Protein 1Z0X (pdb70)

Sequence (406 aa):
KLSKDTIIAAAFSLLEKSPTLEQLSRKVAKQLGVQAPAIYWYFKNKQALLQSAEAIEEHFQEPALCGEWYSDLLAFENYYDLYQQFPCAVAIEIQTVPAYPQRLRHLNQGILREAGFSPETHLAVTSLQHLLFGIDATEEKQLVSQVLNGDDYLKEQVLHKQYVSDNELTYEESIQFHSIHQKSAFIQAVKTYLDGLQADNTSSSKPKLSKDTIIAAAFSLLEKSPTLEQLSRKVAKQLGVQAPAIYWYFKNKQALLQSAEAIEEHFQEPALCGEWYSDLLAFENYYDLYQQFPCAVAIEIQTVPAYPQRLRHLNQGILREAGFSPETHLAVTSLQHLLFGIDATEEKQLVSQVLNGDDYLKEQVLHKQYVSDNELTYEESIQFRIHQKSAFIQAVKTYLDGLQAD

CATH classification: 1.10.10.60 (+1 more: 1.10.357.10)

Foldseek 3Di:
DDDLVLLLVLQQVVCVVPLDVVPRALVSQVSVPHGDVVVCVHPVGPLRNLQCLVVLLVPQDDFDDDLALLVNVLRNLSVLVSPVPTRNSLVSPVSHDPPDDSSVVSLPPPSQVVVWFDPVNVCLSVVLSVLSSVNCLVVVVVLVVCVVVPDVVSVVVVVVVVVCVVVVVPVVVCVVCVPCNDSVVSSVVSSVSVVVVVVPSNVVTD/DDDDLVLLLVLQQVVCVVVLDLVPRALSSQVSVPHGPVVVCVHPVGVQSNLLVLVVLLVPQDQFDDDLQLLVNVLRLLSVLVSCVVTRCSLVSPVSHDPPDPSVVVSLVVCSQVVVPDDPVNVCLSVVLSVLSSVCCCVVVVVLVVCLVVDDVPSVVVVVVVVVCVVVVVPVVVVVVCCDDVSVVSSVVSSVVSVVVVVD

B-factor: mean 31.38, std 10.35, range [11.02, 72.46]

InterPro domains:
  IPR001647 DNA-binding HTH domain, TetR-type [PF00440] (10-56)
  IPR001647 DNA-binding HTH domain, TetR-type [PS50977] (4-65)
  IPR003012 Tetracycline transcriptional regulator, TetR [PR00400] (23-46)
  IPR003012 Tetracycline transcriptional regulator, TetR [PR00400] (197-211)
  IPR004111 Tetracycline repressor TetR, C-terminal [PF02909] (72-213)
  IPR009057 Homedomain-like superfamily [SSF46689] (6-67)
  IPR036271 Tetracyclin repressor-like, C-terminal domain superfamily [SSF48498] (72-216)
  IPR050109 HTH-type, TetR-like transcriptional regulator [PTHR30055] (6-117)

Radius of gyration: 22.33 Å; Cα contacts (8 Å, |Δi|>4): 432; chains: 2; bounding box: 59×62×54 Å

Structure (mmCIF, N/CA/C/O backbone):
data_1Z0X
#
_entry.id   1Z0X
#
_cell.length_a   88.418
_cell.length_b   126.810
_cell.length_c   38.391
_cell.angle_alpha   90.00
_cell.angle_beta   90.00
_cell.angle_gamma   90.00
#
_symmetry.space_group_name_H-M   'P 21 21 2'
#
loop_
_entity.id
_entity.type
_entity.pdbx_description
1 polymer 'transcriptional regulator, TetR family'
2 non-polymer 'CHLORIDE ION'
3 water water
#
loop_
_atom_site.group_PDB
_atom_site.id
_atom_site.type_symbol
_atom_site.label_atom_id
_atom_site.label_alt_id
_atom_site.label_comp_id
_atom_site.label_asym_id
_atom_site.label_entity_id
_atom_site.label_seq_id
_atom_site.pdbx_PDB_ins_code
_atom_site.Cartn_x
_atom_site.Cartn_y
_atom_site.Cartn_z
_atom_site.occupancy
_atom_site.B_iso_or_equiv
_atom_site.auth_seq_id
_atom_site.auth_comp_id
_atom_site.auth_asym_id
_atom_site.auth_atom_id
_atom_site.pdbx_PDB_model_num
ATOM 1 N N . LYS A 1 4 ? 15.122 10.978 7.956 1.00 51.17 4 LYS A N 1
ATOM 2 C CA . LYS A 1 4 ? 15.647 12.213 7.289 1.00 50.08 4 LYS A CA 1
ATOM 3 C C . LYS A 1 4 ? 16.385 13.098 8.285 1.00 48.62 4 LYS A C 1
ATOM 4 O O . LYS A 1 4 ? 16.518 14.302 8.079 1.00 49.40 4 LYS A O 1
ATOM 10 N N . LEU A 1 5 ? 16.875 12.490 9.361 1.00 46.74 5 LEU A N 1
ATOM 11 C CA . LEU A 1 5 ? 17.596 13.226 10.390 1.00 43.91 5 LEU A CA 1
ATOM 12 C C . LEU A 1 5 ? 19.106 13.172 10.173 1.00 42.65 5 LEU A C 1
ATOM 13 O O . LEU A 1 5 ? 19.668 12.111 9.912 1.00 43.12 5 LEU A O 1
ATOM 18 N N . SER A 1 6 ? 19.747 14.331 10.281 1.00 41.54 6 SER A N 1
ATOM 19 C CA . SER A 1 6 ? 21.195 14.472 10.118 1.00 39.23 6 SER A CA 1
ATOM 20 C C . SER A 1 6 ? 21.516 15.911 10.496 1.00 38.57 6 SER A C 1
ATOM 21 O O . SER A 1 6 ? 20.610 16.746 10.545 1.00 38.46 6 SER A O 1
ATOM 24 N N . LYS A 1 7 ? 22.784 16.208 10.766 1.00 36.91 7 LYS A N 1
ATOM 25 C CA . LYS A 1 7 ? 23.156 17.570 11.132 1.00 36.51 7 LYS A CA 1
ATOM 26 C C . LYS A 1 7 ? 22.586 18.586 10.149 1.00 36.35 7 LYS A C 1
ATOM 27 O O . LYS A 1 7 ? 22.012 19.594 10.559 1.00 33.34 7 LYS A O 1
ATOM 33 N N . ASP A 1 8 ? 22.733 18.309 8.855 1.00 36.35 8 ASP A N 1
ATOM 34 C CA . ASP A 1 8 ? 22.232 19.205 7.817 1.00 37.84 8 ASP A CA 1
ATOM 35 C C . ASP A 1 8 ? 20.734 19.460 7.956 1.00 37.05 8 ASP A C 1
ATOM 36 O O . ASP A 1 8 ? 20.266 20.587 7.761 1.00 36.91 8 ASP A O 1
ATOM 41 N N . THR A 1 9 ? 19.987 18.415 8.298 1.00 35.22 9 THR A N 1
ATOM 42 C CA . THR A 1 9 ? 18.544 18.533 8.469 1.00 34.31 9 THR A CA 1
ATOM 43 C C . THR A 1 9 ? 18.189 19.362 9.699 1.00 32.09 9 THR A C 1
ATOM 44 O O . THR A 1 9 ? 17.294 20.199 9.649 1.00 32.84 9 THR A O 1
ATOM 48 N N . ILE A 1 10 ? 18.891 19.125 10.801 1.00 29.92 10 ILE A N 1
ATOM 49 C CA . ILE A 1 10 ? 18.657 19.873 12.029 1.00 28.02 10 ILE A CA 1
ATOM 50 C C . ILE A 1 10 ? 18.950 21.359 11.753 1.00 27.62 10 ILE A C 1
ATOM 51 O O . ILE A 1 10 ? 18.111 22.227 12.003 1.00 28.21 10 ILE A O 1
ATOM 56 N N . ILE A 1 11 ? 20.149 21.628 11.235 1.00 26.55 11 ILE A N 1
ATOM 57 C CA . ILE A 1 11 ? 20.607 22.978 10.903 1.00 25.55 11 ILE A CA 1
ATOM 58 C C . ILE A 1 11 ? 19.566 23.709 10.065 1.00 25.50 11 ILE A C 1
ATOM 59 O O . ILE A 1 11 ? 19.208 24.844 10.364 1.00 24.75 11 ILE A O 1
ATOM 64 N N . ALA A 1 12 ? 19.088 23.051 9.013 1.00 26.08 12 ALA A N 1
ATOM 65 C CA . ALA A 1 12 ? 18.086 23.645 8.133 1.00 27.82 12 ALA A CA 1
ATOM 66 C C . ALA A 1 12 ? 16.799 23.982 8.883 1.00 27.28 12 ALA A C 1
ATOM 67 O O . ALA A 1 12 ? 16.265 25.082 8.744 1.00 27.63 12 ALA A O 1
ATOM 69 N N . ALA A 1 13 ? 16.306 23.028 9.669 1.00 27.48 13 ALA A N 1
ATOM 70 C CA . ALA A 1 13 ? 15.078 23.214 10.439 1.00 27.40 13 ALA A CA 1
ATOM 71 C C . ALA A 1 13 ? 15.196 24.444 11.319 1.00 26.63 13 ALA A C 1
ATOM 72 O O . ALA A 1 13 ? 14.228 25.189 11.494 1.00 26.94 13 ALA A O 1
ATOM 74 N N . ALA A 1 14 ? 16.386 24.647 11.875 1.00 23.94 14 ALA A N 1
ATOM 75 C CA . ALA A 1 14 ? 16.637 25.800 12.724 1.00 24.09 14 ALA A CA 1
ATOM 76 C C . ALA A 1 14 ? 16.467 27.088 11.919 1.00 24.37 14 ALA A C 1
ATOM 77 O O . ALA A 1 14 ? 15.736 27.986 12.325 1.00 22.60 14 ALA A O 1
ATOM 79 N N . PHE A 1 15 ? 17.141 27.174 10.776 1.00 25.46 15 PHE A N 1
ATOM 80 C CA . PHE A 1 15 ? 17.043 28.363 9.934 1.00 28.70 15 PHE A CA 1
ATOM 81 C C . PHE A 1 15 ? 15.619 28.605 9.450 1.00 29.34 15 PHE A C 1
ATOM 82 O O . PHE A 1 15 ? 15.176 29.747 9.375 1.00 29.33 15 PHE A O 1
ATOM 90 N N . SER A 1 16 ? 14.905 27.531 9.125 1.00 31.77 16 SER A N 1
ATOM 91 C CA . SER A 1 16 ? 13.519 27.654 8.675 1.00 34.26 16 SER A CA 1
ATOM 92 C C . SER A 1 16 ? 12.722 28.251 9.815 1.00 34.90 16 SER A C 1
ATOM 93 O O . SER A 1 16 ? 11.918 29.168 9.630 1.00 35.14 16 SER A O 1
ATOM 96 N N . LEU A 1 17 ? 12.967 27.710 11.000 1.00 35.55 17 LEU A N 1
ATOM 97 C CA . LEU A 1 17 ? 12.315 28.145 12.222 1.00 35.82 17 LEU A CA 1
ATOM 98 C C . LEU A 1 17 ? 12.538 29.645 12.419 1.00 36.70 17 LEU A C 1
ATOM 99 O O . LEU A 1 17 ? 11.619 30.374 12.789 1.00 36.81 17 LEU A O 1
ATOM 104 N N . LEU A 1 18 ? 13.759 30.103 12.152 1.00 38.58 18 LEU A N 1
ATOM 105 C CA . LEU A 1 18 ? 14.107 31.517 12.293 1.00 40.25 18 LEU A CA 1
ATOM 106 C C . LEU A 1 18 ? 13.511 32.388 11.191 1.00 42.78 18 LEU A C 1
ATOM 107 O O . LEU A 1 18 ? 13.173 33.544 11.439 1.00 44.02 18 LEU A O 1
ATOM 112 N N . GLU A 1 19 ? 13.395 31.856 9.974 1.00 44.83 19 GLU A N 1
ATOM 113 C CA . GLU A 1 19 ? 12.809 32.638 8.886 1.00 47.72 19 GLU A CA 1
ATOM 114 C C . GLU A 1 19 ? 11.445 33.190 9.318 1.00 48.47 19 GLU A C 1
ATOM 115 O O . GLU A 1 19 ? 11.190 34.391 9.206 1.00 48.49 19 GLU A O 1
ATOM 121 N N . LYS A 1 20 ? 10.581 32.313 9.824 1.00 50.00 20 LYS A N 1
ATOM 122 C CA . LYS A 1 20 ? 9.252 32.724 10.276 1.00 52.26 20 LYS A CA 1
ATOM 123 C C . LYS A 1 20 ? 9.342 33.716 11.432 1.00 52.93 20 LYS A C 1
ATOM 124 O O . LYS A 1 20 ? 8.602 34.698 11.467 1.00 53.13 20 LYS A O 1
ATOM 130 N N . SER A 1 21 ? 10.247 33.454 12.375 1.00 53.16 21 SER A N 1
ATOM 131 C CA . SER A 1 21 ? 10.432 34.329 13.533 1.00 53.39 21 SER A CA 1
ATOM 132 C C . SER A 1 21 ? 11.910 34.570 13.828 1.00 52.36 21 SER A C 1
ATOM 133 O O . SER A 1 21 ? 12.486 33.944 14.715 1.00 52.23 21 SER A O 1
ATOM 136 N N . PRO A 1 22 ? 12.534 35.502 13.089 1.00 51.68 22 PRO A N 1
ATOM 137 C CA . PRO A 1 22 ? 13.943 35.876 13.212 1.00 51.39 22 PRO A CA 1
ATOM 138 C C . PRO A 1 22 ? 14.364 36.480 14.545 1.00 50.67 22 PRO A C 1
ATOM 139 O O . PRO A 1 22 ? 14.788 37.633 14.615 1.00 49.96 22 PRO A O 1
ATOM 143 N N . THR A 1 23 ? 14.243 35.681 15.598 1.00 50.48 23 THR A N 1
ATOM 144 C CA . THR A 1 23 ? 14.635 36.080 16.943 1.00 49.98 23 THR A CA 1
ATOM 145 C C . THR A 1 23 ? 15.330 34.862 17.532 1.00 48.40 23 THR A C 1
ATOM 146 O O . THR A 1 23 ? 14.689 33.986 18.109 1.00 47.66 23 THR A O 1
ATOM 150 N N . LEU A 1 24 ? 16.647 34.818 17.363 1.00 47.12 24 LEU A N 1
ATOM 151 C CA . LEU A 1 24 ? 17.470 33.711 17.832 1.00 45.92 24 LEU A CA 1
ATOM 152 C C . LEU A 1 24 ? 17.175 33.319 19.272 1.00 45.78 24 LEU A C 1
ATOM 153 O O . LEU A 1 24 ? 17.219 32.143 19.625 1.00 44.73 24 LEU A O 1
ATOM 158 N N . GLU A 1 25 ? 16.867 34.310 20.098 1.00 46.66 25 GLU A N 1
ATOM 159 C CA . GLU A 1 25 ? 16.567 34.076 21.506 1.00 46.93 25 GLU A CA 1
ATOM 160 C C . GLU A 1 25 ? 15.423 33.082 21.687 1.00 46.36 25 GLU A C 1
ATOM 161 O O . GLU A 1 25 ? 15.262 32.507 22.763 1.00 46.64 25 GLU A O 1
ATOM 167 N N . GLN A 1 26 ? 14.619 32.893 20.644 1.00 45.78 26 GLN A N 1
ATOM 168 C CA . GLN A 1 26 ? 13.484 31.971 20.714 1.00 46.34 26 GLN A CA 1
ATOM 169 C C . GLN A 1 26 ? 13.789 30.577 20.172 1.00 45.32 26 GLN A C 1
ATOM 170 O O . GLN A 1 26 ? 12.927 29.697 20.176 1.00 45.62 26 GLN A O 1
ATOM 176 N N . LEU A 1 27 ? 15.012 30.380 19.698 1.00 43.58 27 LEU A N 1
ATOM 177 C CA . LEU A 1 27 ? 15.413 29.085 19.166 1.00 41.18 27 LEU A CA 1
ATOM 178 C C . LEU A 1 27 ? 15.772 28.151 20.320 1.00 39.72 27 LEU A C 1
ATOM 179 O O . LEU A 1 27 ? 16.701 28.415 21.087 1.00 38.61 27 LEU A O 1
ATOM 184 N N . SER A 1 28 ? 15.026 27.061 20.440 1.00 38.35 28 SER A N 1
ATOM 185 C CA . SER A 1 28 ? 15.264 26.094 21.502 1.00 37.27 28 SER A CA 1
ATOM 186 C C . SER A 1 28 ? 15.425 24.724 20.892 1.00 36.45 28 SER A C 1
ATOM 187 O O . SER A 1 28 ? 14.897 24.460 19.812 1.00 36.98 28 SER A O 1
ATOM 198 N N . ARG A 1 30 ? 14.068 22.168 21.921 1.00 32.08 30 ARG A N 1
ATOM 199 C CA . ARG A 1 30 ? 12.720 21.626 21.869 1.00 31.71 30 ARG A CA 1
ATOM 200 C C . ARG A 1 30 ? 11.938 22.150 20.666 1.00 30.72 30 ARG A C 1
ATOM 201 O O . ARG A 1 30 ? 11.123 21.421 20.101 1.00 31.23 30 ARG A O 1
ATOM 209 N N . LYS A 1 31 ? 12.185 23.391 20.251 1.00 28.99 31 LYS A N 1
ATOM 210 C CA . LYS A 1 31 ? 11.474 23.920 19.086 1.00 28.40 31 LYS A CA 1
ATOM 211 C C . LYS A 1 31 ? 12.031 23.346 17.781 1.00 27.63 31 LYS A C 1
ATOM 212 O O . LYS A 1 31 ? 11.283 23.107 16.832 1.00 28.74 31 LYS A O 1
ATOM 218 N N . VAL A 1 32 ? 13.339 23.123 17.726 1.00 26.10 32 VAL A N 1
ATOM 219 C CA . VAL A 1 32 ? 13.931 22.546 16.525 1.00 25.70 32 VAL A CA 1
ATOM 220 C C . VAL A 1 32 ? 13.361 21.146 16.318 1.00 26.53 32 VAL A C 1
ATOM 221 O O . VAL A 1 32 ? 12.983 20.779 15.201 1.00 26.17 32 VAL A O 1
ATOM 225 N N . ALA A 1 33 ? 13.286 20.375 17.402 1.00 26.36 33 ALA A N 1
ATOM 226 C CA . ALA A 1 33 ? 12.751 19.021 17.334 1.00 27.50 33 ALA A CA 1
ATOM 227 C C . ALA A 1 33 ? 11.332 19.044 16.782 1.00 28.40 33 ALA A C 1
ATOM 228 O O . ALA A 1 33 ? 10.991 18.275 15.879 1.00 26.50 33 ALA A O 1
ATOM 230 N N . LYS A 1 34 ? 10.511 19.934 17.332 1.00 31.40 34 LYS A N 1
ATOM 231 C CA . LYS A 1 34 ? 9.122 20.071 16.903 1.00 33.48 34 LYS A CA 1
ATOM 232 C C . LYS A 1 34 ? 9.073 20.378 15.414 1.00 34.54 34 LYS A C 1
ATOM 233 O O . LYS A 1 34 ? 8.248 19.825 14.688 1.00 34.73 34 LYS A O 1
ATOM 239 N N . GLN A 1 35 ? 9.965 21.261 14.966 1.00 34.55 35 GLN A N 1
ATOM 240 C CA . GLN A 1 35 ? 10.039 21.647 13.555 1.00 34.40 35 GLN A CA 1
ATOM 241 C C . GLN A 1 35 ? 10.291 20.423 12.677 1.00 33.27 35 GLN A C 1
ATOM 242 O O . GLN A 1 35 ? 9.813 20.339 11.544 1.00 31.64 35 GLN A O 1
ATOM 248 N N . LEU A 1 36 ? 11.051 19.477 13.217 1.00 33.11 36 LEU A N 1
ATOM 249 C CA . LEU A 1 36 ? 11.373 18.244 12.511 1.00 33.11 36 LEU A CA 1
ATOM 250 C C . LEU A 1 36 ? 10.288 17.193 12.731 1.00 33.65 36 LEU A C 1
ATOM 251 O O . LEU A 1 36 ? 10.135 16.270 11.934 1.00 34.14 36 LEU A O 1
ATOM 256 N N . GLY A 1 37 ? 9.532 17.342 13.813 1.00 33.70 37 GLY A N 1
ATOM 257 C CA . GLY A 1 37 ? 8.489 16.382 14.120 1.00 32.97 37 GLY A CA 1
ATOM 258 C C . GLY A 1 37 ? 9.060 15.302 15.020 1.00 32.70 37 GLY A C 1
ATOM 259 O O . GLY A 1 37 ? 8.646 14.142 14.987 1.00 32.43 37 GLY A O 1
ATOM 260 N N . VAL A 1 38 ? 10.026 15.702 15.836 1.00 32.67 38 VAL A N 1
ATOM 261 C CA . VAL A 1 38 ? 10.689 14.792 16.753 1.00 32.74 38 VAL A CA 1
ATOM 262 C C . VAL A 1 38 ? 10.817 15.483 18.109 1.00 33.46 38 VAL A C 1
ATOM 263 O O . VAL A 1 38 ? 10.492 16.662 18.237 1.00 34.03 38 VAL A O 1
ATOM 267 N N . GLN A 1 39 ? 11.274 14.750 19.118 1.00 34.35 39 GLN A N 1
ATOM 268 C CA . GLN A 1 39 ? 11.449 15.316 20.450 1.00 35.01 39 GLN A CA 1
ATOM 269 C C . GLN A 1 39 ? 12.920 15.602 20.709 1.00 33.86 39 GLN A C 1
ATOM 270 O O . GLN A 1 39 ? 13.798 14.921 20.181 1.00 32.93 39 GLN A O 1
ATOM 276 N N . ALA A 1 40 ? 13.165 16.611 21.537 1.00 32.67 40 ALA A N 1
ATOM 277 C CA . ALA A 1 40 ? 14.504 17.061 21.901 1.00 32.64 40 ALA A CA 1
ATOM 278 C C . ALA A 1 40 ? 15.625 16.012 21.989 1.00 32.32 40 ALA A C 1
ATOM 279 O O . ALA A 1 40 ? 16.688 16.191 21.395 1.00 32.04 40 ALA A O 1
ATOM 281 N N . PRO A 1 41 ? 15.414 14.913 22.739 1.00 32.28 41 PRO A N 1
ATOM 282 C CA . PRO A 1 41 ? 16.466 13.896 22.851 1.00 30.92 41 PRO A CA 1
ATOM 283 C C . PRO A 1 41 ? 17.112 13.488 21.533 1.00 29.39 41 PRO A C 1
ATOM 284 O O . PRO A 1 41 ? 18.336 13.384 21.450 1.00 28.48 41 PRO A O 1
ATOM 288 N N . ALA A 1 42 ? 16.292 13.254 20.511 1.00 27.46 42 ALA A N 1
ATOM 289 C CA . ALA A 1 42 ? 16.800 12.867 19.200 1.00 26.92 42 ALA A CA 1
ATOM 290 C C . ALA A 1 42 ? 17.853 13.871 18.729 1.00 28.53 42 ALA A C 1
ATOM 291 O O . ALA A 1 42 ? 18.935 13.486 18.289 1.00 29.04 42 ALA A O 1
ATOM 293 N N . ILE A 1 43 ? 17.517 15.155 18.845 1.00 29.41 43 ILE A N 1
ATOM 294 C CA . ILE A 1 43 ? 18.373 16.270 18.449 1.00 29.70 43 ILE A CA 1
ATOM 295 C C . ILE A 1 43 ? 19.706 16.279 19.192 1.00 31.24 43 ILE A C 1
ATOM 296 O O . ILE A 1 43 ? 20.758 16.520 18.594 1.00 31.15 43 ILE A O 1
ATOM 301 N N . TYR A 1 44 ? 19.663 16.028 20.497 1.00 32.21 44 TYR A N 1
ATOM 302 C CA . TYR A 1 44 ? 20.877 16.020 21.303 1.00 34.45 44 TYR A CA 1
ATOM 303 C C . TYR A 1 44 ? 21.881 14.961 20.878 1.00 36.83 44 TYR A C 1
ATOM 304 O O . TYR A 1 44 ? 23.055 15.053 21.212 1.00 37.96 44 TYR A O 1
ATOM 313 N N . TRP A 1 45 ? 21.432 13.944 20.157 1.00 40.04 45 TRP A N 1
ATOM 314 C CA . TRP A 1 45 ? 22.361 12.919 19.724 1.00 43.18 45 TRP A CA 1
ATOM 315 C C . TRP A 1 45 ? 23.254 13.550 18.674 1.00 43.07 45 TRP A C 1
ATOM 316 O O . TRP A 1 45 ? 24.356 13.075 18.418 1.00 44.91 45 TRP A O 1
ATOM 327 N N . TYR A 1 46 ? 22.771 14.630 18.069 1.00 41.85 46 TYR A N 1
ATOM 328 C CA . TYR A 1 46 ? 23.541 15.326 17.052 1.00 40.96 46 TYR A CA 1
ATOM 329 C C . TYR A 1 46 ? 24.285 16.538 17.594 1.00 39.82 46 TYR A C 1
ATOM 330 O O . TYR A 1 46 ? 25.353 16.882 17.091 1.00 41.60 46 TYR A O 1
ATOM 339 N N . PHE A 1 47 ? 23.727 17.185 18.613 1.00 37.60 47 PHE A N 1
ATOM 340 C CA . PHE A 1 47 ? 24.369 18.353 19.212 1.00 35.97 47 PHE A CA 1
ATOM 341 C C . PHE A 1 47 ? 24.278 18.253 20.721 1.00 36.58 47 PHE A C 1
ATOM 342 O O . PHE A 1 47 ? 23.203 18.049 21.265 1.00 37.91 47 PHE A O 1
ATOM 350 N N . LYS A 1 48 ? 25.408 18.401 21.398 1.00 38.30 48 LYS A N 1
ATOM 351 C CA . LYS A 1 48 ? 25.432 18.295 22.851 1.00 40.71 48 LYS A CA 1
ATOM 352 C C . LYS A 1 48 ? 24.689 19.412 23.574 1.00 39.98 48 LYS A C 1
ATOM 353 O O . LYS A 1 48 ? 24.447 19.322 24.773 1.00 41.24 48 LYS A O 1
ATOM 359 N N . ASN A 1 49 ? 24.330 20.460 22.844 1.00 38.22 49 ASN A N 1
ATOM 360 C CA . ASN A 1 49 ? 23.594 21.580 23.415 1.00 36.25 49 ASN A CA 1
ATOM 361 C C . ASN A 1 49 ? 23.321 22.637 22.352 1.00 35.70 49 ASN A C 1
ATOM 362 O O . ASN A 1 49 ? 23.754 22.503 21.196 1.00 34.96 49 ASN A O 1
ATOM 367 N N . LYS A 1 50 ? 22.599 23.683 22.743 1.00 33.80 50 LYS A N 1
ATOM 368 C CA . LYS A 1 50 ? 22.257 24.753 21.814 1.00 32.94 50 LYS A CA 1
ATOM 369 C C . LYS A 1 50 ? 23.514 25.425 21.271 1.00 31.23 50 LYS A C 1
ATOM 370 O O . LYS A 1 50 ? 23.590 25.744 20.084 1.00 31.47 50 LYS A O 1
ATOM 376 N N . GLN A 1 51 ? 24.505 25.621 22.135 1.00 29.38 51 GLN A N 1
ATOM 377 C CA . GLN A 1 51 ? 25.752 26.266 21.719 1.00 27.70 51 GLN A CA 1
ATOM 378 C C . GLN A 1 51 ? 26.446 25.510 20.581 1.00 26.35 51 GLN A C 1
ATOM 379 O O . GLN A 1 51 ? 27.083 26.124 19.720 1.00 26.49 51 GLN A O 1
ATOM 385 N N . ALA A 1 52 ? 26.318 24.186 20.566 1.00 24.71 52 ALA A N 1
ATOM 386 C CA . ALA A 1 52 ? 26.948 23.387 19.516 1.00 25.49 52 ALA A CA 1
ATOM 387 C C . ALA A 1 52 ? 26.215 23.590 18.190 1.00 25.69 52 ALA A C 1
ATOM 388 O O . ALA A 1 52 ? 26.830 23.621 17.118 1.00 24.71 52 ALA A O 1
ATOM 390 N N . LEU A 1 53 ? 24.895 23.721 18.274 1.00 26.27 53 LEU A N 1
ATOM 391 C CA . LEU A 1 53 ? 24.075 23.936 17.093 1.00 26.61 53 LEU A CA 1
ATOM 392 C C . LEU A 1 53 ? 24.414 25.301 16.500 1.00 26.87 53 LEU A C 1
ATOM 393 O O . LEU A 1 53 ? 24.502 25.454 15.275 1.00 27.76 53 LEU A O 1
ATOM 398 N N . LEU A 1 54 ? 24.617 26.293 17.363 1.00 25.33 54 LEU A N 1
ATOM 399 C CA . LEU A 1 54 ? 24.959 27.625 16.883 1.00 24.70 54 LEU A CA 1
ATOM 400 C C . LEU A 1 54 ? 26.335 27.596 16.237 1.00 24.19 54 LEU A C 1
ATOM 401 O O . LEU A 1 54 ? 26.525 28.148 15.146 1.00 25.32 54 LEU A O 1
ATOM 406 N N . GLN A 1 55 ? 27.299 26.958 16.896 1.00 22.96 55 GLN A N 1
ATOM 407 C CA . GLN A 1 55 ? 28.632 26.858 16.311 1.00 24.54 55 GLN A CA 1
ATOM 408 C C . GLN A 1 55 ? 28.499 26.293 14.897 1.00 24.29 55 GLN A C 1
ATOM 409 O O . GLN A 1 55 ? 29.065 26.832 13.948 1.00 23.73 55 GLN A O 1
ATOM 415 N N . SER A 1 56 ? 27.725 25.218 14.763 1.00 24.06 56 SER A N 1
ATOM 416 C CA . SER A 1 56 ? 27.515 24.577 13.472 1.00 25.02 56 SER A CA 1
ATOM 417 C C . SER A 1 56 ? 26.762 25.471 12.505 1.00 25.87 56 SER A C 1
ATOM 418 O O . SER A 1 56 ? 26.999 25.434 11.297 1.00 26.37 56 SER A O 1
ATOM 429 N N . ALA A 1 58 ? 26.884 28.779 12.588 1.00 25.99 58 ALA A N 1
ATOM 430 C CA . ALA A 1 58 ? 27.812 29.846 12.229 1.00 26.74 58 ALA A CA 1
ATOM 431 C C . ALA A 1 58 ? 28.657 29.331 11.057 1.00 26.38 58 ALA A C 1
ATOM 432 O O . ALA A 1 58 ? 28.850 30.021 10.051 1.00 25.51 58 ALA A O 1
ATOM 434 N N . GLU A 1 59 ? 29.133 28.095 11.191 1.00 26.00 59 GLU A N 1
ATOM 435 C CA . GLU A 1 59 ? 29.939 27.458 10.160 1.00 25.38 59 GLU A CA 1
ATOM 436 C C . GLU A 1 59 ? 29.143 27.368 8.855 1.00 25.05 59 GLU A C 1
ATOM 437 O O . GLU A 1 59 ? 29.630 27.739 7.786 1.00 24.12 59 GLU A O 1
ATOM 443 N N . ALA A 1 60 ? 27.912 26.876 8.951 1.00 23.71 60 ALA A N 1
ATOM 444 C CA . ALA A 1 60 ? 27.057 26.744 7.779 1.00 24.20 60 ALA A CA 1
ATOM 445 C C . ALA A 1 60 ? 26.966 28.073 7.027 1.00 24.41 60 ALA A C 1
ATOM 446 O O . ALA A 1 60 ? 26.999 28.101 5.792 1.00 24.39 60 ALA A O 1
ATOM 448 N N . ILE A 1 61 ? 26.859 29.168 7.778 1.00 24.40 61 ILE A N 1
ATOM 449 C CA . ILE A 1 61 ? 26.773 30.509 7.191 1.00 24.89 61 ILE A CA 1
ATOM 450 C C . ILE A 1 61 ? 28.079 30.906 6.479 1.00 24.09 61 ILE A C 1
ATOM 451 O O . ILE A 1 61 ? 28.055 31.327 5.318 1.00 20.84 61 ILE A O 1
ATOM 456 N N . GLU A 1 62 ? 29.208 30.753 7.175 1.00 23.42 62 GLU A N 1
ATOM 457 C CA . GLU A 1 62 ? 30.509 31.099 6.614 1.00 24.67 62 GLU A CA 1
ATOM 458 C C . GLU A 1 62 ? 30.817 30.305 5.337 1.00 26.90 62 GLU A C 1
ATOM 459 O O . GLU A 1 62 ? 31.410 30.838 4.395 1.00 27.81 62 GLU A O 1
ATOM 465 N N . GLU A 1 63 ? 30.422 29.034 5.305 1.00 29.20 63 GLU A N 1
ATOM 466 C CA . GLU A 1 63 ? 30.654 28.194 4.127 1.00 30.79 63 GLU A CA 1
ATOM 467 C C . GLU A 1 63 ? 30.051 28.841 2.882 1.00 30.54 63 GLU A C 1
ATOM 468 O O . GLU A 1 63 ? 30.520 28.618 1.770 1.00 30.72 63 GLU A O 1
ATOM 474 N N . HIS A 1 64 ? 29.012 29.648 3.072 1.00 30.26 64 HIS A N 1
ATOM 475 C CA . HIS A 1 64 ? 28.354 30.303 1.950 1.00 29.69 64 HIS A CA 1
ATOM 476 C C . HIS A 1 64 ? 28.986 31.623 1.578 1.00 28.05 64 HIS A C 1
ATOM 477 O O . HIS A 1 64 ? 28.512 32.301 0.666 1.00 26.71 64 HIS A O 1
ATOM 484 N N . PHE A 1 65 ? 30.056 31.992 2.275 1.00 27.34 65 PHE A N 1
ATOM 485 C CA . PHE A 1 65 ? 30.725 33.242 1.970 1.00 27.74 65 PHE A CA 1
ATOM 486 C C . PHE A 1 65 ? 31.368 33.173 0.591 1.00 29.81 65 PHE A C 1
ATOM 487 O O . PHE A 1 65 ? 32.211 32.313 0.331 1.00 31.46 65 PHE A O 1
ATOM 495 N N . GLN A 1 66 ? 30.966 34.081 -0.291 1.00 29.81 66 GLN A N 1
ATOM 496 C CA . GLN A 1 66 ? 31.533 34.136 -1.626 1.00 31.21 66 GLN A CA 1
ATOM 497 C C . GLN A 1 66 ? 32.938 34.744 -1.557 1.00 33.07 66 GLN A C 1
ATOM 498 O O . GLN A 1 66 ? 33.108 35.898 -1.150 1.00 33.28 66 GLN A O 1
ATOM 504 N N . GLU A 1 67 ? 33.942 33.962 -1.943 1.00 34.24 67 GLU A N 1
ATOM 505 C CA . GLU A 1 67 ? 35.326 34.422 -1.932 1.00 34.84 67 GLU A CA 1
ATOM 506 C C . GLU A 1 67 ? 35.503 35.624 -2.838 1.00 34.98 67 GLU A C 1
ATOM 507 O O . GLU A 1 67 ? 35.149 35.586 -4.015 1.00 35.85 67 GLU A O 1
ATOM 513 N N . PRO A 1 68 ? 36.060 36.716 -2.302 1.00 35.40 68 PRO A N 1
ATOM 514 C CA . PRO A 1 68 ? 36.259 37.914 -3.121 1.00 35.25 68 PRO A CA 1
ATOM 515 C C . PRO A 1 68 ? 37.472 37.815 -4.042 1.00 35.54 68 PRO A C 1
ATOM 516 O O . PRO A 1 68 ? 38.405 37.054 -3.783 1.00 34.49 68 PRO A O 1
ATOM 520 N N . ALA A 1 69 ? 37.444 38.581 -5.128 1.00 36.15 69 ALA A N 1
ATOM 521 C CA . ALA A 1 69 ? 38.561 38.611 -6.069 1.00 35.63 69 ALA A CA 1
ATOM 522 C C . ALA A 1 69 ? 39.406 39.809 -5.653 1.00 34.71 69 ALA A C 1
ATOM 523 O O . ALA A 1 69 ? 38.964 40.948 -5.765 1.00 33.83 69 ALA A O 1
ATOM 525 N N . LEU A 1 70 ? 40.613 39.554 -5.159 1.00 35.67 70 LEU A N 1
ATOM 526 C CA . LEU A 1 70 ? 41.481 40.639 -4.715 1.00 35.59 70 LEU A CA 1
ATOM 527 C C . LEU A 1 70 ? 42.532 41.020 -5.758 1.00 35.81 70 LEU A C 1
ATOM 528 O O . LEU A 1 70 ? 42.870 40.232 -6.643 1.00 34.64 70 LEU A O 1
ATOM 533 N N . CYS A 1 71 ? 43.063 42.231 -5.624 1.00 35.48 71 CYS A N 1
ATOM 534 C CA . CYS A 1 71 ? 44.058 42.739 -6.556 1.00 35.69 71 CYS A CA 1
ATOM 535 C C . CYS A 1 71 ? 45.331 43.159 -5.855 1.00 35.57 71 CYS A C 1
ATOM 536 O O . CYS A 1 71 ? 46.291 43.571 -6.510 1.00 36.16 71 CYS A O 1
ATOM 539 N N . GLY A 1 72 ? 45.343 43.073 -4.528 1.00 35.07 72 GLY A N 1
ATOM 5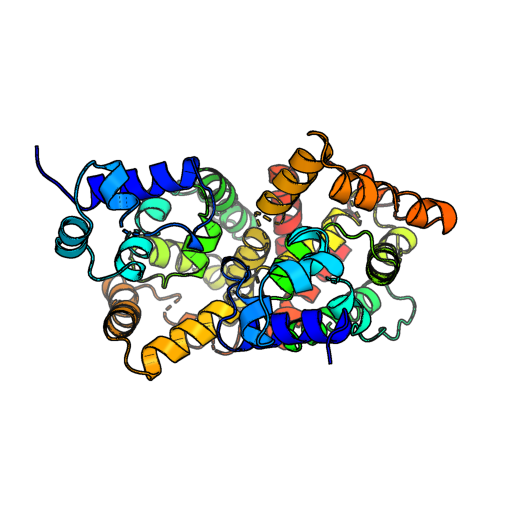40 C CA . GLY A 1 72 ? 46.528 43.473 -3.791 1.00 34.80 72 GLY A CA 1
ATOM 541 C C . GLY A 1 72 ? 46.450 44.875 -3.199 1.00 35.27 72 GLY A C 1
ATOM 542 O O . GLY A 1 72 ? 47.368 45.308 -2.503 1.00 35.95 72 GLY A O 1
ATOM 543 N N . GLU A 1 73 ? 45.372 45.601 -3.478 1.00 34.49 73 GLU A N 1
ATOM 544 C CA . GLU A 1 73 ? 45.200 46.942 -2.923 1.00 34.31 73 GLU A CA 1
ATOM 545 C C . GLU A 1 73 ? 44.350 46.818 -1.660 1.00 31.66 73 GLU A C 1
ATOM 546 O O . GLU A 1 73 ? 43.256 46.262 -1.704 1.00 32.03 73 GLU A O 1
ATOM 552 N N . TRP A 1 74 ? 44.844 47.339 -0.537 1.00 28.87 74 TRP A N 1
ATOM 553 C CA . TRP A 1 74 ? 44.124 47.197 0.731 1.00 27.17 74 TRP A CA 1
ATOM 554 C C . TRP A 1 74 ? 42.725 47.785 0.799 1.00 26.27 74 TRP A C 1
ATOM 555 O O . TRP A 1 74 ? 41.816 47.161 1.342 1.00 26.61 74 TRP A O 1
ATOM 566 N N . TYR A 1 75 ? 42.553 48.981 0.255 1.00 24.20 75 TYR A N 1
ATOM 567 C CA . TYR A 1 75 ? 41.262 49.647 0.291 1.00 22.79 75 TYR A CA 1
ATOM 568 C C . TYR A 1 75 ? 40.238 48.847 -0.485 1.00 22.99 75 TYR A C 1
ATOM 569 O O . TYR A 1 75 ? 39.169 48.512 0.032 1.00 23.76 75 TYR A O 1
ATOM 578 N N . SER A 1 76 ? 40.581 48.525 -1.725 1.00 22.11 76 SER A N 1
ATOM 579 C CA . SER A 1 76 ? 39.692 47.772 -2.596 1.00 22.71 76 SER A CA 1
ATOM 580 C C . SER A 1 76 ? 39.391 46.344 -2.113 1.00 21.81 76 SER A C 1
ATOM 581 O O . SER A 1 76 ? 38.232 45.941 -2.067 1.00 20.39 76 SER A O 1
ATOM 584 N N . ASP A 1 77 ? 40.420 45.585 -1.743 1.00 22.08 77 ASP A N 1
ATOM 585 C CA . ASP A 1 77 ? 40.203 44.215 -1.289 1.00 22.25 77 ASP A CA 1
ATOM 586 C C . ASP A 1 77 ? 39.399 44.163 -0.001 1.00 22.06 77 ASP A C 1
ATOM 587 O O . ASP A 1 77 ? 38.545 43.292 0.168 1.00 22.57 77 ASP A O 1
ATOM 592 N N . LEU A 1 78 ? 39.655 45.096 0.908 1.00 22.03 78 LEU A N 1
ATOM 593 C CA . LEU A 1 78 ? 38.925 45.104 2.166 1.00 22.35 78 LEU A CA 1
ATOM 594 C C . LEU A 1 78 ? 37.464 45.484 1.921 1.00 22.71 78 LEU A C 1
ATOM 595 O O . LEU A 1 78 ? 36.561 45.070 2.659 1.00 22.17 78 LEU A O 1
ATOM 600 N N . LEU A 1 79 ? 37.231 46.276 0.879 1.00 22.04 79 LEU A N 1
ATOM 601 C CA . LEU A 1 79 ? 35.873 46.678 0.541 1.00 20.18 79 LEU A CA 1
ATOM 602 C C . LEU A 1 79 ? 35.163 45.466 -0.070 1.00 19.29 79 LEU A C 1
ATOM 603 O O . LEU A 1 79 ? 33.974 45.259 0.154 1.00 21.61 79 LEU A O 1
ATOM 608 N N . ALA A 1 80 ? 35.894 44.665 -0.844 1.00 16.84 80 ALA A N 1
ATOM 609 C CA . ALA A 1 80 ? 35.312 43.485 -1.480 1.00 15.39 80 ALA A CA 1
ATOM 610 C C . ALA A 1 80 ? 34.829 42.523 -0.413 1.00 15.54 80 ALA A C 1
ATOM 611 O O . ALA A 1 80 ? 33.741 41.964 -0.517 1.00 14.52 80 ALA A O 1
ATOM 613 N N . PHE A 1 81 ? 35.651 42.333 0.615 1.00 15.49 81 PHE A N 1
ATOM 614 C CA . PHE A 1 81 ? 35.301 41.463 1.731 1.00 14.82 81 PHE A CA 1
ATOM 615 C C . PHE A 1 81 ? 34.010 41.897 2.426 1.00 14.13 81 PHE A C 1
ATOM 616 O O . PHE A 1 81 ? 33.175 41.071 2.759 1.00 12.79 81 PHE A O 1
ATOM 632 N N . GLU A 1 83 ? 31.604 43.906 1.132 1.00 21.45 83 GLU A N 1
ATOM 633 C CA . GLU A 1 83 ? 30.459 43.845 0.226 1.00 23.12 83 GLU A CA 1
ATOM 634 C C . GLU A 1 83 ? 29.942 42.408 0.263 1.00 21.79 83 GLU A C 1
ATOM 635 O O . GLU A 1 83 ? 28.736 42.159 0.345 1.00 21.29 83 GLU A O 1
ATOM 641 N N . ASN A 1 84 ? 30.871 41.463 0.194 1.00 19.87 84 ASN A N 1
ATOM 642 C CA . ASN A 1 84 ? 30.510 40.058 0.198 1.00 20.73 84 ASN A CA 1
ATOM 643 C C . ASN A 1 84 ? 29.954 39.571 1.522 1.00 21.15 84 ASN A C 1
ATOM 644 O O . ASN A 1 84 ? 29.126 38.657 1.549 1.00 24.28 84 ASN A O 1
ATOM 649 N N . TYR A 1 85 ? 30.393 40.170 2.622 1.00 19.69 85 TYR A N 1
ATOM 650 C CA . TYR A 1 85 ? 29.865 39.766 3.906 1.00 19.33 85 TYR A CA 1
ATOM 651 C C . TYR A 1 85 ? 28.463 40.331 4.042 1.00 19.27 85 TYR A C 1
ATOM 652 O O . TYR A 1 85 ? 27.615 39.762 4.728 1.00 20.41 85 TYR A O 1
ATOM 661 N N . TYR A 1 86 ? 28.218 41.448 3.373 1.00 19.05 86 TYR A N 1
ATOM 662 C CA . TYR A 1 86 ? 26.904 42.065 3.419 1.00 20.12 86 TYR A CA 1
ATOM 663 C C . TYR A 1 86 ? 25.930 41.173 2.639 1.00 21.76 86 TYR A C 1
ATOM 664 O O . TYR A 1 86 ? 24.784 40.987 3.055 1.00 22.21 86 TYR A O 1
ATOM 673 N N . ASP A 1 87 ? 26.390 40.609 1.521 1.00 20.87 87 ASP A N 1
ATOM 674 C CA . ASP A 1 87 ? 25.543 39.723 0.735 1.00 20.01 87 ASP A CA 1
ATOM 675 C C . ASP A 1 87 ? 25.244 38.453 1.538 1.00 21.12 87 ASP A C 1
ATOM 676 O O . ASP A 1 87 ? 24.109 37.963 1.554 1.00 20.20 87 ASP A O 1
ATOM 681 N N . LEU A 1 88 ? 26.262 37.929 2.214 1.00 21.64 88 LEU A N 1
ATOM 682 C CA . LEU A 1 88 ? 26.093 36.712 3.001 1.00 23.09 88 LEU A CA 1
ATOM 683 C C . LEU A 1 88 ? 25.050 36.864 4.103 1.00 23.63 88 LEU A C 1
ATOM 684 O O . LEU A 1 88 ? 24.284 35.941 4.378 1.00 22.55 88 LEU A O 1
ATOM 689 N N . TYR A 1 89 ? 25.014 38.034 4.730 1.00 25.69 89 TYR A N 1
ATOM 690 C CA . TYR A 1 89 ? 24.068 38.261 5.814 1.00 27.72 89 TYR A CA 1
ATOM 691 C C . TYR A 1 89 ? 22.639 38.576 5.376 1.00 26.98 89 TYR A C 1
ATOM 692 O O . TYR A 1 89 ? 21.755 38.735 6.207 1.00 24.07 89 TYR A O 1
ATOM 701 N N . GLN A 1 90 ? 22.426 38.640 4.064 1.00 29.58 90 GLN A N 1
ATOM 702 C CA . GLN A 1 90 ? 21.101 38.888 3.495 1.00 31.36 90 GLN A CA 1
ATOM 703 C C . GLN A 1 90 ? 20.496 37.525 3.118 1.00 31.77 90 GLN A C 1
ATOM 704 O O . GLN A 1 90 ? 19.298 37.418 2.850 1.00 31.53 90 GLN A O 1
ATOM 710 N N . GLN A 1 91 ? 21.338 36.493 3.093 1.00 31.55 91 GLN A N 1
ATOM 711 C CA . GLN A 1 91 ? 20.912 35.147 2.713 1.00 31.39 91 GLN A CA 1
ATOM 712 C C . GLN A 1 91 ? 20.476 34.285 3.897 1.00 31.52 91 GLN A C 1
ATOM 713 O O . GLN A 1 91 ? 19.817 33.265 3.719 1.00 30.31 91 GLN A O 1
ATOM 719 N N . PHE A 1 92 ? 20.862 34.673 5.105 1.00 32.35 92 PHE A N 1
ATOM 720 C CA . PHE A 1 92 ? 20.487 33.885 6.271 1.00 33.20 92 PHE A CA 1
ATOM 721 C C . PHE A 1 92 ? 19.811 34.703 7.358 1.00 33.01 92 PHE A C 1
ATOM 722 O O . PHE A 1 92 ? 20.230 35.821 7.670 1.00 33.19 92 PHE A O 1
ATOM 730 N N . PRO A 1 93 ? 18.764 34.138 7.968 1.00 32.01 93 PRO A N 1
ATOM 731 C CA . PRO A 1 93 ? 18.061 34.859 9.025 1.00 31.89 93 PRO A CA 1
ATOM 732 C C . PRO A 1 93 ? 18.926 34.869 10.281 1.00 30.74 93 PRO A C 1
ATOM 733 O O . PRO A 1 93 ? 19.510 33.843 10.644 1.00 31.29 93 PRO A O 1
ATOM 737 N N . CYS A 1 94 ? 19.019 36.026 10.927 1.00 29.02 94 CYS A N 1
ATOM 738 C CA . CYS A 1 94 ? 19.781 36.165 12.163 1.00 27.54 94 CYS A CA 1
ATOM 739 C C . CYS A 1 94 ? 21.263 35.855 12.040 1.00 26.66 94 CYS A C 1
ATOM 740 O O . CYS A 1 94 ? 21.891 35.462 13.025 1.00 24.79 94 CYS A O 1
ATOM 743 N N . ALA A 1 95 ? 21.818 36.030 10.843 1.00 26.03 95 ALA A N 1
ATOM 744 C CA . ALA A 1 95 ? 23.237 35.755 10.619 1.00 27.06 95 ALA A CA 1
ATOM 745 C C . ALA A 1 95 ? 24.152 36.517 11.592 1.00 26.87 95 ALA A C 1
ATOM 746 O O . ALA A 1 95 ? 25.150 35.974 12.070 1.00 27.06 95 ALA A O 1
ATOM 748 N N . VAL A 1 96 ? 23.801 37.766 11.890 1.00 26.92 96 VAL A N 1
ATOM 749 C CA . VAL A 1 96 ? 24.587 38.604 12.794 1.00 26.40 96 VAL A CA 1
ATOM 750 C C . VAL A 1 96 ? 24.616 38.042 14.211 1.00 25.92 96 VAL A C 1
ATOM 751 O O . VAL A 1 96 ? 25.684 37.839 14.781 1.00 27.09 96 VAL A O 1
ATOM 755 N N . ALA A 1 97 ? 23.436 37.788 14.769 1.00 26.54 97 ALA A N 1
ATOM 756 C CA . ALA A 1 97 ? 23.298 37.254 16.124 1.00 24.60 97 ALA A CA 1
ATOM 757 C C . ALA A 1 97 ? 24.033 35.933 16.293 1.00 24.54 97 ALA A C 1
ATOM 758 O O . ALA A 1 97 ? 24.635 35.672 17.334 1.00 23.38 97 ALA A O 1
ATOM 760 N N . ILE A 1 98 ? 23.983 35.101 15.258 1.00 26.15 98 ILE A N 1
ATOM 761 C CA . ILE A 1 98 ? 24.640 33.802 15.288 1.00 27.28 98 ILE A CA 1
ATOM 762 C C . ILE A 1 98 ? 26.164 33.923 15.354 1.00 28.35 98 ILE A C 1
ATOM 763 O O . ILE A 1 98 ? 26.811 33.248 16.156 1.00 26.56 98 ILE A O 1
ATOM 768 N N . GLU A 1 99 ? 26.740 34.783 14.521 1.00 29.44 99 GLU A N 1
ATOM 769 C CA . GLU A 1 99 ? 28.192 34.941 14.523 1.00 32.78 99 GLU A CA 1
ATOM 770 C C . GLU A 1 99 ? 28.620 35.597 15.827 1.00 32.75 99 GLU A C 1
ATOM 771 O O . GLU A 1 99 ? 29.711 35.354 16.337 1.00 32.68 99 GLU A O 1
ATOM 777 N N . ILE A 1 100 ? 27.733 36.418 16.374 1.00 32.73 100 ILE A N 1
ATOM 778 C CA . ILE A 1 100 ? 28.001 37.136 17.611 1.00 32.34 100 ILE A CA 1
ATOM 779 C C . ILE A 1 100 ? 27.964 36.250 18.861 1.00 30.93 100 ILE A C 1
ATOM 780 O O . ILE A 1 100 ? 28.679 36.507 19.834 1.00 29.41 100 ILE A O 1
ATOM 785 N N . GLN A 1 101 ? 27.145 35.202 18.824 1.00 29.25 101 GLN A N 1
ATOM 786 C CA . GLN A 1 101 ? 26.993 34.305 19.961 1.00 28.32 101 GLN A CA 1
ATOM 787 C C . GLN A 1 101 ? 27.756 32.994 19.846 1.00 28.75 101 GLN A C 1
ATOM 788 O O . GLN A 1 101 ? 27.464 32.037 20.561 1.00 29.24 101 GLN A O 1
ATOM 794 N N . THR A 1 102 ? 28.727 32.957 18.944 1.00 28.29 102 THR A N 1
ATOM 795 C CA . THR A 1 102 ? 29.550 31.775 18.739 1.00 26.98 102 THR A CA 1
ATOM 796 C C . THR A 1 102 ? 30.984 32.251 18.667 1.00 27.08 102 THR A C 1
ATOM 797 O O . THR A 1 102 ? 31.240 33.424 18.352 1.00 26.01 102 THR A O 1
ATOM 801 N N . VAL A 1 103 ? 31.911 31.349 18.979 1.00 26.43 103 VAL A N 1
ATOM 802 C CA . VAL A 1 103 ? 33.335 31.651 18.915 1.00 26.31 103 VAL A CA 1
ATOM 803 C C . VAL A 1 103 ? 33.790 31.257 17.515 1.00 24.68 103 VAL A C 1
ATOM 804 O O . VAL A 1 103 ? 33.344 30.252 16.976 1.00 24.15 103 VAL A O 1
ATOM 808 N N . PRO A 1 104 ? 34.667 32.056 16.901 1.00 24.99 104 PRO A N 1
ATOM 809 C CA . PRO A 1 104 ? 35.150 31.745 15.551 1.00 26.02 104 PRO A CA 1
ATOM 810 C C . PRO A 1 104 ? 36.221 30.647 15.572 1.00 26.91 104 PRO A C 1
ATOM 811 O O . PRO A 1 104 ? 37.413 30.919 15.404 1.00 25.91 104 PRO A O 1
ATOM 815 N N . ALA A 1 105 ? 35.777 29.407 15.780 1.00 27.38 105 ALA A N 1
ATOM 816 C CA . ALA A 1 105 ? 36.673 28.257 15.851 1.00 28.19 105 ALA A CA 1
ATOM 817 C C . ALA A 1 105 ? 36.674 27.433 14.568 1.00 28.95 105 ALA A C 1
ATOM 818 O O . ALA A 1 105 ? 37.508 26.539 14.397 1.00 29.84 105 ALA A O 1
ATOM 820 N N . TYR A 1 106 ? 35.731 27.724 13.676 1.00 28.82 106 TYR A N 1
ATOM 821 C CA . TYR A 1 106 ? 35.646 27.017 12.407 1.00 27.56 106 TYR A CA 1
ATOM 822 C C . TYR A 1 106 ? 36.622 27.633 11.392 1.00 27.68 106 TYR A C 1
ATOM 823 O O . TYR A 1 106 ? 36.798 28.855 11.338 1.00 25.92 106 TYR A O 1
ATOM 832 N N . PRO A 1 107 ? 37.273 26.776 10.581 1.00 28.61 107 PRO A N 1
ATOM 833 C CA . PRO A 1 107 ? 38.261 27.069 9.530 1.00 27.75 107 PRO A CA 1
ATOM 834 C C . PRO A 1 107 ? 37.979 28.251 8.608 1.00 27.31 107 PRO A C 1
ATOM 835 O O . PRO A 1 107 ? 38.789 29.170 8.490 1.00 27.25 107 PRO A O 1
ATOM 839 N N . GLN A 1 108 ? 36.841 28.207 7.933 1.00 27.76 108 GLN A N 1
ATOM 840 C CA . GLN A 1 108 ? 36.468 29.263 7.013 1.00 28.41 108 GLN A CA 1
ATOM 841 C C . GLN A 1 108 ? 36.596 30.644 7.640 1.00 27.59 108 GLN A C 1
ATOM 842 O O . GLN A 1 108 ? 37.184 31.543 7.048 1.00 27.89 108 GLN A O 1
ATOM 848 N N . ARG A 1 109 ? 36.047 30.805 8.842 1.00 26.82 109 ARG A N 1
ATOM 849 C CA . ARG A 1 109 ? 36.102 32.079 9.557 1.00 25.76 109 ARG A CA 1
ATOM 850 C C . ARG A 1 109 ? 37.545 32.508 9.810 1.00 25.45 109 ARG A C 1
ATOM 851 O O . ARG A 1 109 ? 37.965 33.597 9.411 1.00 26.41 109 ARG A O 1
ATOM 859 N N . LEU A 1 110 ? 38.299 31.644 10.481 1.00 22.75 110 LEU A N 1
ATOM 860 C CA . LEU A 1 110 ? 39.689 31.946 10.790 1.00 22.02 110 LEU A CA 1
ATOM 861 C C . LEU A 1 110 ? 40.474 32.352 9.553 1.00 20.99 110 LEU A C 1
ATOM 862 O O . LEU A 1 110 ? 41.270 33.287 9.600 1.00 19.51 110 LEU A O 1
ATOM 867 N N . ARG A 1 111 ? 40.236 31.660 8.443 1.00 21.92 111 ARG A N 1
ATOM 868 C CA . ARG A 1 111 ? 40.945 31.967 7.205 1.00 23.51 111 ARG A CA 1
ATOM 869 C C . ARG A 1 111 ? 40.594 33.370 6.701 1.00 22.43 111 ARG A C 1
ATOM 870 O O . ARG A 1 111 ? 41.472 34.125 6.265 1.00 20.10 111 ARG A O 1
ATOM 878 N N . HIS A 1 112 ? 39.312 33.719 6.785 1.00 19.55 112 HIS A N 1
ATOM 879 C CA . HIS A 1 112 ? 38.849 35.026 6.339 1.00 19.43 112 HIS A CA 1
ATOM 880 C C . HIS A 1 112 ? 39.279 36.176 7.242 1.00 19.29 112 HIS A C 1
ATOM 881 O O . HIS A 1 112 ? 39.696 37.228 6.752 1.00 18.23 112 HIS A O 1
ATOM 888 N N . LEU A 1 113 ? 39.166 35.985 8.555 1.00 19.35 113 LEU A N 1
ATOM 889 C CA . LEU A 1 113 ? 39.565 37.022 9.500 1.00 20.12 113 LEU A CA 1
ATOM 890 C C . LEU A 1 113 ? 41.062 37.282 9.385 1.00 20.47 113 LEU A C 1
ATOM 891 O O . LEU A 1 113 ? 41.498 38.431 9.280 1.00 19.16 113 LEU A O 1
ATOM 896 N N . ASN A 1 114 ? 41.850 36.210 9.386 1.00 20.13 114 ASN A N 1
ATOM 897 C CA . ASN A 1 114 ? 43.293 36.358 9.269 1.00 21.14 114 ASN A CA 1
ATOM 898 C C . ASN A 1 114 ? 43.732 36.948 7.951 1.00 20.82 114 ASN A C 1
ATOM 899 O O . ASN A 1 114 ? 44.761 37.619 7.886 1.00 21.58 114 ASN A O 1
ATOM 904 N N . GLN A 1 115 ? 42.972 36.704 6.892 1.00 21.47 115 GLN A N 1
ATOM 905 C CA . GLN A 1 115 ? 43.380 37.246 5.619 1.00 23.30 115 GLN A CA 1
ATOM 906 C C . GLN A 1 115 ? 42.946 38.694 5.418 1.00 23.53 115 GLN A C 1
ATOM 907 O O . GLN A 1 115 ? 43.631 39.447 4.720 1.00 23.92 115 GLN A O 1
ATOM 929 N N . GLY A 1 118 ? 45.383 40.448 7.114 1.00 22.08 118 GLY A N 1
ATOM 930 C CA . GLY A 1 118 ? 46.618 40.366 6.366 1.00 21.65 118 GLY A CA 1
ATOM 931 C C . GLY A 1 118 ? 46.672 41.473 5.333 1.00 21.69 118 GLY A C 1
ATOM 932 O O . GLY A 1 118 ? 47.743 41.978 5.014 1.00 20.97 118 GLY A O 1
ATOM 933 N N . ILE A 1 119 ? 45.509 41.847 4.807 1.00 23.67 119 ILE A N 1
ATOM 934 C CA . ILE A 1 119 ? 45.422 42.917 3.812 1.00 24.27 119 ILE A CA 1
ATOM 935 C C . ILE A 1 119 ? 45.982 44.196 4.421 1.00 24.24 119 ILE A C 1
ATOM 936 O O . ILE A 1 119 ? 46.762 44.910 3.791 1.00 25.13 119 ILE A O 1
ATOM 941 N N . LEU A 1 120 ? 45.573 44.469 5.657 1.00 23.24 120 LEU A N 1
ATOM 942 C CA . LEU A 1 120 ? 46.000 45.662 6.368 1.00 22.43 120 LEU A CA 1
ATOM 943 C C . LEU A 1 120 ? 47.447 45.640 6.846 1.00 22.43 120 LEU A C 1
ATOM 944 O O . LEU A 1 120 ? 48.199 46.588 6.610 1.00 21.99 120 LEU A O 1
ATOM 949 N N . ARG A 1 121 ? 47.824 44.568 7.537 1.00 22.79 121 ARG A N 1
ATOM 950 C CA . ARG A 1 121 ? 49.180 44.431 8.072 1.00 24.46 121 ARG A CA 1
ATOM 951 C C . ARG A 1 121 ? 50.256 44.548 7.001 1.00 25.11 121 ARG A C 1
ATOM 952 O O . ARG A 1 121 ? 51.273 45.201 7.207 1.00 24.93 121 ARG A O 1
ATOM 960 N N . GLU A 1 122 ? 50.027 43.918 5.857 1.00 26.12 122 GLU A N 1
ATOM 961 C CA . GLU A 1 122 ? 50.985 43.972 4.772 1.00 27.92 122 GLU A CA 1
ATOM 962 C C . GLU A 1 122 ? 51.003 45.355 4.139 1.00 27.50 122 GLU A C 1
ATOM 963 O O . GLU A 1 122 ? 51.993 45.741 3.526 1.00 26.96 122 GLU A O 1
ATOM 969 N N . ALA A 1 123 ? 49.905 46.094 4.282 1.00 26.79 123 ALA A N 1
ATOM 970 C CA . ALA A 1 123 ? 49.816 47.447 3.731 1.00 25.13 123 ALA A CA 1
ATOM 971 C C . ALA A 1 123 ? 50.482 48.441 4.685 1.00 25.55 123 ALA A C 1
ATOM 972 O O . ALA A 1 123 ? 50.616 49.632 4.370 1.00 25.57 123 ALA A O 1
ATOM 974 N N . GLY A 1 124 ? 50.883 47.951 5.857 1.00 24.21 124 GLY A N 1
ATOM 975 C CA . GLY A 1 124 ? 51.548 48.807 6.821 1.00 24.78 124 GLY A CA 1
ATOM 976 C C . GLY A 1 124 ? 50.775 49.216 8.062 1.00 26.43 124 GLY A C 1
ATOM 977 O O . GLY A 1 124 ? 51.309 49.942 8.904 1.00 26.87 124 GLY A O 1
ATOM 978 N N . PHE A 1 125 ? 49.530 48.768 8.194 1.00 25.23 125 PHE A N 1
ATOM 979 C CA . PHE A 1 125 ? 48.741 49.124 9.363 1.00 24.24 125 PHE A CA 1
ATOM 980 C C . PHE A 1 125 ? 49.178 48.376 10.617 1.00 26.01 125 PHE A C 1
ATOM 981 O O . PHE A 1 125 ? 49.324 47.152 10.619 1.00 24.94 125 PHE A O 1
ATOM 989 N N . SER A 1 126 ? 49.386 49.129 11.688 1.00 27.42 126 SER A N 1
ATOM 990 C CA . SER A 1 126 ? 49.788 48.556 12.964 1.00 28.86 126 SER A CA 1
ATOM 991 C C . SER A 1 126 ? 48.883 47.402 13.353 1.00 30.19 126 SER A C 1
ATOM 992 O O . SER A 1 126 ? 47.766 47.266 12.841 1.00 30.88 126 SER A O 1
ATOM 995 N N . PRO A 1 127 ? 49.360 46.543 14.261 1.00 30.71 127 PRO A N 1
ATOM 996 C CA . PRO A 1 127 ? 48.569 45.397 14.716 1.00 29.97 127 PRO A CA 1
ATOM 997 C C . PRO A 1 127 ? 47.265 45.829 15.362 1.00 29.98 127 PRO A C 1
ATOM 998 O O . PRO A 1 127 ? 46.216 45.233 15.113 1.00 27.53 127 PRO A O 1
ATOM 1002 N N . GLU A 1 128 ? 47.324 46.876 16.181 1.00 32.12 128 GLU A N 1
ATOM 1003 C CA . GLU A 1 128 ? 46.121 47.327 16.868 1.00 34.86 128 GLU A CA 1
ATOM 1004 C C . GLU A 1 128 ? 45.146 48.083 15.967 1.00 34.23 128 GLU A C 1
ATOM 1005 O O . GLU A 1 128 ? 43.943 48.107 16.231 1.00 32.22 128 GLU A O 1
ATOM 1019 N N . THR A 1 130 ? 44.776 47.311 12.747 1.00 30.32 130 THR A N 1
ATOM 1020 C CA . THR A 1 130 ? 44.240 46.283 11.866 1.00 28.32 130 THR A CA 1
ATOM 1021 C C . THR A 1 130 ? 43.074 45.608 12.588 1.00 27.01 130 THR A C 1
ATOM 1022 O O . THR A 1 130 ? 42.015 45.374 12.003 1.00 26.16 130 THR A O 1
ATOM 1026 N N . HIS A 1 131 ? 43.295 45.312 13.869 1.00 24.62 131 HIS A N 1
ATOM 1027 C CA . HIS A 1 131 ? 42.309 44.676 14.725 1.00 22.57 131 HIS A CA 1
ATOM 1028 C C . HIS A 1 131 ? 41.111 45.585 14.891 1.00 22.73 131 HIS A C 1
ATOM 1029 O O . HIS A 1 131 ? 39.965 45.157 14.733 1.00 22.34 131 HIS A O 1
ATOM 1036 N N . LEU A 1 132 ? 41.383 46.844 15.220 1.00 21.80 132 LEU A N 1
ATOM 1037 C CA . LEU A 1 132 ? 40.314 47.813 15.421 1.00 20.62 132 LEU A CA 1
ATOM 1038 C C . LEU A 1 132 ? 39.511 48.024 14.148 1.00 19.38 132 LEU A C 1
ATOM 1039 O O . LEU A 1 132 ? 38.288 48.152 14.205 1.00 19.10 132 LEU A O 1
ATOM 1044 N N . ALA A 1 133 ? 40.198 48.053 13.007 1.00 17.15 133 ALA A N 1
ATOM 1045 C CA . ALA A 1 133 ? 39.534 48.270 11.726 1.00 15.55 133 ALA A CA 1
ATOM 1046 C C . ALA A 1 133 ? 38.675 47.082 11.322 1.00 15.34 133 ALA A C 1
ATOM 1047 O O . ALA A 1 133 ? 37.506 47.241 10.983 1.00 14.51 133 ALA A O 1
ATOM 1049 N N . VAL A 1 134 ? 39.253 45.888 11.366 1.00 16.42 134 VAL A N 1
ATOM 1050 C CA . VAL A 1 134 ? 38.515 44.693 10.981 1.00 18.47 134 VAL A CA 1
ATOM 1051 C C . VAL A 1 134 ? 37.277 44.435 11.839 1.00 19.38 134 VAL A C 1
ATOM 1052 O O . VAL A 1 134 ? 36.216 44.084 11.307 1.00 17.25 134 VAL A O 1
ATOM 1056 N N . THR A 1 135 ? 37.401 44.634 13.152 1.00 20.92 135 THR A N 1
ATOM 1057 C CA . THR A 1 135 ? 36.271 44.425 14.060 1.00 22.07 135 THR A CA 1
ATOM 1058 C C . THR A 1 135 ? 35.252 45.572 13.992 1.00 20.77 135 THR A C 1
ATOM 1059 O O . THR A 1 135 ? 34.056 45.357 14.188 1.00 21.47 135 THR A O 1
ATOM 1063 N N . SER A 1 136 ? 35.720 46.784 13.704 1.00 19.85 136 SER A N 1
ATOM 1064 C CA . SER A 1 136 ? 34.828 47.939 13.591 1.00 18.58 136 SER A CA 1
ATOM 1065 C C . SER A 1 136 ? 33.992 47.854 12.321 1.00 19.44 136 SER A C 1
ATOM 1066 O O . SER A 1 136 ? 32.869 48.343 12.286 1.00 18.65 136 SER A O 1
ATOM 1069 N N . LEU A 1 137 ? 34.538 47.249 11.272 1.00 18.45 137 LEU A N 1
ATOM 1070 C CA . LEU A 1 137 ? 33.773 47.105 10.047 1.00 20.73 137 LEU A CA 1
ATOM 1071 C C . LEU A 1 137 ? 32.688 46.047 10.297 1.00 21.64 137 LEU A C 1
ATOM 1072 O O . LEU A 1 137 ? 31.548 46.187 9.859 1.00 21.99 137 LEU A O 1
ATOM 1077 N N . GLN A 1 138 ? 33.042 44.992 11.018 1.00 22.18 138 GLN A N 1
ATOM 1078 C CA . GLN A 1 138 ? 32.075 43.957 11.319 1.00 24.04 138 GLN A CA 1
ATOM 1079 C C . GLN A 1 138 ? 30.993 44.548 12.230 1.00 24.11 138 GLN A C 1
ATOM 1080 O O . GLN A 1 138 ? 29.813 44.236 12.061 1.00 24.11 138 GLN A O 1
ATOM 1086 N N . HIS A 1 139 ? 31.392 45.410 13.172 1.00 21.68 139 HIS A N 1
ATOM 1087 C CA . HIS A 1 139 ? 30.450 46.055 14.097 1.00 20.25 139 HIS A CA 1
ATOM 1088 C C . HIS A 1 139 ? 29.475 46.944 13.342 1.00 20.12 139 HIS A C 1
ATOM 1089 O O . HIS A 1 139 ? 28.295 47.026 13.677 1.00 18.75 139 HIS A O 1
ATOM 1096 N N . LEU A 1 140 ? 29.995 47.641 12.341 1.00 20.26 140 LEU A N 1
ATOM 1097 C CA . LEU A 1 140 ? 29.190 48.524 11.522 1.00 21.02 140 LEU A CA 1
ATOM 1098 C C . LEU A 1 140 ? 28.106 47.696 10.861 1.00 20.89 140 LEU A C 1
ATOM 1099 O O . LEU A 1 140 ? 26.921 47.996 11.002 1.00 21.01 140 LEU A O 1
ATOM 1104 N N . LEU A 1 141 ? 28.522 46.637 10.166 1.00 21.31 141 LEU A N 1
ATOM 1105 C CA . LEU A 1 141 ? 27.603 45.735 9.463 1.00 20.76 141 LEU A CA 1
ATOM 1106 C C . LEU A 1 141 ? 26.584 45.073 10.399 1.00 19.95 141 LEU A C 1
ATOM 1107 O O . LEU A 1 141 ? 25.393 45.020 10.094 1.00 19.20 141 LEU A O 1
ATOM 1112 N N . PHE A 1 142 ? 27.053 44.580 11.540 1.00 19.12 142 PHE A N 1
ATOM 1113 C CA . PHE A 1 142 ? 26.169 43.945 12.516 1.00 21.03 142 PHE A CA 1
ATOM 1114 C C . PHE A 1 142 ? 25.031 44.855 12.972 1.00 21.34 142 PHE A C 1
ATOM 1115 O O . PHE A 1 142 ? 23.864 44.468 12.920 1.00 19.94 142 PHE A O 1
ATOM 1123 N N . GLY A 1 143 ? 25.371 46.062 13.423 1.00 21.83 143 GLY A N 1
ATOM 1124 C CA . GLY A 1 143 ? 24.348 46.987 13.877 1.00 22.92 143 GLY A CA 1
ATOM 1125 C C . GLY A 1 143 ? 23.457 47.399 12.726 1.00 24.96 143 GLY A C 1
ATOM 1126 O O . GLY A 1 143 ? 22.241 47.584 12.859 1.00 22.44 143 GLY A O 1
ATOM 1135 N N . ILE A 1 145 ? 22.708 45.619 10.007 1.00 26.09 145 ILE A N 1
ATOM 1136 C CA . ILE A 1 145 ? 21.768 44.559 9.678 1.00 26.14 145 ILE A CA 1
ATOM 1137 C C . ILE A 1 145 ? 20.704 44.271 10.744 1.00 26.52 145 ILE A C 1
ATOM 1138 O O . ILE A 1 145 ? 19.597 43.866 10.406 1.00 24.64 145 ILE A O 1
ATOM 1151 N N . ASP A 1 147 ? 19.470 46.575 12.837 1.00 31.42 147 ASP A N 1
ATOM 1152 C CA . ASP A 1 147 ? 18.580 47.720 12.782 1.00 31.54 147 ASP A CA 1
ATOM 1153 C C . ASP A 1 147 ? 17.593 47.556 11.625 1.00 31.29 147 ASP A C 1
ATOM 1154 O O . ASP A 1 147 ? 16.386 47.755 11.793 1.00 31.31 147 ASP A O 1
ATOM 1159 N N . ALA A 1 148 ? 18.107 47.172 10.458 1.00 30.51 148 ALA A N 1
ATOM 1160 C CA . ALA A 1 148 ? 17.271 46.972 9.277 1.00 29.21 148 ALA A CA 1
ATOM 1161 C C . ALA A 1 148 ? 16.295 45.798 9.440 1.00 28.81 148 ALA A C 1
ATOM 1162 O O . ALA A 1 148 ? 15.157 45.861 8.968 1.00 28.27 148 ALA A O 1
ATOM 1164 N N . THR A 1 149 ? 16.740 44.742 10.115 1.00 26.99 149 THR A N 1
ATOM 1165 C CA . THR A 1 149 ? 15.917 43.556 10.332 1.00 28.42 149 THR A CA 1
ATOM 1166 C C . THR A 1 149 ? 14.674 43.838 11.178 1.00 30.95 149 THR A C 1
ATOM 1167 O O . THR A 1 149 ? 13.572 43.363 10.873 1.00 30.79 149 THR A O 1
ATOM 1171 N N . GLU A 1 150 ? 14.848 44.600 12.251 1.00 31.75 150 GLU A N 1
ATOM 1172 C CA . GLU A 1 150 ? 13.723 44.939 13.104 1.00 32.76 150 GLU A CA 1
ATOM 1173 C C . GLU A 1 150 ? 12.829 45.861 12.294 1.00 33.58 150 GLU A C 1
ATOM 1174 O O . GLU A 1 150 ? 11.608 45.721 12.291 1.00 33.60 150 GLU A O 1
ATOM 1180 N N . GLU A 1 151 ? 13.459 46.802 11.600 1.00 34.37 151 GLU A N 1
ATOM 1181 C CA . GLU A 1 151 ? 12.738 47.757 10.768 1.00 36.58 151 GLU A CA 1
ATOM 1182 C C . GLU A 1 151 ? 11.682 47.075 9.886 1.00 36.79 151 GLU A C 1
ATOM 1183 O O . GLU A 1 151 ? 10.504 47.444 9.916 1.00 37.21 151 GLU A O 1
ATOM 1189 N N . LYS A 1 152 ? 12.107 46.081 9.104 1.00 35.77 152 LYS A N 1
ATOM 1190 C CA . LYS A 1 152 ? 11.196 45.374 8.216 1.00 35.62 152 LYS A CA 1
ATOM 1191 C C . LYS A 1 152 ? 10.167 44.584 9.016 1.00 35.12 152 LYS A C 1
ATOM 1192 O O . LYS A 1 152 ? 9.069 44.330 8.541 1.00 35.62 152 LYS A O 1
ATOM 1198 N N . GLN A 1 153 ? 10.521 44.199 10.236 1.00 34.95 153 GLN A N 1
ATOM 1199 C CA . GLN A 1 153 ? 9.598 43.457 11.086 1.00 34.25 153 GLN A CA 1
ATOM 1200 C C . GLN A 1 153 ? 8.540 44.410 11.633 1.00 33.73 153 GLN A C 1
ATOM 1201 O O . GLN A 1 153 ? 7.349 44.085 11.653 1.00 33.81 153 GLN A O 1
ATOM 1207 N N . LEU A 1 154 ? 8.975 45.586 12.076 1.00 32.01 154 LEU A N 1
ATOM 1208 C CA . LEU A 1 154 ? 8.047 46.577 12.607 1.00 32.58 154 LEU A CA 1
ATOM 1209 C C . LEU A 1 154 ? 7.150 47.063 11.469 1.00 31.53 154 LEU A C 1
ATOM 1210 O O . LEU A 1 154 ? 5.950 47.249 11.649 1.00 28.67 154 LEU A O 1
ATOM 1215 N N . VAL A 1 155 ? 7.741 47.241 10.289 1.00 31.66 155 VAL A N 1
ATOM 1216 C CA . VAL A 1 155 ? 6.994 47.686 9.118 1.00 30.76 155 VAL A CA 1
ATOM 1217 C C . VAL A 1 155 ? 5.889 46.684 8.810 1.00 31.01 155 VAL A C 1
ATOM 1218 O O . VAL A 1 155 ? 4.769 47.070 8.489 1.00 30.26 155 VAL A O 1
ATOM 1222 N N . SER A 1 156 ? 6.218 45.400 8.917 1.00 31.30 156 SER A N 1
ATOM 1223 C CA . SER A 1 156 ? 5.276 44.315 8.669 1.00 32.16 156 SER A CA 1
ATOM 1224 C C . SER A 1 156 ? 4.139 44.360 9.698 1.00 32.99 156 SER A C 1
ATOM 1225 O O . SER A 1 156 ? 2.958 44.376 9.338 1.00 32.72 156 SER A O 1
ATOM 1228 N N . GLN A 1 157 ? 4.511 44.389 10.978 1.00 32.69 157 GLN A N 1
ATOM 1229 C CA . GLN A 1 157 ? 3.551 44.434 12.077 1.00 30.54 157 GLN A CA 1
ATOM 1230 C C . GLN A 1 157 ? 2.571 45.577 11.896 1.00 30.34 157 GLN A C 1
ATOM 1231 O O . GLN A 1 157 ? 1.359 45.423 12.089 1.00 29.94 157 GLN A O 1
ATOM 1237 N N . VAL A 1 158 ? 3.089 46.736 11.524 1.00 28.99 158 VAL A N 1
ATOM 1238 C CA . VAL A 1 158 ? 2.203 47.858 11.318 1.00 29.84 158 VAL A CA 1
ATOM 1239 C C . VAL A 1 158 ? 1.209 47.480 10.219 1.00 31.66 158 VAL A C 1
ATOM 1240 O O . VAL A 1 158 ? 0.004 47.430 10.458 1.00 29.91 158 VAL A O 1
ATOM 1244 N N . LEU A 1 159 ? 1.728 47.178 9.030 1.00 32.81 159 LEU A N 1
ATOM 1245 C CA . LEU A 1 159 ? 0.888 46.818 7.894 1.00 34.01 159 LEU A CA 1
ATOM 1246 C C . LEU A 1 159 ? -0.166 45.746 8.190 1.00 35.04 159 LEU A C 1
ATOM 1247 O O . LEU A 1 159 ? -1.322 45.893 7.791 1.00 35.88 159 LEU A O 1
ATOM 1252 N N . ASN A 1 160 ? 0.209 44.673 8.877 1.00 35.62 160 ASN A N 1
ATOM 1253 C CA . ASN A 1 160 ? -0.769 43.633 9.181 1.00 36.83 160 ASN A CA 1
ATOM 1254 C C . ASN A 1 160 ? -1.776 44.075 10.240 1.00 36.77 160 ASN A C 1
ATOM 1255 O O . ASN A 1 160 ? -2.519 43.257 10.784 1.00 37.62 160 ASN A O 1
ATOM 1260 N N . GLY A 1 161 ? -1.793 45.369 10.541 1.00 36.62 161 GLY A N 1
ATOM 1261 C CA . GLY A 1 161 ? -2.741 45.882 11.514 1.00 36.30 161 GLY A CA 1
ATOM 1262 C C . GLY A 1 161 ? -2.356 46.042 12.979 1.00 35.63 161 GLY A C 1
ATOM 1263 O O . GLY A 1 161 ? -3.213 45.905 13.848 1.00 37.31 161 GLY A O 1
ATOM 1264 N N . ASP A 1 162 ? -1.093 46.308 13.286 1.00 34.31 162 ASP A N 1
ATOM 1265 C CA . ASP A 1 162 ? -0.734 46.525 14.682 1.00 32.47 162 ASP A CA 1
ATOM 1266 C C . ASP A 1 162 ? -1.032 47.993 14.977 1.00 32.79 162 ASP A C 1
ATOM 1267 O O . ASP A 1 162 ? -0.273 48.884 14.581 1.00 32.85 162 ASP A O 1
ATOM 1272 N N . ASP A 1 163 ? -2.141 48.238 15.667 1.00 32.13 163 ASP A N 1
ATOM 1273 C CA . ASP A 1 163 ? -2.557 49.592 16.000 1.00 32.07 163 ASP A CA 1
ATOM 1274 C C . ASP A 1 163 ? -1.635 50.339 16.939 1.00 29.88 163 ASP A C 1
ATOM 1275 O O . ASP A 1 163 ? -1.472 51.550 16.807 1.00 31.80 163 ASP A O 1
ATOM 1280 N N . TYR A 1 164 ? -1.045 49.641 17.898 1.00 27.41 164 TYR A N 1
ATOM 1281 C CA . TYR A 1 164 ? -0.154 50.315 18.831 1.00 27.01 164 TYR A CA 1
ATOM 1282 C C . TYR A 1 164 ? 1.049 50.925 18.110 1.00 26.30 164 TYR A C 1
ATOM 1283 O O . TYR A 1 164 ? 1.306 52.123 18.217 1.00 25.39 164 TYR A O 1
ATOM 1292 N N . LEU A 1 165 ? 1.785 50.095 17.379 1.00 26.72 165 LEU A N 1
ATOM 1293 C CA . LEU A 1 165 ? 2.946 50.573 16.643 1.00 27.85 165 LEU A CA 1
ATOM 1294 C C . LEU A 1 165 ? 2.571 51.623 15.610 1.00 29.63 165 LEU A C 1
ATOM 1295 O O . LEU A 1 165 ? 3.341 52.543 15.346 1.00 30.30 165 LEU A O 1
ATOM 1300 N N . LYS A 1 166 ? 1.390 51.482 15.018 1.00 31.26 166 LYS A N 1
ATOM 1301 C CA . LYS A 1 166 ? 0.948 52.435 14.014 1.00 32.96 166 LYS A CA 1
ATOM 1302 C C . LYS A 1 166 ? 0.812 53.785 14.700 1.00 32.39 166 LYS A C 1
ATOM 1303 O O . LYS A 1 166 ? 1.172 54.820 14.137 1.00 32.80 166 LYS A O 1
ATOM 1309 N N . GLU A 1 167 ? 0.310 53.761 15.930 1.00 31.86 167 GLU A N 1
ATOM 1310 C CA . GLU A 1 167 ? 0.138 54.978 16.714 1.00 32.11 167 GLU A CA 1
ATOM 1311 C C . GLU A 1 167 ? 1.482 55.625 17.042 1.00 32.01 167 GLU A C 1
ATOM 1312 O O . GLU A 1 167 ? 1.620 56.846 16.999 1.00 32.57 167 GLU A O 1
ATOM 1318 N N . GLN A 1 168 ? 2.464 54.798 17.386 1.00 31.06 168 GLN A N 1
ATOM 1319 C CA . GLN A 1 168 ? 3.785 55.288 17.747 1.00 30.72 168 GLN A CA 1
ATOM 1320 C C . GLN A 1 168 ? 4.467 55.981 16.582 1.00 31.69 168 GLN A C 1
ATOM 1321 O O . GLN A 1 168 ? 5.025 57.064 16.743 1.00 30.11 168 GLN A O 1
ATOM 1327 N N . VAL A 1 169 ? 4.424 55.351 15.413 1.00 32.80 169 VAL A N 1
ATOM 1328 C CA . VAL A 1 169 ? 5.020 55.931 14.222 1.00 34.30 169 VAL A CA 1
ATOM 1329 C C . VAL A 1 169 ? 4.411 57.312 14.037 1.00 34.98 169 VAL A C 1
ATOM 1330 O O . VAL A 1 169 ? 5.095 58.263 13.669 1.00 35.15 169 VAL A O 1
ATOM 1334 N N . LEU A 1 170 ? 3.115 57.403 14.306 1.00 36.83 170 LEU A N 1
ATOM 1335 C CA . LEU A 1 170 ? 2.378 58.651 14.173 1.00 38.80 170 LEU A CA 1
ATOM 1336 C C . LEU A 1 170 ? 2.877 59.691 15.172 1.00 39.94 170 LEU A C 1
ATOM 1337 O O . LEU A 1 170 ? 3.122 60.844 14.812 1.00 39.62 170 LEU A O 1
ATOM 1342 N N . HIS A 1 171 ? 3.018 59.288 16.431 1.00 40.87 171 HIS A N 1
ATOM 1343 C CA . HIS A 1 171 ? 3.492 60.210 17.449 1.00 43.00 171 HIS A CA 1
ATOM 1344 C C . HIS A 1 171 ? 4.846 60.786 17.051 1.00 42.79 171 HIS A C 1
ATOM 1345 O O . HIS A 1 171 ? 5.097 61.981 17.198 1.00 43.20 171 HIS A O 1
ATOM 1360 N N . LYS A 1 173 ? 6.167 61.476 14.160 1.00 38.30 173 LYS A N 1
ATOM 1361 C CA . LYS A 1 173 ? 6.010 62.584 13.235 1.00 38.92 173 LYS A CA 1
ATOM 1362 C C . LYS A 1 173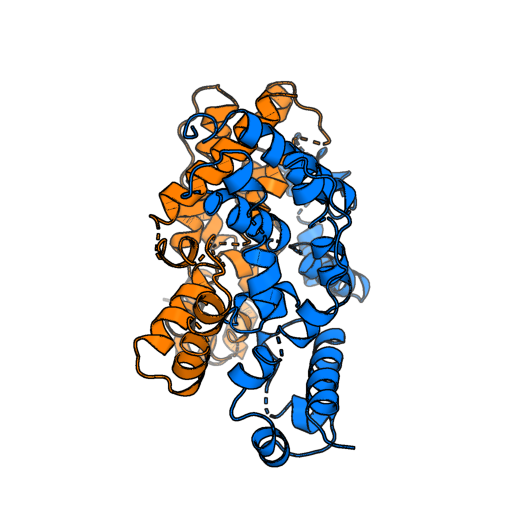 ? 5.375 63.821 13.871 1.00 38.50 173 LYS A C 1
ATOM 1363 O O . LYS A 1 173 ? 5.716 64.951 13.517 1.00 38.45 173 LYS A O 1
ATOM 1369 N N . GLN A 1 174 ? 4.474 63.618 14.822 1.00 38.34 174 GLN A N 1
ATOM 1370 C CA . GLN A 1 174 ? 3.847 64.748 15.490 1.00 39.83 174 GLN A CA 1
ATOM 1371 C C . GLN A 1 174 ? 4.896 65.539 16.293 1.00 38.73 174 GLN A C 1
ATOM 1372 O O . GLN A 1 174 ? 4.886 66.773 16.296 1.00 34.77 174 GLN A O 1
ATOM 1378 N N . TYR A 1 175 ? 5.796 64.825 16.970 1.00 38.19 175 TYR A N 1
ATOM 1379 C CA . TYR A 1 175 ? 6.848 65.468 17.761 1.00 38.65 175 TYR A CA 1
ATOM 1380 C C . TYR A 1 175 ? 7.810 66.253 16.875 1.00 37.85 175 TYR A C 1
ATOM 1381 O O . TYR A 1 175 ? 8.157 67.394 17.181 1.00 36.42 175 TYR A O 1
ATOM 1390 N N . VAL A 1 176 ? 8.249 65.631 15.784 1.00 37.22 176 VAL A N 1
ATOM 1391 C CA . VAL A 1 176 ? 9.157 66.286 14.851 1.00 36.54 176 VAL A CA 1
ATOM 1392 C C . VAL A 1 176 ? 8.582 67.666 14.526 1.00 35.72 176 VAL A C 1
ATOM 1393 O O . VAL A 1 176 ? 9.280 68.677 14.589 1.00 34.26 176 VAL A O 1
ATOM 1397 N N . SER A 1 177 ? 7.290 67.690 14.217 1.00 35.96 177 SER A N 1
ATOM 1398 C CA . SER A 1 177 ? 6.580 68.916 13.886 1.00 36.20 177 SER A CA 1
ATOM 1399 C C . SER A 1 177 ? 6.361 69.852 15.076 1.00 37.80 177 SER A C 1
ATOM 1400 O O . SER A 1 177 ? 6.575 71.061 14.964 1.00 38.55 177 SER A O 1
ATOM 1403 N N . ASP A 1 178 ? 5.937 69.300 16.211 1.00 39.01 178 ASP A N 1
ATOM 1404 C CA . ASP A 1 178 ? 5.678 70.105 17.410 1.00 39.36 178 ASP A CA 1
ATOM 1405 C C . ASP A 1 178 ? 6.908 70.809 17.951 1.00 38.64 178 ASP A C 1
ATOM 1406 O O . ASP A 1 178 ? 6.811 71.911 18.478 1.00 38.24 178 ASP A O 1
ATOM 1411 N N . ASN A 1 179 ? 8.061 70.161 17.837 1.00 38.56 179 ASN A N 1
ATOM 1412 C CA . ASN A 1 179 ? 9.310 70.726 18.337 1.00 37.89 179 ASN A CA 1
ATOM 1413 C C . ASN A 1 179 ? 10.160 71.312 17.212 1.00 37.47 179 ASN A C 1
ATOM 1414 O O . ASN A 1 179 ? 11.333 71.636 17.412 1.00 37.67 179 ASN A O 1
ATOM 1419 N N . GLU A 1 180 ? 9.566 71.441 16.029 1.00 36.31 180 GLU A N 1
ATOM 1420 C CA . GLU A 1 180 ? 10.268 71.991 14.878 1.00 34.98 180 GLU A CA 1
ATOM 1421 C C . GLU A 1 180 ? 11.645 71.355 14.704 1.00 32.61 180 GLU A C 1
ATOM 1422 O O . GLU A 1 180 ? 12.672 72.039 14.760 1.00 30.41 180 GLU A O 1
ATOM 1428 N N . LEU A 1 181 ? 11.649 70.040 14.499 1.00 30.52 181 LEU A N 1
ATOM 1429 C CA . LEU A 1 181 ? 12.876 69.284 14.305 1.00 27.92 181 LEU A CA 1
ATOM 1430 C C . LEU A 1 181 ? 13.140 69.171 12.815 1.00 28.62 181 LEU A C 1
ATOM 1431 O O . LEU A 1 181 ? 12.934 68.128 12.191 1.00 26.88 181 LEU A O 1
ATOM 1436 N N . THR A 1 182 ? 13.609 70.290 12.274 1.00 30.35 182 THR A N 1
ATOM 1437 C CA . THR A 1 182 ? 13.938 70.464 10.870 1.00 32.12 182 THR A CA 1
ATOM 1438 C C . THR A 1 182 ? 14.814 69.385 10.262 1.00 32.25 182 THR A C 1
ATOM 1439 O O . THR A 1 182 ? 14.549 68.931 9.152 1.00 33.32 182 THR A O 1
ATOM 1443 N N . TYR A 1 183 ? 15.859 68.978 10.974 1.00 32.36 183 TYR A N 1
ATOM 1444 C CA . TYR A 1 183 ? 16.763 67.964 10.445 1.00 32.61 183 TYR A CA 1
ATOM 1445 C C . TYR A 1 183 ? 16.185 66.567 10.489 1.00 33.20 183 TYR A C 1
ATOM 1446 O O . TYR A 1 183 ? 16.458 65.758 9.608 1.00 32.72 183 TYR A O 1
ATOM 1463 N N . GLU A 1 185 ? 13.088 65.936 10.153 1.00 41.36 185 GLU A N 1
ATOM 1464 C CA . GLU A 1 185 ? 12.099 65.936 9.085 1.00 43.73 185 GLU A CA 1
ATOM 1465 C C . GLU A 1 185 ? 12.757 65.578 7.761 1.00 44.62 185 GLU A C 1
ATOM 1466 O O . GLU A 1 185 ? 12.308 64.663 7.072 1.00 44.37 185 GLU A O 1
ATOM 1472 N N . GLU A 1 186 ? 13.820 66.295 7.402 1.00 46.20 186 GLU A N 1
ATOM 1473 C CA . GLU A 1 186 ? 14.525 65.999 6.161 1.00 48.21 186 GLU A CA 1
ATOM 1474 C C . GLU A 1 186 ? 15.014 64.552 6.233 1.00 49.72 186 GLU A C 1
ATOM 1475 O O . GLU A 1 186 ? 15.091 63.855 5.217 1.00 50.42 186 GLU A O 1
ATOM 1481 N N . SER A 1 187 ? 15.325 64.101 7.445 1.00 50.62 187 SER A N 1
A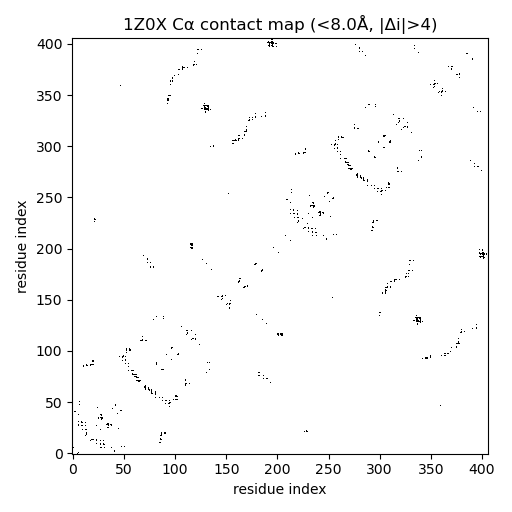TOM 1482 C CA . SER A 1 187 ? 15.797 62.740 7.664 1.00 52.43 187 SER A CA 1
ATOM 1483 C C . SER A 1 187 ? 14.763 61.715 7.207 1.00 54.41 187 SER A C 1
ATOM 1484 O O . SER A 1 187 ? 15.102 60.575 6.884 1.00 55.18 187 SER A O 1
ATOM 1487 N N . ILE A 1 188 ? 13.500 62.125 7.188 1.00 56.34 188 ILE A N 1
ATOM 1488 C CA . ILE A 1 188 ? 12.415 61.242 6.778 1.00 58.39 188 ILE A CA 1
ATOM 1489 C C . ILE A 1 188 ? 12.642 60.569 5.428 1.00 59.68 188 ILE A C 1
ATOM 1490 O O . ILE A 1 188 ? 12.600 59.339 5.328 1.00 60.19 188 ILE A O 1
ATOM 1495 N N . GLN A 1 189 ? 12.876 61.380 4.397 1.00 60.25 189 GLN A N 1
ATOM 1496 C CA . GLN A 1 189 ? 13.086 60.880 3.039 1.00 60.95 189 GLN A CA 1
ATOM 1497 C C . GLN A 1 189 ? 14.191 59.834 2.855 1.00 60.95 189 GLN A C 1
ATOM 1498 O O . GLN A 1 189 ? 14.715 59.669 1.754 1.00 60.92 189 GLN A O 1
ATOM 1504 N N . PHE A 1 190 ? 14.533 59.131 3.932 1.00 61.01 190 PHE A N 1
ATOM 1505 C CA . PHE A 1 190 ? 15.550 58.083 3.896 1.00 60.77 190 PHE A CA 1
ATOM 1506 C C . PHE A 1 190 ? 15.134 56.944 4.823 1.00 60.72 190 PHE A C 1
ATOM 1507 O O . PHE A 1 190 ? 13.955 56.804 5.159 1.00 60.39 190 PHE A O 1
ATOM 1515 N N . HIS A 1 192 ? 14.254 54.023 3.919 1.00 52.29 192 HIS A N 1
ATOM 1516 C CA . HIS A 1 192 ? 14.335 53.208 2.707 1.00 51.18 192 HIS A CA 1
ATOM 1517 C C . HIS A 1 192 ? 15.759 53.218 2.164 1.00 50.88 192 HIS A C 1
ATOM 1518 O O . HIS A 1 192 ? 16.357 52.178 1.893 1.00 49.66 192 HIS A O 1
ATOM 1525 N N . SER A 1 193 ? 16.283 54.425 2.008 1.00 52.45 193 SER A N 1
ATOM 1526 C CA . SER A 1 193 ? 17.615 54.645 1.469 1.00 53.20 193 SER A CA 1
ATOM 1527 C C . SER A 1 193 ? 18.730 54.073 2.350 1.00 53.63 193 SER A C 1
ATOM 1528 O O . SER A 1 193 ? 19.450 53.156 1.933 1.00 53.56 193 SER A O 1
ATOM 1531 N N . ILE A 1 194 ? 18.867 54.609 3.562 1.00 53.84 194 ILE A N 1
ATOM 1532 C CA . ILE A 1 194 ? 19.912 54.163 4.487 1.00 53.66 194 ILE A CA 1
ATOM 1533 C C . ILE A 1 194 ? 19.693 52.746 5.027 1.00 52.42 194 ILE A C 1
ATOM 1534 O O . ILE A 1 194 ? 19.828 52.494 6.230 1.00 53.41 194 ILE A O 1
ATOM 1536 N N . HIS A 1 195 ? 19.361 51.826 4.129 1.00 50.02 195 HIS A N 1
ATOM 1537 C CA . HIS A 1 195 ? 19.130 50.431 4.489 1.00 48.29 195 HIS A CA 1
ATOM 1538 C C . HIS A 1 195 ? 19.636 49.582 3.331 1.00 46.87 195 HIS A C 1
ATOM 1539 O O . HIS A 1 195 ? 19.651 48.346 3.391 1.00 46.72 195 HIS A O 1
ATOM 1541 N N . GLN A 1 196 ? 20.062 50.267 2.277 1.00 44.00 196 GLN A N 1
ATOM 1542 C CA . GLN A 1 196 ? 20.548 49.597 1.096 1.00 40.43 196 GLN A CA 1
ATOM 1543 C C . GLN A 1 196 ? 22.052 49.394 1.105 1.00 37.80 196 GLN A C 1
ATOM 1544 O O . GLN A 1 196 ? 22.804 50.158 1.722 1.00 35.51 196 GLN A O 1
ATOM 1550 N N . LYS A 1 197 ? 22.471 48.332 0.422 1.00 34.15 197 LYS A N 1
ATOM 1551 C CA . LYS A 1 197 ? 23.870 47.958 0.327 1.00 30.16 197 LYS A CA 1
ATOM 1552 C C . LYS A 1 197 ? 24.765 49.140 -0.027 1.00 28.08 197 LYS A C 1
ATOM 1553 O O . LYS A 1 197 ? 25.886 49.239 0.464 1.00 25.01 197 LYS A O 1
ATOM 1559 N N . SER A 1 198 ? 24.276 50.043 -0.872 1.00 26.64 198 SER A N 1
ATOM 1560 C CA . SER A 1 198 ? 25.091 51.187 -1.255 1.00 24.98 198 SER A CA 1
ATOM 1561 C C . SER A 1 198 ? 25.295 52.121 -0.054 1.00 23.02 198 SER A C 1
ATOM 1562 O O . SER A 1 198 ? 26.324 52.790 0.055 1.00 22.69 198 SER A O 1
ATOM 1565 N N . ALA A 1 199 ? 24.328 52.162 0.856 1.00 20.97 199 ALA A N 1
ATOM 1566 C CA . ALA A 1 199 ? 24.485 52.994 2.046 1.00 20.42 199 ALA A CA 1
ATOM 1567 C C . ALA A 1 199 ? 25.614 52.359 2.876 1.00 20.79 199 ALA A C 1
ATOM 1568 O O . ALA A 1 199 ? 26.510 53.053 3.369 1.00 22.43 199 ALA A O 1
ATOM 1570 N N . PHE A 1 200 ? 25.578 51.036 3.010 1.00 19.68 200 PHE A N 1
ATOM 1571 C CA . PHE A 1 200 ? 26.616 50.331 3.737 1.00 19.12 200 PHE A CA 1
ATOM 1572 C C . PHE A 1 200 ? 27.958 50.506 3.016 1.00 20.95 200 PHE A C 1
ATOM 1573 O O . PHE A 1 200 ? 28.979 50.757 3.660 1.00 21.45 200 PHE A O 1
ATOM 1581 N N . ILE A 1 201 ? 27.957 50.369 1.688 1.00 21.26 201 ILE A N 1
ATOM 1582 C CA . ILE A 1 201 ? 29.189 50.533 0.920 1.00 23.59 201 ILE A CA 1
ATOM 1583 C C . ILE A 1 201 ? 29.764 51.932 1.140 1.00 23.74 201 ILE A C 1
ATOM 1584 O O . ILE A 1 201 ? 30.979 52.102 1.259 1.00 22.54 201 ILE A O 1
ATOM 1589 N N . GLN A 1 202 ? 28.884 52.929 1.201 1.00 24.20 202 GLN A N 1
ATOM 1590 C CA . GLN A 1 202 ? 29.320 54.301 1.426 1.00 24.21 202 GLN A CA 1
ATOM 1591 C C . GLN A 1 202 ? 29.888 54.439 2.836 1.00 22.55 202 GLN A C 1
ATOM 1592 O O . GLN A 1 202 ? 30.860 55.153 3.052 1.00 22.12 202 GLN A O 1
ATOM 1598 N N . ALA A 1 203 ? 29.293 53.741 3.795 1.00 22.12 203 ALA A N 1
ATOM 1599 C CA . ALA A 1 203 ? 29.766 53.825 5.172 1.00 22.40 203 ALA A CA 1
ATOM 1600 C C . ALA A 1 203 ? 31.165 53.223 5.308 1.00 22.33 203 ALA A C 1
ATOM 1601 O O . ALA A 1 203 ? 32.041 53.794 5.966 1.00 22.50 203 ALA A O 1
ATOM 1603 N N . VAL A 1 204 ? 31.376 52.075 4.674 1.00 21.54 204 VAL A N 1
ATOM 1604 C CA . VAL A 1 204 ? 32.667 51.407 4.721 1.00 19.73 204 VAL A CA 1
ATOM 1605 C C . VAL A 1 204 ? 33.754 52.264 4.077 1.00 19.43 204 VAL A C 1
ATOM 1606 O O . VAL A 1 204 ? 34.861 52.349 4.593 1.00 19.26 204 VAL A O 1
ATOM 1610 N N . LYS A 1 205 ? 33.439 52.896 2.951 1.00 19.41 205 LYS A N 1
ATOM 1611 C CA . LYS A 1 205 ? 34.417 53.733 2.263 1.00 20.86 205 LYS A CA 1
ATOM 1612 C C . LYS A 1 205 ? 34.833 54.922 3.124 1.00 21.19 205 LYS A C 1
ATOM 1613 O O . LYS A 1 205 ? 36.018 55.270 3.209 1.00 21.45 205 LYS A O 1
ATOM 1619 N N . THR A 1 206 ? 33.855 55.550 3.760 1.00 20.31 206 THR A N 1
ATOM 1620 C CA . THR A 1 206 ? 34.141 56.677 4.627 1.00 19.94 206 THR A CA 1
ATOM 1621 C C . THR A 1 206 ? 35.087 56.214 5.731 1.00 19.16 206 THR A C 1
ATOM 1622 O O . THR A 1 206 ? 35.954 56.960 6.172 1.00 18.34 206 THR A O 1
ATOM 1626 N N . TYR A 1 207 ? 34.925 54.971 6.172 1.00 18.83 207 TYR A N 1
ATOM 1627 C CA . TYR A 1 207 ? 35.789 54.453 7.217 1.00 18.42 207 TYR A CA 1
ATOM 1628 C C . TYR A 1 207 ? 37.177 54.178 6.667 1.00 18.43 207 TYR A C 1
ATOM 1629 O O . TYR A 1 207 ? 38.167 54.519 7.299 1.00 19.40 207 TYR A O 1
ATOM 1638 N N . LEU A 1 208 ? 37.250 53.565 5.490 1.00 18.91 208 LEU A N 1
ATOM 1639 C CA . LEU A 1 208 ? 38.536 53.266 4.874 1.00 18.74 208 LEU A CA 1
ATOM 1640 C C . LEU A 1 208 ? 39.218 54.575 4.520 1.00 19.80 208 LEU A C 1
ATOM 1641 O O . LEU A 1 208 ? 40.447 54.657 4.503 1.00 19.16 208 LEU A O 1
ATOM 1646 N N . ASP A 1 209 ? 38.419 55.604 4.245 1.00 19.71 209 ASP A N 1
ATOM 1647 C CA . ASP A 1 209 ? 38.985 56.913 3.939 1.00 20.97 209 ASP A CA 1
ATOM 1648 C C . ASP A 1 209 ? 39.711 57.437 5.166 1.00 21.21 209 ASP A C 1
ATOM 1649 O O . ASP A 1 209 ? 40.796 58.000 5.053 1.00 21.67 209 ASP A O 1
ATOM 1654 N N . GLY A 1 210 ? 39.102 57.239 6.335 1.00 21.54 210 GLY A N 1
ATOM 1655 C CA . GLY A 1 210 ? 39.701 57.691 7.576 1.00 21.62 210 GLY A CA 1
ATOM 1656 C C . GLY A 1 210 ? 40.977 56.930 7.846 1.00 23.00 210 GLY A C 1
ATOM 1657 O O . GLY A 1 210 ? 41.947 57.480 8.377 1.00 20.92 210 GLY A O 1
ATOM 1658 N N . LEU A 1 211 ? 40.970 55.652 7.471 1.00 24.43 211 LEU A N 1
ATOM 1659 C CA . LEU A 1 211 ? 42.128 54.781 7.647 1.00 26.38 211 LEU A CA 1
ATOM 1660 C C . LEU A 1 211 ? 43.340 55.260 6.853 1.00 27.84 211 LEU A C 1
ATOM 1661 O O . LEU A 1 211 ? 44.475 55.037 7.250 1.00 27.96 211 LEU A O 1
ATOM 1666 N N . GLN A 1 212 ? 43.102 55.913 5.724 1.00 30.83 212 GLN A N 1
ATOM 1667 C CA . GLN A 1 212 ? 44.206 56.399 4.914 1.00 35.17 212 GLN A CA 1
ATOM 1668 C C . GLN A 1 212 ? 44.906 57.567 5.609 1.00 36.95 212 GLN A C 1
ATOM 1669 O O . GLN A 1 212 ? 45.851 58.129 5.065 1.00 39.64 212 GLN A O 1
ATOM 1675 N N . ALA A 1 213 ? 44.442 57.922 6.808 1.00 37.20 213 ALA A N 1
ATOM 1676 C CA . ALA A 1 213 ? 45.025 59.026 7.576 1.00 39.23 213 ALA A CA 1
ATOM 1677 C C . ALA A 1 213 ? 45.072 58.727 9.081 1.00 41.55 213 ALA A C 1
ATOM 1678 O O . ALA A 1 213 ? 45.414 59.602 9.892 1.00 39.39 213 ALA A O 1
ATOM 1680 N N . ASP A 1 214 ? 44.732 57.490 9.444 1.00 44.42 214 ASP A N 1
ATOM 1681 C CA . ASP A 1 214 ? 44.678 57.071 10.844 1.00 47.60 214 ASP A CA 1
ATOM 1682 C C . ASP A 1 214 ? 45.429 55.795 11.085 1.00 49.27 214 ASP A C 1
ATOM 1683 O O . ASP A 1 214 ? 45.383 54.876 10.271 1.00 50.11 214 ASP A O 1
ATOM 1688 N N . ASN A 1 215 ? 46.088 55.720 12.233 1.00 50.63 215 ASN A N 1
ATOM 1689 C CA . ASN A 1 215 ? 46.879 54.551 12.561 1.00 51.53 215 ASN A CA 1
ATOM 1690 C C . ASN A 1 215 ? 47.793 54.267 11.385 1.00 52.43 215 ASN A C 1
ATOM 1691 O O . ASN A 1 215 ? 48.466 53.232 11.309 1.00 53.38 215 ASN A O 1
ATOM 1693 N N . THR A 1 216 ? 47.734 55.196 10.439 1.00 52.99 216 THR A N 1
ATOM 1694 C CA . THR A 1 216 ? 48.605 55.244 9.287 1.00 52.38 216 THR A CA 1
ATOM 1695 C C . THR A 1 216 ? 49.390 56.305 10.063 1.00 52.34 216 THR A C 1
ATOM 1696 O O . THR A 1 216 ? 50.616 56.443 9.951 1.00 51.91 216 THR A O 1
ATOM 1698 N N . SER A 1 217 ? 48.617 57.017 10.898 1.00 50.61 217 SER A N 1
ATOM 1699 C CA . SER A 1 217 ? 49.124 58.032 11.818 1.00 48.96 217 SER A CA 1
ATOM 1700 C C . SER A 1 217 ? 49.844 57.233 12.911 1.00 47.37 217 SER A C 1
ATOM 1701 O O . SER A 1 217 ? 50.663 57.769 13.655 1.00 45.98 217 SER A O 1
ATOM 1704 N N . SER A 1 218 ? 49.504 55.945 12.990 1.00 45.17 218 SER A N 1
ATOM 1705 C CA . SER A 1 218 ? 50.089 55.017 13.950 1.00 44.23 218 SER A CA 1
ATOM 1706 C C . SER A 1 218 ? 50.801 53.868 13.239 1.00 44.52 218 SER A C 1
ATOM 1707 O O . SER A 1 218 ? 51.140 52.872 13.874 1.00 44.24 218 SER A O 1
ATOM 1710 N N . SER A 1 219 ? 51.031 53.999 11.934 1.00 45.41 219 SER A N 1
ATOM 1711 C CA . SER A 1 219 ? 51.681 52.926 11.184 1.00 47.33 219 SER A CA 1
ATOM 1712 C C . SER A 1 219 ? 53.197 53.049 11.046 1.00 48.18 219 SER A C 1
ATOM 1713 O O . SER A 1 219 ? 53.847 53.821 11.761 1.00 47.41 219 SER A O 1
ATOM 1716 N N . LYS A 1 220 ? 53.737 52.264 10.110 1.00 48.51 220 LYS A N 1
ATOM 1717 C CA . LYS A 1 220 ? 55.166 52.216 9.803 1.00 47.67 220 LYS A CA 1
ATOM 1718 C C . LYS A 1 220 ? 55.999 52.005 11.057 1.00 47.92 220 LYS A C 1
ATOM 1719 O O . LYS A 1 220 ? 55.858 50.933 11.704 1.00 48.72 220 LYS A O 1
ATOM 1726 N N . PRO B 1 3 ? 2.643 54.915 46.884 1.00 53.03 3 PRO B N 1
ATOM 1727 C CA . PRO B 1 3 ? 1.736 54.008 47.632 1.00 52.35 3 PRO B CA 1
ATOM 1728 C C . PRO B 1 3 ? 0.863 53.198 46.685 1.00 51.41 3 PRO B C 1
ATOM 1729 O O . PRO B 1 3 ? 0.011 52.423 47.120 1.00 51.50 3 PRO B O 1
ATOM 1733 N N . LYS B 1 4 ? 1.081 53.377 45.386 1.00 50.73 4 LYS B N 1
ATOM 1734 C CA . LYS B 1 4 ? 0.296 52.665 44.381 1.00 48.80 4 LYS B CA 1
ATOM 1735 C C . LYS B 1 4 ? 1.128 52.368 43.138 1.00 45.66 4 LYS B C 1
ATOM 1736 O O . LYS B 1 4 ? 2.123 53.039 42.867 1.00 45.37 4 LYS B O 1
ATOM 1742 N N . LEU B 1 5 ? 0.698 51.368 42.379 1.00 42.59 5 LEU B N 1
ATOM 1743 C CA . LEU B 1 5 ? 1.383 50.969 41.153 1.00 40.17 5 LEU B CA 1
ATOM 1744 C C . LEU B 1 5 ? 1.422 52.103 40.122 1.00 38.65 5 LEU B C 1
ATOM 1745 O O . LEU B 1 5 ? 0.436 52.816 39.927 1.00 39.04 5 LEU B O 1
ATOM 1750 N N . SER B 1 6 ? 2.569 52.263 39.470 1.00 37.30 6 SER B N 1
ATOM 1751 C CA . SER B 1 6 ? 2.760 53.305 38.460 1.00 35.60 6 SER B CA 1
ATOM 1752 C C . SER B 1 6 ? 3.607 52.774 37.307 1.00 34.64 6 SER B C 1
ATOM 1753 O O . SER B 1 6 ? 4.215 51.714 37.419 1.00 34.89 6 SER B O 1
ATOM 1756 N N . LYS B 1 7 ? 3.637 53.508 36.201 1.00 33.69 7 LYS B N 1
ATOM 1757 C CA . LYS B 1 7 ? 4.445 53.106 35.056 1.00 34.36 7 LYS B CA 1
ATOM 1758 C C . LYS B 1 7 ? 5.898 52.969 35.514 1.00 33.84 7 LYS B C 1
ATOM 1759 O O . LYS B 1 7 ? 6.582 51.999 35.180 1.00 33.37 7 LYS B O 1
ATOM 1765 N N . ASP B 1 8 ? 6.353 53.947 36.293 1.00 33.41 8 ASP B N 1
ATOM 1766 C CA . ASP B 1 8 ? 7.717 53.964 36.814 1.00 32.82 8 ASP B CA 1
ATOM 1767 C C . ASP B 1 8 ? 8.077 52.747 37.647 1.00 29.82 8 ASP B C 1
ATOM 1768 O O . ASP B 1 8 ? 9.166 52.182 37.504 1.00 30.28 8 ASP B O 1
ATOM 1773 N N . THR B 1 9 ? 7.169 52.363 38.531 1.00 27.14 9 THR B N 1
ATOM 1774 C CA . THR B 1 9 ? 7.372 51.205 39.388 1.00 27.08 9 THR B CA 1
ATOM 1775 C C . THR B 1 9 ? 7.581 49.952 38.536 1.00 25.81 9 THR B C 1
ATOM 1776 O O . THR B 1 9 ? 8.413 49.104 38.852 1.00 26.07 9 THR B O 1
ATOM 1780 N N . ILE B 1 10 ? 6.818 49.855 37.451 1.00 23.29 10 ILE B N 1
ATOM 1781 C CA . ILE B 1 10 ? 6.889 48.720 36.542 1.00 22.29 10 ILE B CA 1
ATOM 1782 C C . ILE B 1 10 ? 8.160 48.750 35.704 1.00 20.04 10 ILE B C 1
ATOM 1783 O O . ILE B 1 10 ? 8.823 47.738 35.545 1.00 19.24 10 ILE B O 1
ATOM 1788 N N . ILE B 1 11 ? 8.502 49.914 35.166 1.00 20.32 11 ILE B N 1
ATOM 1789 C CA . ILE B 1 11 ? 9.719 50.033 34.367 1.00 18.36 11 ILE B CA 1
ATOM 1790 C C . ILE B 1 11 ? 10.939 49.665 35.206 1.00 17.55 11 ILE B C 1
ATOM 1791 O O . ILE B 1 11 ? 11.839 48.978 34.736 1.00 19.01 11 ILE B O 1
ATOM 1796 N N . ALA B 1 12 ? 10.964 50.108 36.456 1.00 17.15 12 ALA B N 1
ATOM 1797 C CA . ALA B 1 12 ? 12.094 49.791 37.316 1.00 17.67 12 ALA B CA 1
ATOM 1798 C C . ALA B 1 12 ? 12.174 48.288 37.524 1.00 16.85 12 ALA B C 1
ATOM 1799 O O . ALA B 1 12 ? 13.261 47.702 37.506 1.00 19.72 12 ALA B O 1
ATOM 1801 N N . ALA B 1 13 ? 11.021 47.664 37.722 1.00 15.73 13 ALA B N 1
ATOM 1802 C CA . ALA B 1 13 ? 10.966 46.228 37.912 1.00 14.97 13 ALA B CA 1
ATOM 1803 C C . ALA B 1 13 ? 11.410 45.529 36.636 1.00 15.84 13 ALA B C 1
ATOM 1804 O O . ALA B 1 13 ? 12.075 44.503 36.698 1.00 16.65 13 ALA B O 1
ATOM 1806 N N . ALA B 1 14 ? 11.052 46.079 35.478 1.00 15.43 14 ALA B N 1
ATOM 1807 C CA . ALA B 1 14 ? 11.454 45.466 34.214 1.00 15.74 14 ALA B CA 1
ATOM 1808 C C . ALA B 1 14 ? 12.985 45.457 34.110 1.00 15.93 14 ALA B C 1
ATOM 1809 O O . ALA B 1 14 ? 13.593 44.420 33.831 1.00 13.90 14 ALA B O 1
ATOM 1811 N N . PHE B 1 15 ? 13.605 46.610 34.342 1.00 14.48 15 PHE B N 1
ATOM 1812 C CA . PHE B 1 15 ? 15.062 46.698 34.285 1.00 17.26 15 PHE B CA 1
ATOM 1813 C C . PHE B 1 15 ? 15.708 45.819 35.359 1.00 19.90 15 PHE B C 1
ATOM 1814 O O . PHE B 1 15 ? 16.728 45.165 35.117 1.00 21.24 15 PHE B O 1
ATOM 1822 N N . SER B 1 16 ? 15.112 45.808 36.546 1.00 20.16 16 SER B N 1
ATOM 1823 C CA . SER B 1 16 ? 15.629 45.002 37.634 1.00 22.28 16 SER B CA 1
ATOM 1824 C C . SER B 1 16 ? 15.654 43.555 37.161 1.00 23.37 16 SER B C 1
ATOM 1825 O O . SER B 1 16 ? 16.593 42.799 37.425 1.00 22.80 16 SER B O 1
ATOM 1828 N N . LEU B 1 17 ? 14.609 43.188 36.441 1.00 24.75 17 LEU B N 1
ATOM 1829 C CA . LEU B 1 17 ? 14.464 41.847 35.915 1.00 25.89 17 LEU B CA 1
ATOM 1830 C C . LEU B 1 17 ? 15.530 41.585 34.856 1.00 26.65 17 LEU B C 1
ATOM 1831 O O . LEU B 1 17 ? 16.022 40.463 34.732 1.00 27.80 17 LEU B O 1
ATOM 1836 N N . LEU B 1 18 ? 15.902 42.612 34.096 1.00 26.80 18 LEU B N 1
ATOM 1837 C CA . LEU B 1 18 ? 16.925 42.432 33.066 1.00 27.39 18 LEU B CA 1
ATOM 1838 C C . LEU B 1 18 ? 18.322 42.298 33.665 1.00 27.52 18 LEU B C 1
ATOM 1839 O O . LEU B 1 18 ? 19.195 41.657 33.087 1.00 27.09 18 LEU B O 1
ATOM 1844 N N . GLU B 1 19 ? 18.538 42.909 34.822 1.00 28.77 19 GLU B N 1
ATOM 1845 C CA . GLU B 1 19 ? 19.833 42.817 35.482 1.00 30.28 19 GLU B CA 1
ATOM 1846 C C . GLU B 1 19 ? 20.101 41.372 35.878 1.00 31.04 19 GLU B C 1
ATOM 1847 O O . GLU B 1 19 ? 21.235 40.904 35.832 1.00 32.98 19 GLU B O 1
ATOM 1853 N N . LYS B 1 20 ? 19.041 40.672 36.266 1.00 30.79 20 LYS B N 1
ATOM 1854 C CA . LYS B 1 20 ? 19.129 39.281 36.676 1.00 31.68 20 LYS B CA 1
ATOM 1855 C C . LYS B 1 20 ? 19.282 38.402 35.438 1.00 31.92 20 LYS B C 1
ATOM 1856 O O . LYS B 1 20 ? 20.200 37.591 35.348 1.00 33.20 20 LYS B O 1
ATOM 1862 N N . SER B 1 21 ? 18.380 38.577 34.480 1.00 32.74 21 SER B N 1
ATOM 1863 C CA . SER B 1 21 ? 18.413 37.813 33.235 1.00 31.95 21 SER B CA 1
ATOM 1864 C C . SER B 1 21 ? 18.518 38.811 32.078 1.00 30.20 21 SER B C 1
ATOM 1865 O O . SER B 1 21 ? 17.500 39.270 31.558 1.00 29.59 21 SER B O 1
ATOM 1868 N N . PRO B 1 22 ? 19.753 39.161 31.666 1.00 28.15 22 PRO B N 1
ATOM 1869 C CA . PRO B 1 22 ? 19.988 40.114 30.573 1.00 27.44 22 PRO B CA 1
ATOM 1870 C C . PRO B 1 22 ? 19.666 39.618 29.156 1.00 26.74 22 PRO B C 1
ATOM 1871 O O . PRO B 1 22 ? 20.524 39.614 28.269 1.00 24.57 22 PRO B O 1
ATOM 1875 N N . THR B 1 23 ? 18.419 39.202 28.962 1.00 26.93 23 THR B N 1
ATOM 1876 C CA . THR B 1 23 ? 17.934 38.728 27.672 1.00 28.41 23 THR B CA 1
ATOM 1877 C C . THR B 1 23 ? 16.545 39.337 27.494 1.00 28.60 23 THR B C 1
ATOM 1878 O O . THR B 1 23 ? 15.577 38.907 28.122 1.00 29.22 23 THR B O 1
ATOM 1882 N N . LEU B 1 24 ? 16.465 40.352 26.639 1.00 28.86 24 LEU B N 1
ATOM 1883 C CA . LEU B 1 24 ? 15.215 41.070 26.384 1.00 28.84 24 LEU B CA 1
ATOM 1884 C C . LEU B 1 24 ? 14.034 40.193 25.952 1.00 30.39 24 LEU B C 1
ATOM 1885 O O . LEU B 1 24 ? 12.889 40.479 26.300 1.00 30.74 24 LEU B O 1
ATOM 1890 N N . GLU B 1 25 ? 14.301 39.133 25.192 1.00 32.21 25 GLU B N 1
ATOM 1891 C CA . GLU B 1 25 ? 13.228 38.251 24.744 1.00 32.94 25 GLU B CA 1
ATOM 1892 C C . GLU B 1 25 ? 12.624 37.493 25.905 1.00 31.91 25 GLU B C 1
ATOM 1893 O O . GLU B 1 25 ? 11.467 37.080 25.861 1.00 31.53 25 GLU B O 1
ATOM 1899 N N . GLN B 1 26 ? 13.405 37.306 26.956 1.00 31.98 26 GLN B N 1
ATOM 1900 C CA . GLN B 1 26 ? 12.888 36.592 28.109 1.00 31.34 26 GLN B CA 1
ATOM 1901 C C . GLN B 1 26 ? 12.023 37.459 29.001 1.00 29.60 26 GLN B C 1
ATOM 1902 O O . GLN B 1 26 ? 11.289 36.937 29.835 1.00 30.54 26 GLN B O 1
ATOM 1908 N N . LEU B 1 27 ? 12.098 38.776 28.827 1.00 27.40 27 LEU B N 1
ATOM 1909 C CA . LEU B 1 27 ? 11.292 39.685 29.635 1.00 25.66 27 LEU B CA 1
ATOM 1910 C C . LEU B 1 27 ? 9.799 39.529 29.324 1.00 25.59 27 LEU B C 1
ATOM 1911 O O . LEU B 1 27 ? 9.326 39.993 28.292 1.00 27.65 27 LEU B O 1
ATOM 1916 N N . SER B 1 28 ? 9.054 38.877 30.207 1.00 24.07 28 SER B N 1
ATOM 1917 C CA . SER B 1 28 ? 7.625 38.713 29.989 1.00 23.31 28 SER B CA 1
ATOM 1918 C C . SER B 1 28 ? 6.845 39.510 31.032 1.00 24.34 28 SER B C 1
ATOM 1919 O O . SER B 1 28 ? 7.372 39.840 32.095 1.00 21.11 28 SER B O 1
ATOM 1930 N N . ARG B 1 30 ? 4.387 38.563 32.943 1.00 28.68 30 ARG B N 1
ATOM 1931 C CA . ARG B 1 30 ? 4.152 37.830 34.182 1.00 29.48 30 ARG B CA 1
ATOM 1932 C C . ARG B 1 30 ? 5.347 38.024 35.090 1.00 29.59 30 ARG B C 1
ATOM 1933 O O . ARG B 1 30 ? 5.194 38.293 36.278 1.00 30.08 30 ARG B O 1
ATOM 1941 N N . LYS B 1 31 ? 6.538 37.869 34.517 1.00 30.91 31 LYS B N 1
ATOM 1942 C CA . LYS B 1 31 ? 7.777 38.024 35.266 1.00 33.02 31 LYS B CA 1
ATOM 1943 C C . LYS B 1 31 ? 7.819 39.387 35.937 1.00 34.16 31 LYS B C 1
ATOM 1944 O O . LYS B 1 31 ? 8.060 39.491 37.145 1.00 36.55 31 LYS B O 1
ATOM 1950 N N . VAL B 1 32 ? 7.577 40.428 35.148 1.00 31.58 32 VAL B N 1
ATOM 1951 C CA . VAL B 1 32 ? 7.585 41.776 35.663 1.00 31.67 32 VAL B CA 1
ATOM 1952 C C . VAL B 1 32 ? 6.552 41.876 36.777 1.00 33.64 32 VAL B C 1
ATOM 1953 O O . VAL B 1 32 ? 6.728 42.639 37.728 1.00 34.24 32 VAL B O 1
ATOM 1957 N N . ALA B 1 33 ? 5.481 41.093 36.657 1.00 34.50 33 ALA B N 1
ATOM 1958 C CA . ALA B 1 33 ? 4.413 41.089 37.654 1.00 35.25 33 ALA B CA 1
ATOM 1959 C C . ALA B 1 33 ? 4.909 40.454 38.942 1.00 36.49 33 ALA B C 1
ATOM 1960 O O . ALA B 1 33 ? 4.756 41.019 40.025 1.00 35.85 33 ALA B O 1
ATOM 1962 N N . LYS B 1 34 ? 5.503 39.272 38.807 1.00 37.87 34 LYS B N 1
ATOM 1963 C CA . LYS B 1 34 ? 6.048 38.535 39.937 1.00 39.72 34 LYS B CA 1
ATOM 1964 C C . LYS B 1 34 ? 7.170 39.310 40.628 1.00 40.32 34 LYS B C 1
ATOM 1965 O O . LYS B 1 34 ? 7.417 39.116 41.820 1.00 41.18 34 LYS B O 1
ATOM 1971 N N . GLN B 1 35 ? 7.854 40.176 39.880 1.00 39.72 35 GLN B N 1
ATOM 1972 C CA . GLN B 1 35 ? 8.930 40.982 40.447 1.00 39.27 35 GLN B CA 1
ATOM 1973 C C . GLN B 1 35 ? 8.332 41.926 41.485 1.00 39.65 35 GLN B C 1
ATOM 1974 O O . GLN B 1 35 ? 8.976 42.263 42.485 1.00 39.71 35 GLN B O 1
ATOM 1980 N N . LEU B 1 36 ? 7.094 42.348 41.229 1.00 38.85 36 LEU B N 1
ATOM 1981 C CA . LEU B 1 36 ? 6.365 43.254 42.111 1.00 38.24 36 LEU B CA 1
ATOM 1982 C C . LEU B 1 36 ? 5.395 42.485 43.008 1.00 39.13 36 LEU B C 1
ATOM 1983 O O . LEU B 1 36 ? 4.620 43.084 43.760 1.00 37.90 36 LEU B O 1
ATOM 1988 N N . GLY B 1 37 ? 5.440 41.159 42.921 1.00 40.44 37 GLY B N 1
ATOM 1989 C CA . GLY B 1 37 ? 4.547 40.338 43.720 1.00 42.69 37 GLY B CA 1
ATOM 1990 C C . GLY B 1 37 ? 3.082 40.520 43.352 1.00 43.99 37 GLY B C 1
ATOM 1991 O O . GLY B 1 37 ? 2.194 40.366 44.198 1.00 45.40 37 GLY B O 1
ATOM 1992 N N . VAL B 1 38 ? 2.822 40.855 42.091 1.00 44.09 38 VAL B N 1
ATOM 1993 C CA . VAL B 1 38 ? 1.453 41.042 41.623 1.00 42.93 38 VAL B CA 1
ATOM 1994 C C . VAL B 1 38 ? 1.151 40.048 40.503 1.00 42.47 38 VAL B C 1
ATOM 1995 O O . VAL B 1 38 ? 1.957 39.155 40.220 1.00 41.21 38 VAL B O 1
ATOM 1999 N N . GLN B 1 39 ? -0.016 40.203 39.882 1.00 42.26 39 GLN B N 1
ATOM 2000 C CA . GLN B 1 39 ? -0.448 39.332 38.794 1.00 43.12 39 GLN B CA 1
ATOM 2001 C C . GLN B 1 39 ? -0.394 40.087 37.466 1.00 42.87 39 GLN B C 1
ATOM 2002 O O . GLN B 1 39 ? -0.731 41.274 37.405 1.00 42.54 39 GLN B O 1
ATOM 2008 N N . ALA B 1 40 ? 0.026 39.388 36.413 1.00 42.29 40 ALA B N 1
ATOM 2009 C CA . ALA B 1 40 ? 0.153 39.964 35.071 1.00 41.42 40 ALA B CA 1
ATOM 2010 C C . ALA B 1 40 ? -0.938 40.969 34.689 1.00 40.33 40 ALA B C 1
ATOM 2011 O O . ALA B 1 40 ? -0.643 42.054 34.183 1.00 38.66 40 ALA B O 1
ATOM 2013 N N . PRO B 1 41 ? -2.213 40.618 34.920 1.00 39.93 41 PRO B N 1
ATOM 2014 C CA . PRO B 1 41 ? -3.334 41.505 34.592 1.00 39.18 41 PRO B CA 1
ATOM 2015 C C . PRO B 1 41 ? -3.129 42.941 35.051 1.00 38.28 41 PRO B C 1
ATOM 2016 O O . PRO B 1 41 ? -3.574 43.876 34.395 1.00 39.27 41 PRO B O 1
ATOM 2020 N N . ALA B 1 42 ? -2.454 43.113 36.181 1.00 37.56 42 ALA B N 1
ATOM 2021 C CA . ALA B 1 42 ? -2.205 44.449 36.724 1.00 36.66 42 ALA B CA 1
ATOM 2022 C C . ALA B 1 42 ? -1.291 45.307 35.834 1.00 35.26 42 ALA B C 1
ATOM 2023 O O . ALA B 1 42 ? -1.490 46.520 35.695 1.00 35.08 42 ALA B O 1
ATOM 2025 N N . ILE B 1 43 ? -0.288 44.675 35.235 1.00 33.10 43 ILE B N 1
ATOM 2026 C CA . ILE B 1 43 ? 0.646 45.384 34.378 1.00 32.00 43 ILE B CA 1
ATOM 2027 C C . ILE B 1 43 ? -0.064 45.935 33.141 1.00 31.26 43 ILE B C 1
ATOM 2028 O O . ILE B 1 43 ? 0.313 46.985 32.608 1.00 31.79 43 ILE B O 1
ATOM 2033 N N . TYR B 1 44 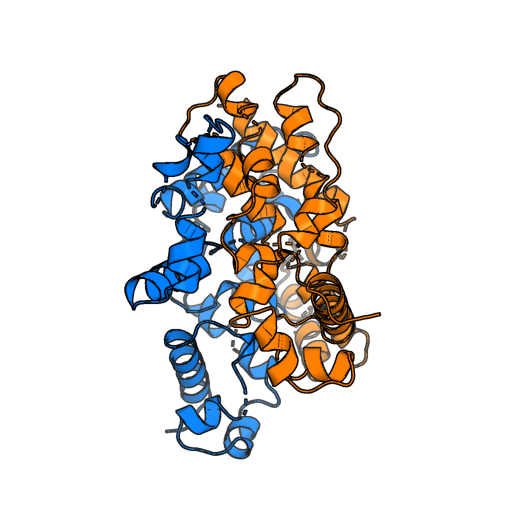? -1.103 45.232 32.695 1.00 29.56 44 TYR B N 1
ATOM 2034 C CA . TYR B 1 44 ? -1.847 45.631 31.504 1.00 27.11 44 TYR B CA 1
ATOM 2035 C C . TYR B 1 44 ? -2.696 46.892 31.644 1.00 28.35 44 TYR B C 1
ATOM 2036 O O . TYR B 1 44 ? -3.135 47.467 30.641 1.00 26.92 44 TYR B O 1
ATOM 2045 N N . TRP B 1 45 ? -2.915 47.340 32.877 1.00 31.49 45 TRP B N 1
ATOM 2046 C CA . TRP B 1 45 ? -3.693 48.558 33.080 1.00 35.19 45 TRP B CA 1
ATOM 2047 C C . TRP B 1 45 ? -2.852 49.744 32.617 1.00 34.17 45 TRP B C 1
ATOM 2048 O O . TRP B 1 45 ? -3.384 50.739 32.129 1.00 35.82 45 TRP B O 1
ATOM 2059 N N . TYR B 1 46 ? -1.533 49.625 32.774 1.00 33.52 46 TYR B N 1
ATOM 2060 C CA . TYR B 1 46 ? -0.599 50.679 32.384 1.00 31.01 46 TYR B CA 1
ATOM 2061 C C . TYR B 1 46 ? 0.115 50.385 31.074 1.00 29.98 46 TYR B C 1
ATOM 2062 O O . TYR B 1 46 ? 0.645 51.295 30.440 1.00 31.24 46 TYR B O 1
ATOM 2071 N N . PHE B 1 47 ? 0.121 49.119 30.663 1.00 28.46 47 PHE B N 1
ATOM 2072 C CA . PHE B 1 47 ? 0.788 48.717 29.426 1.00 26.61 47 PHE B CA 1
ATOM 2073 C C . PHE B 1 47 ? -0.020 47.714 28.610 1.00 26.16 47 PHE B C 1
ATOM 2074 O O . PHE B 1 47 ? -0.239 46.581 29.042 1.00 25.90 47 PHE B O 1
ATOM 2082 N N . LYS B 1 48 ? -0.433 48.144 27.420 1.00 25.83 48 LYS B N 1
ATOM 2083 C CA . LYS B 1 48 ? -1.236 47.335 26.498 1.00 25.84 48 LYS B CA 1
ATOM 2084 C C . LYS B 1 48 ? -0.581 46.004 26.122 1.00 24.35 48 LYS B C 1
ATOM 2085 O O . LYS B 1 48 ? -1.259 44.986 26.011 1.00 23.92 48 LYS B O 1
ATOM 2091 N N . ASN B 1 49 ? 0.732 46.028 25.917 1.00 22.51 49 ASN B N 1
ATOM 2092 C CA . ASN B 1 49 ? 1.489 44.834 25.570 1.00 21.28 49 ASN B CA 1
ATOM 2093 C C . ASN B 1 49 ? 2.955 45.069 25.901 1.00 21.27 49 ASN B C 1
ATOM 2094 O O . ASN B 1 49 ? 3.325 46.134 26.415 1.00 22.61 49 ASN B O 1
ATOM 2099 N N . LYS B 1 50 ? 3.791 44.078 25.616 1.00 19.28 50 LYS B N 1
ATOM 2100 C CA . LYS B 1 50 ? 5.213 44.207 25.894 1.00 18.28 50 LYS B CA 1
ATOM 2101 C C . LYS B 1 50 ? 5.816 45.363 25.098 1.00 18.89 50 LYS B C 1
ATOM 2102 O O . LYS B 1 50 ? 6.753 46.013 25.556 1.00 19.02 50 LYS B O 1
ATOM 2108 N N . GLN B 1 51 ? 5.282 45.625 23.908 1.00 18.16 51 GLN B N 1
ATOM 2109 C CA . GLN B 1 51 ? 5.818 46.709 23.098 1.00 18.69 51 GLN B CA 1
ATOM 2110 C C . GLN B 1 51 ? 5.640 48.060 23.790 1.00 18.28 51 GLN B C 1
ATOM 2111 O O . GLN B 1 51 ? 6.531 48.907 23.732 1.00 18.73 51 GLN B O 1
ATOM 2117 N N . ALA B 1 52 ? 4.493 48.265 24.437 1.00 17.06 52 ALA B N 1
ATOM 2118 C CA . ALA B 1 52 ? 4.252 49.514 25.159 1.00 16.07 52 ALA B CA 1
ATOM 2119 C C . ALA B 1 52 ? 5.229 49.601 26.337 1.00 16.02 52 ALA B C 1
ATOM 2120 O O . ALA B 1 52 ? 5.677 50.679 26.702 1.00 19.91 52 ALA B O 1
ATOM 2122 N N . LEU B 1 53 ? 5.569 48.469 26.932 1.00 15.91 53 LEU B N 1
ATOM 2123 C CA . LEU B 1 53 ? 6.511 48.492 28.037 1.00 17.91 53 LEU B CA 1
ATOM 2124 C C . LEU B 1 53 ? 7.907 48.851 27.510 1.00 19.16 53 LEU B C 1
ATOM 2125 O O . LEU B 1 53 ? 8.630 49.652 28.117 1.00 17.34 53 LEU B O 1
ATOM 2130 N N . LEU B 1 54 ? 8.276 48.253 26.376 1.00 19.45 54 LEU B N 1
ATOM 2131 C CA . LEU B 1 54 ? 9.573 48.507 25.758 1.00 18.38 54 LEU B CA 1
ATOM 2132 C C . LEU B 1 54 ? 9.713 49.974 25.356 1.00 18.58 54 LEU B C 1
ATOM 2133 O O . LEU B 1 54 ? 10.777 50.565 25.524 1.00 18.94 54 LEU B O 1
ATOM 2138 N N . GLN B 1 55 ? 8.642 50.560 24.827 1.00 18.70 55 GLN B N 1
ATOM 2139 C CA . GLN B 1 55 ? 8.678 51.964 24.428 1.00 18.67 55 GLN B CA 1
ATOM 2140 C C . GLN B 1 55 ? 8.996 52.824 25.649 1.00 18.43 55 GLN B C 1
ATOM 2141 O O . GLN B 1 55 ? 9.819 53.734 25.577 1.00 18.80 55 GLN B O 1
ATOM 2147 N N . SER B 1 56 ? 8.358 52.527 26.774 1.00 16.39 56 SER B N 1
ATOM 2148 C CA . SER B 1 56 ? 8.601 53.304 27.973 1.00 17.64 56 SER B CA 1
ATOM 2149 C C . SER B 1 56 ? 9.995 53.097 28.514 1.00 17.88 56 SER B C 1
ATOM 2150 O O . SER B 1 56 ? 10.593 54.020 29.067 1.00 19.64 56 SER B O 1
ATOM 2161 N N . ALA B 1 58 ? 12.681 52.374 26.734 1.00 18.78 58 ALA B N 1
ATOM 2162 C CA . ALA B 1 58 ? 13.549 53.091 25.822 1.00 19.72 58 ALA B CA 1
ATOM 2163 C C . ALA B 1 58 ? 13.532 54.567 26.183 1.00 21.32 58 ALA B C 1
A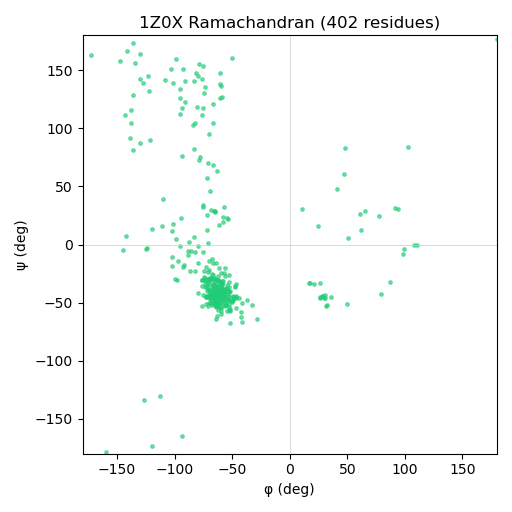TOM 2164 O O . ALA B 1 58 ? 14.574 55.217 26.229 1.00 23.01 58 ALA B O 1
ATOM 2166 N N . GLU B 1 59 ? 12.346 55.096 26.446 1.00 21.04 59 GLU B N 1
ATOM 2167 C CA . GLU B 1 59 ? 12.235 56.495 26.801 1.00 22.60 59 GLU B CA 1
ATOM 2168 C C . GLU B 1 59 ? 12.960 56.720 28.121 1.00 21.55 59 GLU B C 1
ATOM 2169 O O . GLU B 1 59 ? 13.599 57.750 28.318 1.00 23.30 59 GLU B O 1
ATOM 2175 N N . ALA B 1 60 ? 12.865 55.751 29.020 1.00 20.20 60 ALA B N 1
ATOM 2176 C CA . ALA B 1 60 ? 13.517 55.862 30.324 1.00 21.08 60 ALA B CA 1
ATOM 2177 C C . ALA B 1 60 ? 15.029 55.976 30.175 1.00 20.53 60 ALA B C 1
ATOM 2178 O O . ALA B 1 60 ? 15.681 56.738 30.887 1.00 20.09 60 ALA B O 1
ATOM 2180 N N . ILE B 1 61 ? 15.584 55.204 29.249 1.00 21.57 61 ILE B N 1
ATOM 2181 C CA . ILE B 1 61 ? 17.020 55.231 29.018 1.00 23.06 61 ILE B CA 1
ATOM 2182 C C . ILE B 1 61 ? 17.415 56.609 28.506 1.00 24.93 61 ILE B C 1
ATOM 2183 O O . ILE B 1 61 ? 18.303 57.255 29.070 1.00 25.70 61 ILE B O 1
ATOM 2188 N N . GLU B 1 62 ? 16.736 57.071 27.458 1.00 26.58 62 GLU B N 1
ATOM 2189 C CA . GLU B 1 62 ? 17.046 58.370 26.878 1.00 28.60 62 GLU B CA 1
ATOM 2190 C C . GLU B 1 62 ? 17.191 59.442 27.952 1.00 29.04 62 GLU B C 1
ATOM 2191 O O . GLU B 1 62 ? 18.143 60.214 27.935 1.00 27.47 62 GLU B O 1
ATOM 2197 N N . GLU B 1 63 ? 16.248 59.469 28.891 1.00 31.18 63 GLU B N 1
ATOM 2198 C CA . GLU B 1 63 ? 16.263 60.454 29.971 1.00 32.82 63 GLU B CA 1
ATOM 2199 C C . GLU B 1 63 ? 17.581 60.522 30.751 1.00 31.80 63 GLU B C 1
ATOM 2200 O O . GLU B 1 63 ? 17.923 61.571 31.317 1.00 29.55 63 GLU B O 1
ATOM 2206 N N . HIS B 1 64 ? 18.332 59.424 30.771 1.00 29.64 64 HIS B N 1
ATOM 2207 C CA . HIS B 1 64 ? 19.601 59.424 31.484 1.00 28.29 64 HIS B CA 1
ATOM 2208 C C . HIS B 1 64 ? 20.761 59.945 30.636 1.00 26.00 64 HIS B C 1
ATOM 2209 O O . HIS B 1 64 ? 21.874 60.095 31.133 1.00 25.81 64 HIS B O 1
ATOM 2216 N N . PHE B 1 65 ? 20.511 60.220 29.359 1.00 23.48 65 PHE B N 1
ATOM 2217 C CA . PHE B 1 65 ? 21.567 60.730 28.487 1.00 22.71 65 PHE B CA 1
ATOM 2218 C C . PHE B 1 65 ? 22.111 62.044 29.041 1.00 22.98 65 PHE B C 1
ATOM 2219 O O . PHE B 1 65 ? 21.354 62.917 29.483 1.00 22.59 65 PHE B O 1
ATOM 2227 N N . GLN B 1 66 ? 23.429 62.175 29.032 1.00 24.48 66 GLN B N 1
ATOM 2228 C CA . GLN B 1 66 ? 24.065 63.393 29.503 1.00 26.85 66 GLN B CA 1
ATOM 2229 C C . GLN B 1 66 ? 24.287 64.290 28.288 1.00 26.84 66 GLN B C 1
ATOM 2230 O O . GLN B 1 66 ? 25.009 63.915 27.353 1.00 25.30 66 GLN B O 1
ATOM 2236 N N . GLU B 1 67 ? 23.643 65.457 28.288 1.00 26.10 67 GLU B N 1
ATOM 2237 C CA . GLU B 1 67 ? 23.805 66.413 27.198 1.00 26.14 67 GLU B CA 1
ATOM 2238 C C . GLU B 1 67 ? 25.283 66.772 27.126 1.00 24.60 67 GLU B C 1
ATOM 2239 O O . GLU B 1 67 ? 25.874 67.170 28.120 1.00 22.41 67 GLU B O 1
ATOM 2245 N N . PRO B 1 68 ? 25.900 66.638 25.945 1.00 24.71 68 PRO B N 1
ATOM 2246 C CA . PRO B 1 68 ? 27.321 66.968 25.818 1.00 25.20 68 PRO B CA 1
ATOM 2247 C C . PRO B 1 68 ? 27.612 68.480 25.793 1.00 25.75 68 PRO B C 1
ATOM 2248 O O . PRO B 1 68 ? 26.763 69.293 25.410 1.00 24.72 68 PRO B O 1
ATOM 2252 N N . ALA B 1 69 ? 28.815 68.847 26.220 1.00 26.50 69 ALA B N 1
ATOM 2253 C CA . ALA B 1 69 ? 29.232 70.247 26.217 1.00 26.29 69 ALA B CA 1
ATOM 2254 C C . ALA B 1 69 ? 29.705 70.548 24.795 1.00 26.78 69 ALA B C 1
ATOM 2255 O O . ALA B 1 69 ? 30.779 70.114 24.392 1.00 26.09 69 ALA B O 1
ATOM 2257 N N . LEU B 1 70 ? 28.888 71.270 24.032 1.00 28.51 70 LEU B N 1
ATOM 2258 C CA . LEU B 1 70 ? 29.218 71.602 22.650 1.00 28.42 70 LEU B CA 1
ATOM 2259 C C . LEU B 1 70 ? 30.160 72.790 22.518 1.00 29.18 70 LEU B C 1
ATOM 2260 O O . LEU B 1 70 ? 30.124 73.717 23.333 1.00 30.56 70 LEU B O 1
ATOM 2265 N N . CYS B 1 71 ? 31.008 72.761 21.488 1.00 28.77 71 CYS B N 1
ATOM 2266 C CA . CYS B 1 71 ? 31.967 73.840 21.269 1.00 27.04 71 CYS B CA 1
ATOM 2267 C C . CYS B 1 71 ? 31.869 74.467 19.893 1.00 25.98 71 CYS B C 1
ATOM 2268 O O . CYS B 1 71 ? 32.572 75.424 19.605 1.00 27.60 71 CYS B O 1
ATOM 2271 N N . GLY B 1 72 ? 31.012 73.930 19.035 1.00 24.62 72 GLY B N 1
ATOM 2272 C CA . GLY B 1 72 ? 30.872 74.505 17.709 1.00 23.61 72 GLY B CA 1
ATOM 2273 C C . GLY B 1 72 ? 31.651 73.805 16.613 1.00 23.57 72 GLY B C 1
ATOM 2274 O O . GLY B 1 72 ? 31.501 74.130 15.430 1.00 23.48 72 GLY B O 1
ATOM 2275 N N . GLU B 1 73 ? 32.503 72.862 16.996 1.00 23.39 73 GLU B N 1
ATOM 2276 C CA . GLU B 1 73 ? 33.279 72.104 16.019 1.00 24.98 73 GLU B CA 1
ATOM 2277 C C . GLU B 1 73 ? 32.448 70.860 15.679 1.00 22.94 73 GLU B C 1
ATOM 2278 O O . GLU B 1 73 ? 32.106 70.094 16.576 1.00 23.39 73 GLU B O 1
ATOM 2284 N N . TRP B 1 74 ? 32.122 70.653 14.405 1.00 20.66 74 TRP B N 1
ATOM 2285 C CA . TRP B 1 74 ? 31.309 69.499 14.037 1.00 20.73 74 TRP B CA 1
ATOM 2286 C C . TRP B 1 74 ? 31.939 68.163 14.424 1.00 20.08 74 TRP B C 1
ATOM 2287 O O . TRP B 1 74 ? 31.238 67.254 14.874 1.00 18.63 74 TRP B O 1
ATOM 2298 N N . TYR B 1 75 ? 33.256 68.054 14.270 1.00 18.57 75 TYR B N 1
ATOM 2299 C CA . TYR B 1 75 ? 33.969 66.827 14.608 1.00 17.73 75 TYR B CA 1
ATOM 2300 C C . TYR B 1 75 ? 33.858 66.518 16.103 1.00 17.19 75 TYR B C 1
ATOM 2301 O O . TYR B 1 75 ? 33.314 65.486 16.473 1.00 18.00 75 TYR B O 1
ATOM 2310 N N . SER B 1 76 ? 34.363 67.406 16.953 1.00 16.54 76 SER B N 1
ATOM 2311 C CA . SER B 1 76 ? 34.295 67.206 18.401 1.00 18.76 76 SER B CA 1
ATOM 2312 C C . SER B 1 76 ? 32.867 66.979 18.893 1.00 19.55 76 SER B C 1
ATOM 2313 O O . SER B 1 76 ? 32.580 66.020 19.602 1.00 19.47 76 SER B O 1
ATOM 2316 N N . ASP B 1 77 ? 31.973 67.885 18.524 1.00 20.23 77 ASP B N 1
ATOM 2317 C CA . ASP B 1 77 ? 30.592 67.792 18.962 1.00 19.77 77 ASP B CA 1
ATOM 2318 C C . ASP B 1 77 ? 29.966 66.438 18.666 1.00 17.68 77 ASP B C 1
ATOM 2319 O O . ASP B 1 77 ? 29.442 65.790 19.563 1.00 17.09 77 ASP B O 1
ATOM 2324 N N . LEU B 1 78 ? 30.023 66.000 17.418 1.00 17.89 78 LEU B N 1
ATOM 2325 C CA . LEU B 1 78 ? 29.452 64.701 17.091 1.00 19.84 78 LEU B CA 1
ATOM 2326 C C . LEU B 1 78 ? 30.185 63.605 17.883 1.00 19.11 78 LEU B C 1
ATOM 2327 O O . LEU B 1 78 ? 29.599 62.599 18.261 1.00 18.85 78 LEU B O 1
ATOM 2332 N N . LEU B 1 79 ? 31.468 63.827 18.157 1.00 19.39 79 LEU B N 1
ATOM 2333 C CA . LEU B 1 79 ? 32.267 62.871 18.909 1.00 18.18 79 LEU B CA 1
ATOM 2334 C C . LEU B 1 79 ? 31.740 62.798 20.337 1.00 18.85 79 LEU B C 1
ATOM 2335 O O . LEU B 1 79 ? 31.585 61.711 20.902 1.00 18.07 79 LEU B O 1
ATOM 2340 N N . ALA B 1 80 ? 31.478 63.967 20.914 1.00 17.34 80 ALA B N 1
ATOM 2341 C CA . ALA B 1 80 ? 30.978 64.064 22.275 1.00 17.01 80 ALA B CA 1
ATOM 2342 C C . ALA B 1 80 ? 29.656 63.302 22.392 1.00 18.11 80 ALA B C 1
ATOM 2343 O O . ALA B 1 80 ? 29.407 62.602 23.377 1.00 17.39 80 ALA B O 1
ATOM 2345 N N . PHE B 1 81 ? 28.819 63.435 21.368 1.00 18.40 81 PHE B N 1
ATOM 2346 C CA . PHE B 1 81 ? 27.523 62.776 21.346 1.00 19.60 81 PHE B CA 1
ATOM 2347 C C . PHE B 1 81 ? 27.622 61.262 21.398 1.00 20.39 81 PHE B C 1
ATOM 2348 O O . PHE B 1 81 ? 26.959 60.625 22.211 1.00 20.85 81 PHE B O 1
ATOM 2364 N N . GLU B 1 83 ? 30.158 59.464 22.279 1.00 23.60 83 GLU B N 1
ATOM 2365 C CA . GLU B 1 83 ? 30.834 59.053 23.495 1.00 24.19 83 GLU B CA 1
ATOM 2366 C C . GLU B 1 83 ? 29.801 58.968 24.628 1.00 23.05 83 GLU B C 1
ATOM 2367 O O . GLU B 1 83 ? 29.794 58.013 25.407 1.00 21.99 83 GLU B O 1
ATOM 2373 N N . ASN B 1 84 ? 28.917 59.960 24.706 1.00 20.43 84 ASN B N 1
ATOM 2374 C CA . ASN B 1 84 ? 27.891 59.960 25.740 1.00 19.43 84 ASN B CA 1
ATOM 2375 C C . ASN B 1 84 ? 26.853 58.861 25.511 1.00 19.51 84 ASN B C 1
ATOM 2376 O O . ASN B 1 84 ? 26.250 58.354 26.465 1.00 18.99 84 ASN B O 1
ATOM 2381 N N . TYR B 1 85 ? 26.633 58.476 24.261 1.00 16.73 85 TYR B N 1
ATOM 2382 C CA . TYR B 1 85 ? 25.684 57.400 24.038 1.00 17.96 85 TYR B CA 1
ATOM 2383 C C . TYR B 1 85 ? 26.350 56.094 24.446 1.00 18.69 85 TYR B C 1
ATOM 2384 O O . TYR B 1 85 ? 25.687 55.172 24.917 1.00 18.93 85 TYR B O 1
ATOM 2393 N N . TYR B 1 86 ? 27.671 56.024 24.291 1.00 18.67 86 TYR B N 1
ATOM 2394 C CA . TYR B 1 86 ? 28.383 54.824 24.680 1.00 18.55 86 TYR B CA 1
ATOM 2395 C C . TYR B 1 86 ? 28.269 54.645 26.191 1.00 20.01 86 TYR B C 1
ATOM 2396 O O . TYR B 1 86 ? 28.106 53.524 26.665 1.00 21.45 86 TYR B O 1
ATOM 2405 N N . ASP B 1 87 ? 28.353 55.742 26.944 1.00 19.15 87 ASP B N 1
ATOM 2406 C CA . ASP B 1 87 ? 28.248 55.662 28.399 1.00 18.53 87 ASP B CA 1
ATOM 2407 C C . ASP B 1 87 ? 26.842 55.250 28.778 1.00 18.09 87 ASP B C 1
ATOM 2408 O O . ASP B 1 87 ? 26.649 54.409 29.648 1.00 20.01 87 ASP B O 1
ATOM 2413 N N . LEU B 1 88 ? 25.859 55.859 28.125 1.00 18.32 88 LEU B N 1
ATOM 2414 C CA . LEU B 1 88 ? 24.457 55.564 28.403 1.00 18.97 88 LEU B CA 1
ATOM 2415 C C . LEU B 1 88 ? 24.116 54.095 28.185 1.00 19.98 88 LEU B C 1
ATOM 2416 O O . LEU B 1 88 ? 23.575 53.440 29.075 1.00 20.74 88 LEU B O 1
ATOM 2421 N N . TYR B 1 89 ? 24.439 53.584 27.002 1.00 21.04 89 TYR B N 1
ATOM 2422 C CA . TYR B 1 89 ? 24.134 52.203 26.669 1.00 22.51 89 TYR B CA 1
ATOM 2423 C C . TYR B 1 89 ? 24.871 51.217 27.556 1.00 23.28 89 TYR B C 1
ATOM 2424 O O . TYR B 1 89 ? 24.519 50.044 27.623 1.00 22.26 89 TYR B O 1
ATOM 2433 N N . GLN B 1 90 ? 25.888 51.708 28.249 1.00 25.94 90 GLN B N 1
ATOM 2434 C CA . GLN B 1 90 ? 26.669 50.869 29.148 1.00 28.28 90 GLN B CA 1
ATOM 2435 C C . GLN B 1 90 ? 26.045 50.863 30.541 1.00 28.62 90 GLN B C 1
ATOM 2436 O O . GLN B 1 90 ? 26.434 50.085 31.409 1.00 28.76 90 GLN B O 1
ATOM 2442 N N . GLN B 1 91 ? 25.061 51.725 30.745 1.00 28.49 91 GLN B N 1
ATOM 2443 C CA . GLN B 1 91 ? 24.419 51.826 32.040 1.00 29.75 91 GLN B CA 1
ATOM 2444 C C . GLN B 1 91 ? 23.180 50.971 32.223 1.00 29.53 91 GLN B C 1
ATOM 2445 O O . GLN B 1 91 ? 22.777 50.717 33.354 1.00 31.80 91 GLN B O 1
ATOM 2451 N N . PHE B 1 92 ? 22.568 50.537 31.122 1.00 28.84 92 PHE B N 1
ATOM 2452 C CA . PHE B 1 92 ? 21.365 49.706 31.201 1.00 24.92 92 PHE B CA 1
ATOM 2453 C C . PHE B 1 92 ? 21.543 48.383 30.465 1.00 24.44 92 PHE B C 1
ATOM 2454 O O . PHE B 1 92 ? 22.217 48.316 29.436 1.00 23.16 92 PHE B O 1
ATOM 2462 N N . PRO B 1 93 ? 20.942 47.303 30.993 1.00 23.92 93 PRO B N 1
ATOM 2463 C CA . PRO B 1 93 ? 21.061 46.005 30.331 1.00 22.92 93 PRO B CA 1
ATOM 2464 C C . PRO B 1 93 ? 20.145 45.986 29.112 1.00 22.51 93 PRO B C 1
ATOM 2465 O O . PRO B 1 93 ? 19.047 46.553 29.141 1.00 20.56 93 PRO B O 1
ATOM 2469 N N . CYS B 1 94 ? 20.607 45.352 28.039 1.00 22.15 94 CYS B N 1
ATOM 2470 C CA . CYS B 1 94 ? 19.815 45.248 26.821 1.00 21.78 94 CYS B CA 1
ATOM 2471 C C . CYS B 1 94 ? 19.493 46.603 26.182 1.00 20.69 94 CYS B C 1
ATOM 2472 O O . CYS B 1 94 ? 18.659 46.682 25.288 1.00 20.89 94 CYS B O 1
ATOM 2475 N N . ALA B 1 95 ? 20.159 47.657 26.639 1.00 19.59 95 ALA B N 1
ATOM 2476 C CA . ALA B 1 95 ? 19.926 49.001 26.123 1.00 20.58 95 ALA B CA 1
ATOM 2477 C C . ALA B 1 95 ? 19.885 49.055 24.594 1.00 20.42 95 ALA B C 1
ATOM 2478 O O . ALA B 1 95 ? 19.017 49.700 24.009 1.00 20.18 95 ALA B O 1
ATOM 2480 N N . VAL B 1 96 ? 20.818 48.373 23.945 1.00 19.89 96 VAL B N 1
ATOM 2481 C CA . VAL B 1 96 ? 20.856 48.383 22.495 1.00 19.44 96 VAL B CA 1
ATOM 2482 C C . VAL B 1 96 ? 19.642 47.663 21.940 1.00 18.85 96 VAL B C 1
ATOM 2483 O O . VAL B 1 96 ? 18.908 48.206 21.119 1.00 19.80 96 VAL B O 1
ATOM 2487 N N . ALA B 1 97 ? 19.415 46.444 22.407 1.00 17.59 97 ALA B N 1
ATOM 2488 C CA . ALA B 1 97 ? 18.270 45.674 21.956 1.00 17.57 97 ALA B CA 1
ATOM 2489 C C . ALA B 1 97 ? 16.980 46.479 22.113 1.00 18.74 97 ALA B C 1
ATOM 2490 O O . ALA B 1 97 ? 16.085 46.387 21.280 1.00 21.65 97 ALA B O 1
ATOM 2492 N N . ILE B 1 98 ? 16.887 47.270 23.177 1.00 18.97 98 ILE B N 1
ATOM 2493 C CA . ILE B 1 98 ? 15.702 48.087 23.434 1.00 18.81 98 ILE B CA 1
ATOM 2494 C C . ILE B 1 98 ? 15.538 49.192 22.390 1.00 19.79 98 ILE B C 1
ATOM 2495 O O . ILE B 1 98 ? 14.429 49.462 21.941 1.00 19.54 98 ILE B O 1
ATOM 2500 N N . GLU B 1 99 ? 16.648 49.826 22.016 1.00 21.53 99 GLU B N 1
ATOM 2501 C CA . GLU B 1 99 ? 16.657 50.885 21.003 1.00 23.12 99 GLU B CA 1
ATOM 2502 C C . GLU B 1 99 ? 16.237 50.263 19.676 1.00 22.81 99 GLU B C 1
ATOM 2503 O O . GLU B 1 99 ? 15.376 50.771 18.970 1.00 22.55 99 GLU B O 1
ATOM 2509 N N . ILE B 1 100 ? 16.891 49.158 19.351 1.00 23.93 100 ILE B N 1
ATOM 2510 C CA . ILE B 1 100 ? 16.644 48.414 18.134 1.00 25.24 100 ILE B CA 1
ATOM 2511 C C . ILE B 1 100 ? 15.166 48.012 17.990 1.00 25.36 100 ILE B C 1
ATOM 2512 O O . ILE B 1 100 ? 14.558 48.201 16.938 1.00 25.73 100 ILE B O 1
ATOM 2517 N N . GLN B 1 101 ? 14.586 47.486 19.060 1.00 24.54 101 GLN B N 1
ATOM 2518 C CA . GLN B 1 101 ? 13.205 47.025 19.033 1.00 24.39 101 GLN B CA 1
ATOM 2519 C C . GLN B 1 101 ? 12.084 48.051 19.231 1.00 23.82 101 GLN B C 1
ATOM 2520 O O . GLN B 1 101 ? 10.919 47.686 19.318 1.00 23.89 101 GLN B O 1
ATOM 2526 N N . THR B 1 102 ? 12.418 49.330 19.293 1.00 24.53 102 THR B N 1
ATOM 2527 C CA . THR B 1 102 ? 11.388 50.338 19.483 1.00 24.41 102 THR B CA 1
ATOM 2528 C C . THR B 1 102 ? 11.519 51.446 18.456 1.00 24.96 102 THR B C 1
ATOM 2529 O O . THR B 1 102 ? 12.549 51.570 17.798 1.00 26.27 102 THR B O 1
ATOM 2533 N N . VAL B 1 103 ? 10.466 52.244 18.310 1.00 25.32 103 VAL B N 1
ATOM 2534 C CA . VAL B 1 103 ? 10.498 53.355 17.376 1.00 24.33 103 VAL B CA 1
ATOM 2535 C C . VAL B 1 103 ? 10.732 54.606 18.226 1.00 24.74 103 VAL B C 1
ATOM 2536 O O . VAL B 1 103 ? 10.182 54.733 19.320 1.00 25.85 103 VAL B O 1
ATOM 2540 N N . PRO B 1 104 ? 11.586 55.528 17.754 1.00 25.19 104 PRO B N 1
ATOM 2541 C CA . PRO B 1 104 ? 11.849 56.740 18.529 1.00 24.55 104 PRO B CA 1
ATOM 2542 C C . PRO B 1 104 ? 10.635 57.673 18.528 1.00 26.01 104 PRO B C 1
ATOM 2543 O O . PRO B 1 104 ? 10.643 58.741 17.915 1.00 26.61 104 PRO B O 1
ATOM 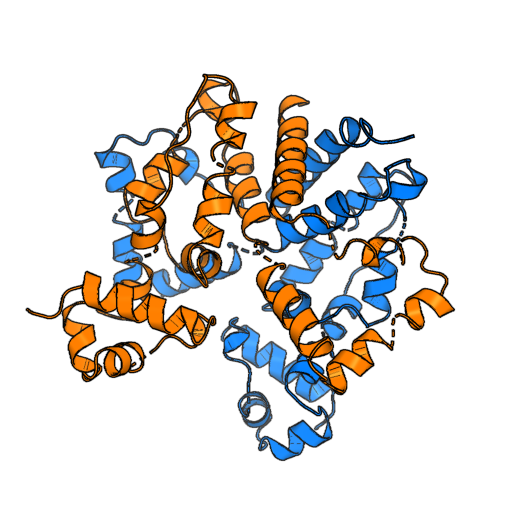2547 N N . ALA B 1 105 ? 9.582 57.254 19.216 1.00 27.02 105 ALA B N 1
ATOM 2548 C CA . ALA B 1 105 ? 8.362 58.042 19.277 1.00 29.14 105 ALA B CA 1
ATOM 2549 C C . ALA B 1 105 ? 8.316 58.947 20.507 1.00 29.96 105 ALA B C 1
ATOM 2550 O O . ALA B 1 105 ? 7.241 59.349 20.945 1.00 32.69 105 ALA B O 1
ATOM 2552 N N . TYR B 1 106 ? 9.483 59.257 21.063 1.00 30.34 106 TYR B N 1
ATOM 2553 C CA . TYR B 1 106 ? 9.584 60.128 22.232 1.00 29.57 106 TYR B CA 1
ATOM 2554 C C . TYR B 1 106 ? 10.471 61.330 21.910 1.00 28.42 106 TYR B C 1
ATOM 2555 O O . TYR B 1 106 ? 11.562 61.182 21.360 1.00 26.19 106 TYR B O 1
ATOM 2564 N N . PRO B 1 107 ? 10.005 62.543 22.254 1.00 29.66 107 PRO B N 1
ATOM 2565 C CA . PRO B 1 107 ? 10.724 63.799 22.008 1.00 30.06 107 PRO B CA 1
ATOM 2566 C C . PRO B 1 107 ? 12.220 63.809 22.327 1.00 28.93 107 PRO B C 1
ATOM 2567 O O . PRO B 1 107 ? 13.024 64.288 21.527 1.00 28.91 107 PRO B O 1
ATOM 2571 N N . GLN B 1 108 ? 12.588 63.287 23.490 1.00 28.73 108 GLN B N 1
ATOM 2572 C CA . GLN B 1 108 ? 13.987 63.255 23.897 1.00 29.89 108 GLN B CA 1
ATOM 2573 C C . GLN B 1 108 ? 14.896 62.641 22.836 1.00 28.86 108 GLN B C 1
ATOM 2574 O O . GLN B 1 108 ? 15.844 63.274 22.376 1.00 28.25 108 GLN B O 1
ATOM 2580 N N . ARG B 1 109 ? 14.608 61.405 22.446 1.00 26.76 109 ARG B N 1
ATOM 2581 C CA . ARG B 1 109 ? 15.418 60.743 21.441 1.00 25.40 109 ARG B CA 1
ATOM 2582 C C . ARG B 1 109 ? 15.408 61.517 20.120 1.00 23.91 109 ARG B C 1
ATOM 2583 O O . ARG B 1 109 ? 16.433 61.626 19.446 1.00 25.59 109 ARG B O 1
ATOM 2591 N N . LEU B 1 110 ? 14.262 62.076 19.762 1.00 20.08 110 LEU B N 1
ATOM 2592 C CA . LEU B 1 110 ? 14.146 62.810 18.510 1.00 20.23 110 LEU B CA 1
ATOM 2593 C C . LEU B 1 110 ? 14.990 64.077 18.423 1.00 20.08 110 LEU B C 1
ATOM 2594 O O . LEU B 1 110 ? 15.597 64.345 17.389 1.00 16.85 110 LEU B O 1
ATOM 2599 N N . ARG B 1 111 ? 15.040 64.848 19.505 1.00 22.10 111 ARG B N 1
ATOM 2600 C CA . ARG B 1 111 ? 15.826 66.072 19.497 1.00 25.85 111 ARG B CA 1
ATOM 2601 C C . ARG B 1 111 ? 17.334 65.801 19.485 1.00 24.79 111 ARG B C 1
ATOM 2602 O O . ARG B 1 111 ? 18.104 66.599 18.943 1.00 23.99 111 ARG B O 1
ATOM 2610 N N . HIS B 1 112 ? 17.760 64.679 20.063 1.00 23.44 112 HIS B N 1
ATOM 2611 C CA . HIS B 1 112 ? 19.180 64.338 20.046 1.00 22.65 112 HIS B CA 1
ATOM 2612 C C . HIS B 1 112 ? 19.581 63.989 18.619 1.00 22.42 112 HIS B C 1
ATOM 2613 O O . HIS B 1 112 ? 20.631 64.413 18.134 1.00 22.23 112 HIS B O 1
ATOM 2620 N N . LEU B 1 113 ? 18.740 63.211 17.947 1.00 21.79 113 LEU B N 1
ATOM 2621 C CA . LEU B 1 113 ? 19.011 62.834 16.569 1.00 21.51 113 LEU B CA 1
ATOM 2622 C C . LEU B 1 113 ? 18.996 64.068 15.681 1.00 21.86 113 LEU B C 1
ATOM 2623 O O . LEU B 1 113 ? 19.816 64.197 14.772 1.00 22.55 113 LEU B O 1
ATOM 2628 N N . ASN B 1 114 ? 18.058 64.974 15.951 1.00 23.11 114 ASN B N 1
ATOM 2629 C CA . ASN B 1 114 ? 17.920 66.200 15.169 1.00 22.11 114 ASN B CA 1
ATOM 2630 C C . ASN B 1 114 ? 19.117 67.102 15.437 1.00 22.42 114 ASN B C 1
ATOM 2631 O O . ASN B 1 114 ? 19.602 67.800 14.556 1.00 22.56 114 ASN B O 1
ATOM 2636 N N . GLN B 1 115 ? 19.601 67.054 16.666 1.00 23.99 115 GLN B N 1
ATOM 2637 C CA . GLN B 1 115 ? 20.736 67.850 17.077 1.00 25.95 115 GLN B CA 1
ATOM 2638 C C . GLN B 1 115 ? 22.001 67.369 16.339 1.00 27.25 115 GLN B C 1
ATOM 2639 O O . GLN B 1 115 ? 22.684 68.154 15.674 1.00 26.33 115 GLN B O 1
ATOM 2661 N N . GLY B 1 118 ? 21.763 68.207 12.654 1.00 25.19 118 GLY B N 1
ATOM 2662 C CA . GLY B 1 118 ? 21.906 69.625 12.377 1.00 25.79 118 GLY B CA 1
ATOM 2663 C C . GLY B 1 118 ? 23.361 70.051 12.414 1.00 25.08 118 GLY B C 1
ATOM 2664 O O . GLY B 1 118 ? 23.811 70.823 11.572 1.00 27.10 118 GLY B O 1
ATOM 2665 N N . ILE B 1 119 ? 24.088 69.551 13.406 1.00 24.04 119 ILE B N 1
ATOM 2666 C CA . ILE B 1 119 ? 25.506 69.844 13.567 1.00 23.41 119 ILE B CA 1
ATOM 2667 C C . ILE B 1 119 ? 26.237 69.555 12.260 1.00 24.04 119 ILE B C 1
ATOM 2668 O O . ILE B 1 119 ? 27.116 70.305 11.850 1.00 25.47 119 ILE B O 1
ATOM 2673 N N . LEU B 1 120 ? 25.865 68.467 11.601 1.00 23.84 120 LEU B N 1
ATOM 2674 C CA . LEU B 1 120 ? 26.497 68.113 10.345 1.00 24.45 120 LEU B CA 1
ATOM 2675 C C . LEU B 1 120 ? 25.934 68.940 9.191 1.00 25.16 120 LEU B C 1
ATOM 2676 O O . LEU B 1 120 ? 26.676 69.387 8.323 1.00 25.48 120 LEU B O 1
ATOM 2681 N N . ARG B 1 121 ? 24.622 69.133 9.174 1.00 25.93 121 ARG B N 1
ATOM 2682 C CA . ARG B 1 121 ? 23.998 69.908 8.112 1.00 27.04 121 ARG B CA 1
ATOM 2683 C C . ARG B 1 121 ? 24.489 71.349 8.138 1.00 27.59 121 ARG B C 1
ATOM 2684 O O . ARG B 1 121 ? 24.871 71.908 7.106 1.00 24.81 121 ARG B O 1
ATOM 2692 N N . GLU B 1 122 ? 24.490 71.947 9.324 1.00 29.20 122 GLU B N 1
ATOM 2693 C CA . GLU B 1 122 ? 24.951 73.321 9.464 1.00 30.50 122 GLU B CA 1
ATOM 2694 C C . GLU B 1 122 ? 26.445 73.439 9.174 1.00 30.02 122 GLU B C 1
ATOM 2695 O O . GLU B 1 122 ? 26.953 74.534 8.937 1.00 29.79 122 GLU B O 1
ATOM 2701 N N . ALA B 1 123 ? 27.142 72.306 9.180 1.00 29.42 123 ALA B N 1
ATOM 2702 C CA . ALA B 1 123 ? 28.578 72.291 8.918 1.00 28.58 123 ALA B CA 1
ATOM 2703 C C . ALA B 1 123 ? 28.876 72.172 7.432 1.00 28.62 123 ALA B C 1
ATOM 2704 O O . ALA B 1 123 ? 30.030 72.246 7.023 1.00 30.84 123 ALA B O 1
ATOM 2706 N N . GLY B 1 124 ? 27.840 71.984 6.625 1.00 29.69 124 GLY B N 1
ATOM 2707 C CA . GLY B 1 124 ? 28.040 71.873 5.191 1.00 30.84 124 GLY B CA 1
ATOM 2708 C C . GLY B 1 124 ? 27.810 70.503 4.578 1.00 31.98 124 GLY B C 1
ATOM 2709 O O . GLY B 1 124 ? 27.950 70.341 3.361 1.00 33.14 124 GLY B O 1
ATOM 2710 N N . PHE B 1 125 ? 27.451 69.513 5.392 1.00 31.83 125 PHE B N 1
ATOM 2711 C CA . PHE B 1 125 ? 27.225 68.170 4.863 1.00 31.96 125 PHE B CA 1
ATOM 2712 C C . PHE B 1 125 ? 25.868 67.994 4.214 1.00 31.25 125 PHE B C 1
ATOM 2713 O O . PHE B 1 125 ? 24.875 68.572 4.647 1.00 29.14 125 PHE B O 1
ATOM 2721 N N . SER B 1 126 ? 25.852 67.182 3.166 1.00 32.09 126 SER B N 1
ATOM 2722 C CA . SER B 1 126 ? 24.649 66.887 2.416 1.00 34.21 126 SER B CA 1
ATOM 2723 C C . SER B 1 126 ? 23.594 66.236 3.303 1.00 36.50 126 SER B C 1
ATOM 2724 O O . SER B 1 126 ? 23.921 65.522 4.246 1.00 37.68 126 SER B O 1
ATOM 2727 N N . PRO B 1 127 ? 22.309 66.495 3.023 1.00 36.92 127 PRO B N 1
ATOM 2728 C CA . PRO B 1 127 ? 21.250 65.891 3.832 1.00 37.26 127 PRO B CA 1
ATOM 2729 C C . PRO B 1 127 ? 21.400 64.364 3.855 1.00 37.60 127 PRO B C 1
ATOM 2730 O O . PRO B 1 127 ? 21.176 63.718 4.879 1.00 36.22 127 PRO B O 1
ATOM 2734 N N . GLU B 1 128 ? 21.792 63.799 2.718 1.00 38.46 128 GLU B N 1
ATOM 2735 C CA . GLU B 1 128 ? 21.960 62.358 2.600 1.00 40.12 128 GLU B CA 1
ATOM 2736 C C . GLU B 1 128 ? 23.189 61.876 3.351 1.00 41.27 128 GLU B C 1
ATOM 2737 O O . GLU B 1 128 ? 23.179 60.791 3.941 1.00 41.80 128 GLU B O 1
ATOM 2751 N N . THR B 1 130 ? 24.602 63.431 6.004 1.00 32.45 130 THR B N 1
ATOM 2752 C CA . THR B 1 130 ? 24.488 63.614 7.450 1.00 29.48 130 THR B CA 1
ATOM 2753 C C . THR B 1 130 ? 23.676 62.449 8.002 1.00 28.16 130 THR B C 1
ATOM 2754 O O . THR B 1 130 ? 23.908 61.974 9.117 1.00 25.47 130 THR B O 1
ATOM 2758 N N . HIS B 1 131 ? 22.719 61.992 7.200 1.00 26.13 131 HIS B N 1
ATOM 2759 C CA . HIS B 1 131 ? 21.865 60.882 7.582 1.00 24.03 131 HIS B CA 1
ATOM 2760 C C . HIS B 1 131 ? 22.687 59.610 7.628 1.00 23.12 131 HIS B C 1
ATOM 2761 O O . HIS B 1 131 ? 22.603 58.834 8.581 1.00 22.04 131 HIS B O 1
ATOM 2768 N N . LEU B 1 132 ? 23.483 59.391 6.588 1.00 22.65 132 LEU B N 1
ATOM 2769 C CA . LEU B 1 132 ? 24.321 58.204 6.538 1.00 22.18 132 LEU B CA 1
ATOM 2770 C C . LEU B 1 132 ? 25.254 58.229 7.748 1.00 20.90 132 LEU B C 1
ATOM 2771 O O . LEU B 1 132 ? 25.336 57.256 8.500 1.00 22.71 132 LEU B O 1
ATOM 2776 N N . ALA B 1 133 ? 25.924 59.358 7.944 1.00 18.86 133 ALA B N 1
ATOM 2777 C CA . ALA B 1 133 ? 26.858 59.544 9.052 1.00 18.28 133 ALA B CA 1
ATOM 2778 C C . ALA B 1 133 ? 26.263 59.228 10.421 1.00 18.95 133 ALA B C 1
ATOM 2779 O O . ALA B 1 133 ? 26.784 58.394 11.165 1.00 18.93 133 ALA B O 1
ATOM 2781 N N . VAL B 1 134 ? 25.169 59.897 10.761 1.00 19.57 134 VAL B N 1
ATOM 2782 C CA . VAL B 1 134 ? 24.559 59.676 12.062 1.00 19.18 134 VAL B CA 1
ATOM 2783 C C . VAL B 1 134 ? 24.041 58.252 12.266 1.00 20.73 134 VAL B C 1
ATOM 2784 O O . VAL B 1 134 ? 24.274 57.658 13.316 1.00 19.74 134 VAL B O 1
ATOM 2788 N N . THR B 1 135 ? 23.352 57.703 11.271 1.00 21.20 135 THR B N 1
ATOM 2789 C CA . THR B 1 135 ? 22.834 56.346 11.397 1.00 23.23 135 THR B CA 1
ATOM 2790 C C . THR B 1 135 ? 23.973 55.320 11.356 1.00 22.41 135 THR B C 1
ATOM 2791 O O . THR B 1 135 ? 23.870 54.256 11.960 1.00 22.92 135 THR B O 1
ATOM 2795 N N . SER B 1 136 ? 25.052 55.645 10.648 1.00 21.02 136 SER B N 1
ATOM 2796 C CA . SER B 1 136 ? 26.195 54.744 10.551 1.00 21.15 136 SER B CA 1
ATOM 2797 C C . SER B 1 136 ? 26.943 54.672 11.871 1.00 21.22 136 SER B C 1
ATOM 2798 O O . SER B 1 136 ? 27.414 53.604 12.264 1.00 21.40 136 SER B O 1
ATOM 2801 N N . LEU B 1 137 ? 27.049 55.813 12.548 1.00 20.18 137 LEU B N 1
ATOM 2802 C CA . LEU B 1 137 ? 27.714 55.883 13.838 1.00 19.42 137 LEU B CA 1
ATOM 2803 C C . LEU B 1 137 ? 26.910 55.108 14.872 1.00 19.75 137 LEU B C 1
ATOM 2804 O O . LEU B 1 137 ? 27.481 54.432 15.727 1.00 19.88 137 LEU B O 1
ATOM 2809 N N . GLN B 1 138 ? 25.586 55.187 14.786 1.00 18.31 138 GLN B N 1
ATOM 2810 C CA . GLN B 1 138 ? 24.743 54.448 15.718 1.00 20.82 138 GLN B CA 1
ATOM 2811 C C . GLN B 1 138 ? 24.964 52.953 15.493 1.00 20.05 138 GLN B C 1
ATOM 2812 O O . GLN B 1 138 ? 25.025 52.167 16.445 1.00 18.88 138 GLN B O 1
ATOM 2818 N N . HIS B 1 139 ? 25.084 52.577 14.222 1.00 19.33 139 HIS B N 1
ATOM 2819 C CA . HIS B 1 139 ? 25.284 51.184 13.831 1.00 20.44 139 HIS B CA 1
ATOM 2820 C C . HIS B 1 139 ? 26.567 50.618 14.441 1.00 19.47 139 HIS B C 1
ATOM 2821 O O . HIS B 1 139 ? 26.568 49.532 15.012 1.00 20.37 139 HIS B O 1
ATOM 2828 N N . LEU B 1 140 ? 27.648 51.378 14.322 1.00 18.17 140 LEU B N 1
ATOM 2829 C CA . LEU B 1 140 ? 28.937 50.993 14.860 1.00 18.97 140 LEU B CA 1
ATOM 2830 C C . LEU B 1 140 ? 28.849 50.713 16.368 1.00 18.39 140 LEU B C 1
ATOM 2831 O O . LEU B 1 140 ? 29.388 49.723 16.863 1.00 15.24 140 LEU B O 1
ATOM 2836 N N . LEU B 1 141 ? 28.163 51.598 17.085 1.00 19.09 141 LEU B N 1
ATOM 2837 C CA . LEU B 1 141 ? 27.988 51.474 18.529 1.00 20.68 141 LEU B CA 1
ATOM 2838 C C . LEU B 1 141 ? 27.104 50.265 18.875 1.00 20.43 141 LEU B C 1
ATOM 2839 O O . LEU B 1 141 ? 27.431 49.482 19.773 1.00 17.66 141 LEU B O 1
ATOM 2844 N N . PHE B 1 142 ? 25.984 50.130 18.162 1.00 21.15 142 PHE B N 1
ATOM 2845 C CA . PHE B 1 142 ? 25.068 49.007 18.369 1.00 22.48 142 PHE B CA 1
ATOM 2846 C C . PHE B 1 142 ? 25.813 47.682 18.250 1.00 21.75 142 PHE B C 1
ATOM 2847 O O . PHE B 1 142 ? 25.807 46.867 19.173 1.00 20.58 142 PHE B O 1
ATOM 2855 N N . GLY B 1 143 ? 26.448 47.482 17.096 1.00 21.28 143 GLY B N 1
ATOM 2856 C CA . GLY B 1 143 ? 27.160 46.246 16.839 1.00 23.14 143 GLY B CA 1
ATOM 2857 C C . GLY B 1 143 ? 28.350 45.989 17.735 1.00 23.26 143 GLY B C 1
ATOM 2858 O O . GLY B 1 143 ? 28.728 44.843 17.962 1.00 21.70 143 GLY B O 1
ATOM 2867 N N . ILE B 1 145 ? 28.646 47.212 21.031 1.00 24.90 145 ILE B N 1
ATOM 2868 C CA . ILE B 1 145 ? 28.108 46.956 22.369 1.00 25.39 145 ILE B CA 1
ATOM 2869 C C . ILE B 1 145 ? 27.612 45.517 22.525 1.00 26.99 145 ILE B C 1
ATOM 2870 O O . ILE B 1 145 ? 27.891 44.860 23.524 1.00 26.64 145 ILE B O 1
ATOM 2883 N N . ASP B 1 147 ? 28.340 42.956 20.491 1.00 32.23 147 ASP B N 1
ATOM 2884 C CA . ASP B 1 147 ? 29.438 42.057 20.199 1.00 30.93 147 ASP B CA 1
ATOM 2885 C C . ASP B 1 147 ? 30.142 41.878 21.543 1.00 29.72 147 ASP B C 1
ATOM 2886 O O . ASP B 1 147 ? 30.342 40.768 22.010 1.00 30.02 147 ASP B O 1
ATOM 2891 N N . ALA B 1 148 ? 30.465 43.000 22.175 1.00 30.00 148 ALA B N 1
ATOM 2892 C CA . ALA B 1 148 ? 31.140 43.023 23.464 1.00 29.63 148 ALA B CA 1
ATOM 2893 C C . ALA B 1 148 ? 30.331 42.356 24.577 1.00 30.08 148 ALA B C 1
ATOM 2894 O O . ALA B 1 148 ? 30.895 41.707 25.460 1.00 30.77 148 ALA B O 1
ATOM 2896 N N . THR B 1 149 ? 29.014 42.523 24.541 1.00 28.76 149 THR B N 1
ATOM 2897 C CA . THR B 1 149 ? 28.157 41.933 25.556 1.00 28.45 149 THR B CA 1
ATOM 2898 C C . THR B 1 149 ? 28.122 40.421 25.426 1.00 30.00 149 THR B C 1
ATOM 2899 O O . THR B 1 149 ? 28.186 39.706 26.432 1.00 30.38 149 THR B O 1
ATOM 2903 N N . GLU B 1 150 ? 28.023 39.944 24.184 1.00 30.32 150 GLU B N 1
ATOM 2904 C CA . GLU B 1 150 ? 27.959 38.512 23.893 1.00 31.11 150 GLU B CA 1
ATOM 2905 C C . GLU B 1 150 ? 29.297 37.802 24.000 1.00 31.74 150 GLU B C 1
ATOM 2906 O O . GLU B 1 150 ? 29.353 36.618 24.340 1.00 31.14 150 GLU B O 1
ATOM 2912 N N . GLU B 1 151 ? 30.374 38.522 23.712 1.00 33.00 151 GLU B N 1
ATOM 2913 C CA . GLU B 1 151 ? 31.701 37.935 23.772 1.00 35.74 151 GLU B CA 1
ATOM 2914 C C . GLU B 1 151 ? 32.222 37.925 25.204 1.00 35.36 151 GLU B C 1
ATOM 2915 O O . GLU B 1 151 ? 33.096 37.136 25.547 1.00 34.50 151 GLU B O 1
ATOM 2921 N N . LYS B 1 152 ? 31.684 38.801 26.045 1.00 35.48 152 LYS B N 1
ATOM 2922 C CA . LYS B 1 152 ? 32.109 38.840 27.437 1.00 35.40 152 LYS B CA 1
ATOM 2923 C C . LYS B 1 152 ? 31.584 37.580 28.102 1.00 35.30 152 LYS B C 1
ATOM 2924 O O . LYS B 1 152 ? 32.264 36.959 28.925 1.00 34.73 152 LYS B O 1
ATOM 2930 N N . GLN B 1 153 ? 30.362 37.210 27.738 1.00 33.98 153 GLN B N 1
ATOM 2931 C CA . GLN B 1 153 ? 29.737 36.027 28.296 1.00 34.37 153 GLN B CA 1
ATOM 2932 C C . GLN B 1 153 ? 30.467 34.764 27.851 1.00 33.38 153 GLN B C 1
ATOM 2933 O O . GLN B 1 153 ? 30.755 33.884 28.666 1.00 34.40 153 GLN B O 1
ATOM 2939 N N . LEU B 1 154 ? 30.766 34.683 26.558 1.00 31.68 154 LEU B N 1
ATOM 2940 C CA . LEU B 1 154 ? 31.469 33.535 26.000 1.00 30.08 154 LEU B CA 1
ATOM 2941 C C . LEU B 1 154 ? 32.814 33.326 26.690 1.00 29.30 154 LEU B C 1
ATOM 2942 O O . LEU B 1 154 ? 33.173 32.203 27.042 1.00 27.97 154 LEU B O 1
ATOM 2947 N N . VAL B 1 155 ? 33.558 34.415 26.867 1.00 29.85 155 VAL B N 1
ATOM 2948 C CA . VAL B 1 155 ? 34.863 34.361 27.514 1.00 29.95 155 VAL B CA 1
ATOM 2949 C C . VAL B 1 155 ? 34.679 33.964 28.968 1.00 31.41 155 VAL B C 1
ATOM 2950 O O . VAL B 1 155 ? 35.548 33.325 29.566 1.00 32.33 155 VAL B O 1
ATOM 2954 N N . SER B 1 156 ? 33.534 34.326 29.534 1.00 31.91 156 SER B N 1
ATOM 2955 C CA . SER B 1 156 ? 33.270 33.987 30.916 1.00 32.86 156 SER B CA 1
ATOM 2956 C C . SER B 1 156 ? 32.989 32.493 31.026 1.00 34.37 156 SER B C 1
ATOM 2957 O O . SER B 1 156 ? 33.523 31.816 31.904 1.00 33.86 156 SER B O 1
ATOM 2960 N N . GLN B 1 157 ? 32.160 31.976 30.125 1.00 34.38 157 GLN B N 1
ATOM 2961 C CA . GLN B 1 157 ? 31.830 30.558 30.147 1.00 35.84 157 GLN B CA 1
ATOM 2962 C C . GLN B 1 157 ? 33.087 29.709 30.004 1.00 36.48 157 GLN B C 1
ATOM 2963 O O . GLN B 1 157 ? 33.248 28.700 30.702 1.00 35.80 157 GLN B O 1
ATOM 2969 N N . VAL B 1 158 ? 33.978 30.130 29.108 1.00 36.70 158 VAL B N 1
ATOM 2970 C CA . VAL B 1 158 ? 35.236 29.421 28.879 1.00 37.21 158 VAL B CA 1
ATOM 2971 C C . VAL B 1 158 ? 36.115 29.421 30.140 1.00 37.88 158 VAL B C 1
ATOM 2972 O O . VAL B 1 158 ? 36.675 28.388 30.515 1.00 39.13 158 VAL B O 1
ATOM 2976 N N . LEU B 1 159 ? 36.226 30.580 30.787 1.00 37.71 159 LEU B N 1
ATOM 2977 C CA . LEU B 1 159 ? 37.028 30.725 31.999 1.00 37.54 159 LEU B CA 1
ATOM 2978 C C . LEU B 1 159 ? 36.331 30.102 33.209 1.00 37.78 159 LEU B C 1
ATOM 2979 O O . LEU B 1 159 ? 36.904 30.020 34.297 1.00 37.15 159 LEU B O 1
ATOM 2984 N N . ASN B 1 160 ? 35.093 29.665 33.009 1.00 38.57 160 ASN B N 1
ATOM 2985 C CA . ASN B 1 160 ? 34.299 29.055 34.069 1.00 40.12 160 ASN B CA 1
ATOM 2986 C C . ASN B 1 160 ? 34.106 27.569 33.818 1.00 42.18 160 ASN B C 1
ATOM 2987 O O . ASN B 1 160 ? 33.023 27.024 34.059 1.00 43.09 160 ASN B O 1
ATOM 2992 N N . GLY B 1 161 ? 35.153 26.913 33.329 1.00 43.02 161 GLY B N 1
ATOM 2993 C CA . GLY B 1 161 ? 35.058 25.493 33.053 1.00 44.92 161 GLY B CA 1
ATOM 2994 C C . GLY B 1 161 ? 33.805 25.115 32.276 1.00 46.36 161 GLY B C 1
ATOM 2995 O O . GLY B 1 161 ? 32.793 24.722 32.855 1.00 46.90 161 GLY B O 1
ATOM 2996 N N . ASP B 1 162 ? 33.863 25.259 30.958 1.00 47.24 162 ASP B N 1
ATOM 2997 C CA . ASP B 1 162 ? 32.744 24.899 30.100 1.00 47.21 162 ASP B CA 1
ATOM 2998 C C . ASP B 1 162 ? 33.350 24.025 29.002 1.00 46.85 162 ASP B C 1
ATOM 2999 O O . ASP B 1 162 ? 33.759 24.516 27.944 1.00 47.13 162 ASP B O 1
ATOM 3004 N N . ASP B 1 163 ? 33.425 22.727 29.286 1.00 45.80 163 ASP B N 1
ATOM 3005 C CA . ASP B 1 163 ? 34.005 21.743 28.373 1.00 43.96 163 ASP B CA 1
ATOM 3006 C C . ASP B 1 163 ? 33.901 22.076 26.896 1.00 41.63 163 ASP B C 1
ATOM 3007 O O . ASP B 1 163 ? 34.917 22.276 26.228 1.00 40.73 163 ASP B O 1
ATOM 3012 N N . TYR B 1 164 ? 32.672 22.141 26.396 1.00 38.37 164 TYR B N 1
ATOM 3013 C CA . TYR B 1 164 ? 32.438 22.403 24.988 1.00 36.84 164 TYR B CA 1
ATOM 3014 C C . TYR B 1 164 ? 33.148 23.630 24.428 1.00 37.19 164 TYR B C 1
ATOM 3015 O O . TYR B 1 164 ? 34.046 23.503 23.591 1.00 36.65 164 TYR B O 1
ATOM 3024 N N . LEU B 1 165 ? 32.739 24.814 24.874 1.00 35.97 165 LEU B N 1
ATOM 3025 C CA . LEU B 1 165 ? 33.349 26.047 24.392 1.00 35.61 165 LEU B CA 1
ATOM 3026 C C . LEU B 1 165 ? 34.849 26.020 24.612 1.00 35.95 165 LEU B C 1
ATOM 3027 O O . LEU B 1 165 ? 35.617 26.470 23.755 1.00 35.19 165 LEU B O 1
ATOM 3032 N N . LYS B 1 166 ? 35.264 25.491 25.760 1.00 35.52 166 LYS B N 1
ATOM 3033 C CA . LYS B 1 166 ? 36.682 25.392 26.066 1.00 35.29 166 LYS B CA 1
ATOM 3034 C C . LYS B 1 166 ? 37.313 24.613 24.914 1.00 35.38 166 LYS B C 1
ATOM 3035 O O . LYS B 1 166 ? 38.320 25.035 24.337 1.00 33.82 166 LYS B O 1
ATOM 3041 N N . GLU B 1 167 ? 36.681 23.489 24.580 1.00 35.06 167 GLU B N 1
ATOM 3042 C CA . GLU B 1 167 ? 37.119 22.614 23.503 1.00 36.92 167 GLU B CA 1
ATOM 3043 C C . GLU B 1 167 ? 37.192 23.427 22.210 1.00 36.47 167 GLU B C 1
ATOM 3044 O O . GLU B 1 167 ? 38.175 23.357 21.465 1.00 37.17 167 GLU B O 1
ATOM 3050 N N . GLN B 1 168 ? 36.147 24.205 21.956 1.00 34.75 168 GLN B N 1
ATOM 3051 C CA . GLN B 1 168 ? 36.092 25.040 20.768 1.00 33.80 168 GLN B CA 1
ATOM 3052 C C . GLN B 1 168 ? 37.270 25.998 20.725 1.00 32.88 168 GLN B C 1
ATOM 3053 O O . GLN B 1 168 ? 37.915 26.161 19.690 1.00 32.85 168 GLN B O 1
ATOM 3059 N N . VAL B 1 169 ? 37.544 26.630 21.860 1.00 31.67 169 VAL B N 1
ATOM 3060 C CA . VAL B 1 169 ? 38.637 27.579 21.956 1.00 29.90 169 VAL B CA 1
ATOM 3061 C C . VAL B 1 169 ? 39.966 26.907 21.671 1.00 29.37 169 VAL B C 1
ATOM 3062 O O . VAL B 1 169 ? 40.809 27.477 20.991 1.00 30.40 169 VAL B O 1
ATOM 3066 N N . LEU B 1 170 ? 40.164 25.697 22.184 1.00 30.90 170 LEU B N 1
ATOM 3067 C CA . LEU B 1 170 ? 41.425 24.997 21.931 1.00 31.19 170 LEU B CA 1
ATOM 3068 C C . LEU B 1 170 ? 41.548 24.662 20.451 1.00 29.92 170 LEU B C 1
ATOM 3069 O O . LEU B 1 170 ? 42.588 24.898 19.842 1.00 30.81 170 LEU B O 1
ATOM 3074 N N . HIS B 1 171 ? 40.477 24.133 19.871 1.00 29.45 171 HIS B N 1
ATOM 3075 C CA . HIS B 1 171 ? 40.471 23.796 18.456 1.00 29.64 171 HIS B CA 1
ATOM 3076 C C . HIS B 1 171 ? 40.887 25.024 17.658 1.00 28.47 171 HIS B C 1
ATOM 3077 O O . HIS B 1 171 ? 41.697 24.933 16.732 1.00 27.94 171 HIS B O 1
ATOM 3092 N N . LYS B 1 173 ? 42.640 27.778 18.630 1.00 25.41 173 LYS B N 1
ATOM 3093 C CA . LYS B 1 173 ? 44.048 28.106 18.808 1.00 26.89 173 LYS B CA 1
ATOM 3094 C C . LYS B 1 173 ? 44.976 27.118 18.109 1.00 26.11 173 LYS B C 1
ATOM 3095 O O . LYS B 1 173 ? 46.041 27.509 17.637 1.00 27.41 173 LYS B O 1
ATOM 3101 N N . GLN B 1 174 ? 44.593 25.847 18.038 1.00 24.37 174 GLN B N 1
ATOM 3102 C CA . GLN B 1 174 ? 45.443 24.891 17.340 1.00 25.57 174 GLN B CA 1
ATOM 3103 C C . GLN B 1 174 ? 45.409 25.167 15.838 1.00 24.11 174 GLN B C 1
ATOM 3104 O O . GLN B 1 174 ? 46.447 25.179 15.178 1.00 24.08 174 GLN B O 1
ATOM 3110 N N . TYR B 1 175 ? 44.217 25.404 15.302 1.00 23.47 175 TYR B N 1
ATOM 3111 C CA . TYR B 1 175 ? 44.087 25.663 13.872 1.00 24.46 175 TYR B CA 1
ATOM 3112 C C . TYR B 1 175 ? 44.957 26.837 13.450 1.00 23.73 175 TYR B C 1
ATOM 3113 O O . TYR B 1 175 ? 45.723 26.748 12.489 1.00 23.47 175 TYR B O 1
ATOM 3122 N N . VAL B 1 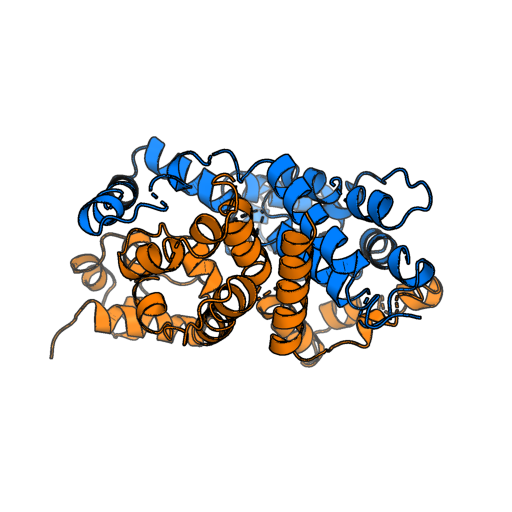176 ? 44.811 27.940 14.181 1.00 23.90 176 VAL B N 1
ATOM 3123 C CA . VAL B 1 176 ? 45.562 29.161 13.934 1.00 22.17 176 VAL B CA 1
ATOM 3124 C C . VAL B 1 176 ? 47.046 28.839 13.924 1.00 22.43 176 VAL B C 1
ATOM 3125 O O . VAL B 1 176 ? 47.790 29.296 13.059 1.00 21.74 176 VAL B O 1
ATOM 3129 N N . SER B 1 177 ? 47.469 28.036 14.888 1.00 22.78 177 SER B N 1
ATOM 3130 C CA . SER B 1 177 ? 48.869 27.667 14.989 1.00 23.33 177 SER B CA 1
ATOM 3131 C C . SER B 1 177 ? 49.307 26.708 13.874 1.00 22.73 177 SER B C 1
ATOM 3132 O O . SER B 1 177 ? 50.277 26.975 13.169 1.00 22.91 177 SER B O 1
ATOM 3135 N N . ASP B 1 178 ? 48.581 25.606 13.710 1.00 21.82 178 ASP B N 1
ATOM 3136 C CA . ASP B 1 178 ? 48.912 24.615 12.693 1.00 21.77 178 ASP B CA 1
ATOM 3137 C C . ASP B 1 178 ? 48.943 25.217 11.292 1.00 23.51 178 ASP B C 1
ATOM 3138 O O . ASP B 1 178 ? 49.617 24.698 10.395 1.00 22.84 178 ASP B O 1
ATOM 3143 N N . ASN B 1 179 ? 48.217 26.314 11.103 1.00 24.07 179 ASN B N 1
ATOM 3144 C CA . ASN B 1 179 ? 48.167 26.962 9.804 1.00 25.61 179 ASN B CA 1
ATOM 3145 C C . ASN B 1 179 ? 48.868 28.313 9.771 1.00 27.28 179 ASN B C 1
ATOM 3146 O O . ASN B 1 179 ? 48.668 29.109 8.846 1.00 26.78 179 ASN B O 1
ATOM 3151 N N . GLU B 1 180 ? 49.695 28.551 10.787 1.00 28.41 180 GLU B N 1
ATOM 3152 C CA . GLU B 1 180 ? 50.461 29.780 10.920 1.00 31.80 180 GLU B CA 1
ATOM 3153 C C . GLU B 1 180 ? 49.648 31.022 10.546 1.00 33.02 180 GLU B C 1
ATOM 3154 O O . GLU B 1 180 ? 50.105 31.877 9.783 1.00 35.34 180 GLU B O 1
ATOM 3160 N N . LEU B 1 181 ? 48.437 31.119 11.084 1.00 32.83 181 LEU B N 1
ATOM 3161 C CA . LEU B 1 181 ? 47.581 32.270 10.815 1.00 31.21 181 LEU B CA 1
ATOM 3162 C C . LEU B 1 181 ? 48.061 33.414 11.700 1.00 30.51 181 LEU B C 1
ATOM 3163 O O . LEU B 1 181 ? 47.415 33.790 12.675 1.00 31.10 181 LEU B O 1
ATOM 3168 N N . THR B 1 182 ? 49.214 33.954 11.325 1.00 30.66 182 THR B N 1
ATOM 3169 C CA . THR B 1 182 ? 49.882 35.041 12.027 1.00 30.32 182 THR B CA 1
ATOM 3170 C C . THR B 1 182 ? 48.988 36.174 12.504 1.00 30.15 182 THR B C 1
ATOM 3171 O O . THR B 1 182 ? 48.891 36.447 13.703 1.00 30.44 182 THR B O 1
ATOM 3175 N N . TYR B 1 183 ? 48.352 36.838 11.548 1.00 29.95 183 TYR B N 1
ATOM 3176 C CA . TYR B 1 183 ? 47.480 37.972 11.823 1.00 29.80 183 TYR B CA 1
ATOM 3177 C C . TYR B 1 183 ? 46.328 37.668 12.766 1.00 28.68 183 TYR B C 1
ATOM 3178 O O . TYR B 1 183 ? 46.032 38.456 13.656 1.00 27.67 183 TYR B O 1
ATOM 3195 N N . GLU B 1 185 ? 46.357 35.313 14.873 1.00 37.68 185 GLU B N 1
ATOM 3196 C CA . GLU B 1 185 ? 47.053 34.974 16.105 1.00 41.38 185 GLU B CA 1
ATOM 3197 C C . GLU B 1 185 ? 47.351 36.190 16.985 1.00 43.65 185 GLU B C 1
ATOM 3198 O O . GLU B 1 185 ? 47.138 36.154 18.202 1.00 43.23 185 GLU B O 1
ATOM 3204 N N . GLU B 1 186 ? 47.848 37.265 16.382 1.00 45.72 186 GLU B N 1
ATOM 3205 C CA . GLU B 1 186 ? 48.138 38.468 17.150 1.00 48.59 186 GLU B CA 1
ATOM 3206 C C . GLU B 1 186 ? 46.838 39.179 17.512 1.00 49.56 186 GLU B C 1
ATOM 3207 O O . GLU B 1 186 ? 46.782 39.941 18.477 1.00 49.79 186 GLU B O 1
ATOM 3213 N N . SER B 1 187 ? 45.789 38.909 16.743 1.00 50.40 187 SER B N 1
ATOM 3214 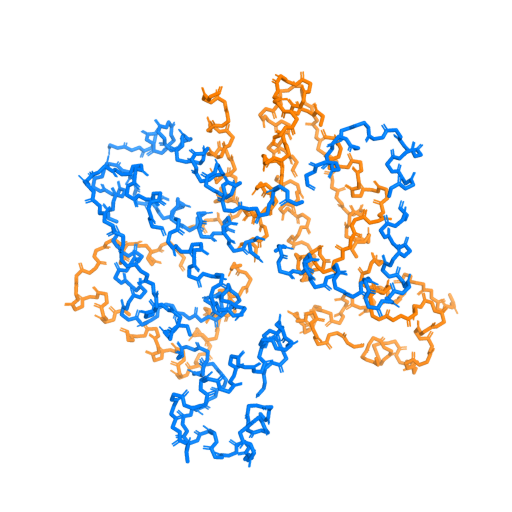C CA . SER B 1 187 ? 44.485 39.516 16.992 1.00 51.95 187 SER B CA 1
ATOM 3215 C C . SER B 1 187 ? 43.897 39.020 18.313 1.00 53.35 187 SER B C 1
ATOM 3216 O O . SER B 1 187 ? 43.225 39.763 19.031 1.00 52.62 187 SER B O 1
ATOM 3219 N N . ILE B 1 188 ? 44.144 37.753 18.623 1.00 54.93 188 ILE B N 1
ATOM 3220 C CA . ILE B 1 188 ? 43.642 37.171 19.853 1.00 57.07 188 ILE B CA 1
ATOM 3221 C C . ILE B 1 188 ? 44.225 37.937 21.027 1.00 58.96 188 ILE B C 1
ATOM 3222 O O . ILE B 1 188 ? 43.534 38.188 22.014 1.00 59.80 188 ILE B O 1
ATOM 3227 N N . GLN B 1 189 ? 45.496 38.316 20.900 1.00 60.98 189 GLN B N 1
ATOM 3228 C CA . GLN B 1 189 ? 46.205 39.068 21.940 1.00 62.89 189 GLN B CA 1
ATOM 3229 C C . GLN B 1 189 ? 45.335 40.164 22.563 1.00 63.37 189 GLN B C 1
ATOM 3230 O O . GLN B 1 189 ? 45.230 40.260 23.787 1.00 64.14 189 GLN B O 1
ATOM 3236 N N . PHE B 1 190 ? 44.715 40.986 21.721 1.00 62.87 190 PHE B N 1
ATOM 3237 C CA . PHE B 1 190 ? 43.857 42.061 22.206 1.00 62.83 190 PHE B CA 1
ATOM 3238 C C . PHE B 1 190 ? 42.568 41.497 22.805 1.00 63.64 190 PHE B C 1
ATOM 3239 O O . PHE B 1 190 ? 41.601 41.228 22.084 1.00 63.15 190 PHE B O 1
ATOM 3247 N N . ARG B 1 191 ? 42.567 41.320 24.126 1.00 64.26 191 ARG B N 1
ATOM 3248 C CA . ARG B 1 191 ? 41.410 40.796 24.845 1.00 64.68 191 ARG B CA 1
ATOM 3249 C C . ARG B 1 191 ? 41.306 39.285 24.678 1.00 65.90 191 ARG B C 1
ATOM 3250 O O . ARG B 1 191 ? 40.207 38.737 24.530 1.00 66.75 191 ARG B O 1
ATOM 3252 N N . ILE B 1 194 ? 43.291 45.985 25.156 1.00 47.09 194 ILE B N 1
ATOM 3253 C CA . ILE B 1 194 ? 42.145 46.443 24.377 1.00 47.73 194 ILE B CA 1
ATOM 3254 C C . ILE B 1 194 ? 41.055 47.053 25.263 1.00 48.00 194 ILE B C 1
ATOM 3255 O O . ILE B 1 194 ? 40.101 46.359 25.645 1.00 48.95 194 ILE B O 1
ATOM 3257 N N . HIS B 1 195 ? 41.201 48.338 25.593 1.00 46.84 195 HIS B N 1
ATOM 3258 C CA . HIS B 1 195 ? 40.210 49.040 26.418 1.00 45.56 195 HIS B CA 1
ATOM 3259 C C . HIS B 1 195 ? 38.978 49.374 25.579 1.00 42.71 195 HIS B C 1
ATOM 3260 O O . HIS B 1 195 ? 39.031 50.220 24.684 1.00 42.99 195 HIS B O 1
ATOM 3267 N N . GLN B 1 196 ? 37.869 48.714 25.883 1.00 39.57 196 GLN B N 1
ATOM 3268 C CA . GLN B 1 196 ? 36.628 48.906 25.146 1.00 37.35 196 GLN B CA 1
ATOM 3269 C C . GLN B 1 196 ? 36.235 50.335 24.744 1.00 34.86 196 GLN B C 1
ATOM 3270 O O . GLN B 1 196 ? 36.202 50.647 23.554 1.00 35.59 196 GLN B O 1
ATOM 3276 N N . LYS B 1 197 ? 35.922 51.195 25.708 1.00 30.42 197 LYS B N 1
ATOM 3277 C CA . LYS B 1 197 ? 35.519 52.549 25.361 1.00 27.44 197 LYS B CA 1
ATOM 3278 C C . LYS B 1 197 ? 36.523 53.229 24.447 1.00 26.36 197 LYS B C 1
ATOM 3279 O O . LYS B 1 197 ? 36.148 53.830 23.435 1.00 25.71 197 LYS B O 1
ATOM 3285 N N . SER B 1 198 ? 37.800 53.133 24.810 1.00 25.37 198 SER B N 1
ATOM 3286 C CA . SER B 1 198 ? 38.881 53.736 24.034 1.00 24.03 198 SER B CA 1
ATOM 3287 C C . SER B 1 198 ? 38.830 53.263 22.575 1.00 22.46 198 SER B C 1
ATOM 3288 O O . SER B 1 198 ? 39.068 54.034 21.639 1.00 20.34 198 SER B O 1
ATOM 3291 N N . ALA B 1 199 ? 38.517 51.984 22.401 1.00 20.55 199 ALA B N 1
ATOM 3292 C CA . ALA B 1 199 ? 38.406 51.383 21.083 1.00 19.43 199 ALA B CA 1
ATOM 3293 C C . ALA B 1 199 ? 37.269 52.050 20.325 1.00 19.23 199 ALA B C 1
ATOM 3294 O O . ALA B 1 199 ? 37.421 52.402 19.148 1.00 18.94 199 ALA B O 1
ATOM 3296 N N . PHE B 1 200 ? 36.136 52.236 20.999 1.00 15.74 200 PHE B N 1
ATOM 3297 C CA . PHE B 1 200 ? 34.997 52.863 20.355 1.00 18.49 200 PHE B CA 1
ATOM 3298 C C . PHE B 1 200 ? 35.332 54.267 19.877 1.00 19.45 200 PHE B C 1
ATOM 3299 O O . PHE B 1 200 ? 35.000 54.645 18.758 1.00 20.31 200 PHE B O 1
ATOM 3307 N N . ILE B 1 201 ? 35.987 55.044 20.728 1.00 22.12 201 ILE B N 1
ATOM 3308 C CA . ILE B 1 201 ? 36.353 56.408 20.361 1.00 22.93 201 ILE B CA 1
ATOM 3309 C C . ILE B 1 201 ? 37.260 56.397 19.136 1.00 22.43 201 ILE B C 1
ATOM 3310 O O . ILE B 1 201 ? 37.125 57.231 18.245 1.00 22.95 201 ILE B O 1
ATOM 3315 N N . GLN B 1 202 ? 38.175 55.436 19.094 1.00 24.39 202 GLN B N 1
ATOM 3316 C CA . GLN B 1 202 ? 39.107 55.304 17.979 1.00 25.45 202 GLN B CA 1
ATOM 3317 C C . GLN B 1 202 ? 38.364 54.987 16.692 1.00 22.93 202 GLN B C 1
ATOM 3318 O O . GLN B 1 202 ? 38.717 55.490 15.626 1.00 23.80 202 GLN B O 1
ATOM 3324 N N . ALA B 1 203 ? 37.333 54.159 16.796 1.00 20.43 203 ALA B N 1
ATOM 3325 C CA . ALA B 1 203 ? 36.530 53.792 15.629 1.00 18.95 203 ALA B CA 1
ATOM 3326 C C . ALA B 1 203 ? 35.743 55.001 15.097 1.00 15.42 203 ALA B C 1
ATOM 3327 O O . ALA B 1 203 ? 35.683 55.228 13.896 1.00 13.98 203 ALA B O 1
ATOM 3329 N N . VAL B 1 204 ? 35.152 55.781 15.993 1.00 15.23 204 VAL B N 1
ATOM 3330 C CA . VAL B 1 204 ? 34.385 56.956 15.573 1.00 16.90 204 VAL B CA 1
ATOM 3331 C C . VAL B 1 204 ? 35.310 58.038 15.006 1.00 17.22 204 VAL B C 1
ATOM 3332 O O . VAL B 1 204 ? 35.031 58.596 13.950 1.00 16.82 204 VAL B O 1
ATOM 3336 N N . LYS B 1 205 ? 36.407 58.328 15.702 1.00 16.58 205 LYS B N 1
ATOM 3337 C CA . LYS B 1 205 ? 37.343 59.337 15.218 1.00 19.62 205 LYS B CA 1
ATOM 3338 C C . LYS B 1 205 ? 37.775 58.979 13.809 1.00 19.99 205 LYS B C 1
ATOM 3339 O O . LYS B 1 205 ? 37.947 59.857 12.955 1.00 19.37 205 LYS B O 1
ATOM 3345 N N . THR B 1 206 ? 37.945 57.680 13.580 1.00 18.56 206 THR B N 1
ATOM 3346 C CA . THR B 1 206 ? 38.342 57.176 12.282 1.00 19.39 206 THR B CA 1
ATOM 3347 C C . THR B 1 206 ? 37.239 57.424 11.259 1.00 18.95 206 THR B C 1
ATOM 3348 O O . THR B 1 206 ? 37.498 57.864 10.140 1.00 16.47 206 THR B O 1
ATOM 3352 N N . TYR B 1 207 ? 36.002 57.136 11.640 1.00 19.63 207 TYR B N 1
ATOM 3353 C CA . TYR B 1 207 ? 34.905 57.371 10.723 1.00 21.24 207 TYR B CA 1
ATOM 3354 C C . TYR B 1 207 ? 34.882 58.880 10.456 1.00 20.34 207 TYR B C 1
ATOM 3355 O O . TYR B 1 207 ? 34.845 59.325 9.304 1.00 18.70 207 TYR B O 1
ATOM 3364 N N . LEU B 1 208 ? 34.918 59.656 11.535 1.00 18.04 208 LEU B N 1
ATOM 3365 C CA . LEU B 1 208 ? 34.905 61.106 11.432 1.00 18.97 208 LEU B CA 1
ATOM 3366 C C . LEU B 1 208 ? 36.030 61.631 10.534 1.00 19.90 208 LEU B C 1
ATOM 3367 O O . LEU B 1 208 ? 35.808 62.555 9.752 1.00 20.73 208 LEU B O 1
ATOM 3372 N N . ASP B 1 209 ? 37.225 61.044 10.635 1.00 19.54 209 ASP B N 1
ATOM 3373 C CA . ASP B 1 209 ? 38.344 61.471 9.801 1.00 19.26 209 ASP B CA 1
ATOM 3374 C C . ASP B 1 209 ? 38.029 61.221 8.330 1.00 21.04 209 ASP B C 1
ATOM 3375 O O . ASP B 1 209 ? 38.491 61.956 7.453 1.00 21.14 209 ASP B O 1
ATOM 3380 N N . GLY B 1 210 ? 37.234 60.188 8.069 1.00 21.74 210 GLY B N 1
ATOM 3381 C CA . GLY B 1 210 ? 36.849 59.869 6.712 1.00 23.08 210 GLY B CA 1
ATOM 3382 C C . GLY B 1 210 ? 35.862 60.878 6.149 1.00 25.44 210 GLY B C 1
ATOM 3383 O O . GLY B 1 210 ? 35.894 61.173 4.952 1.00 27.16 210 GLY B O 1
ATOM 3384 N N . LEU B 1 211 ? 34.979 61.406 6.994 1.00 26.65 211 LEU B N 1
ATOM 3385 C CA . LEU B 1 211 ? 33.999 62.392 6.534 1.00 29.53 211 LEU B CA 1
ATOM 3386 C C . LEU B 1 211 ? 34.752 63.637 6.132 1.00 30.52 211 LEU B C 1
ATOM 3387 O O . LEU B 1 211 ? 34.560 64.186 5.047 1.00 31.16 211 LEU B O 1
ATOM 3392 N N . GLN B 1 212 ? 35.611 64.071 7.041 1.00 31.64 212 GLN B N 1
ATOM 3393 C CA . GLN B 1 212 ? 36.438 65.242 6.852 1.00 34.08 212 GLN B CA 1
ATOM 3394 C C . GLN B 1 212 ? 37.244 65.220 5.551 1.00 36.00 212 GLN B C 1
ATOM 3395 O O . GLN B 1 212 ? 37.496 66.270 4.957 1.00 34.94 212 GLN B O 1
ATOM 3401 N N . ALA B 1 213 ? 37.649 64.030 5.116 1.00 37.79 213 ALA B N 1
ATOM 3402 C CA . ALA B 1 213 ? 38.434 63.898 3.892 1.00 41.54 213 ALA B CA 1
ATOM 3403 C C . ALA B 1 213 ? 37.691 64.293 2.613 1.00 43.18 213 ALA B C 1
ATOM 3404 O O . ALA B 1 213 ? 38.199 65.090 1.825 1.00 43.19 213 ALA B O 1
ATOM 3406 N N . ASP B 1 214 ? 36.501 63.739 2.402 1.00 45.35 214 ASP B N 1
ATOM 3407 C CA . ASP B 1 214 ? 35.731 64.040 1.198 1.00 48.30 214 ASP B CA 1
ATOM 3408 C C . ASP B 1 214 ? 34.703 65.147 1.391 1.00 48.78 214 ASP B C 1
ATOM 3409 O O . ASP B 1 214 ? 35.135 66.244 1.806 1.00 49.28 214 ASP B O 1
#

Organism: Enterococcus faecalis (strain ATCC 700802 / V583) (NCBI:txid226185)

Solvent-accessible surface area: 20260 Å² total

Nearest PDB structures (foldseek):
  1z0x-assembly1_A  TM=1.004E+00  e=3.164E-28  Enterococcus faecalis V583
  3b6c-assembly1_B  TM=6.252E-01  e=4.384E-05  Streptomyces coelicolor
  3fiw-assembly2_C  TM=6.215E-01  e=6.956E-05  Streptomyces coelicolor
  2g7l-assembly1_A-2  TM=4.210E-01  e=1.236E-02  Streptomyces coelicolor
  8fw8-assembly2_D  TM=4.442E-01  e=8.242E-02  Neisseria gonorrhoeae

Secondary structure (DSSP, 8-state):
--SHHHHHHHHHHHHHHS--GGG---HHHHHHTS-HHHHHTT-SSHHHHHH--HHHHHTPPPP---S-HHHHHHH--HHHHHHHHSTTHHHHHHTS---SHHHHHHHH--HHHHTT-----HHHHHHHHHHHH---HHHHHHHHHHHHTT-HHHHHHHH--HHHHHTT----GGGG--GGGSHHHHHHHHHHHHHHHTTSSSTT--/----HHHHHHHHHHHHHHS--GGG---HHHHHTTS-HHHHHHH-SSHHHHHH--HHHHHTPPPP---S-HHHHHHH--HHHHHHTTSTTHHHHHHTS---SHHHHHHHH--TTTTTT-----HHHHHHHHHHHH---HHHHHHHHHHHHTT-HHHHHHHH--HHHHHTT----HHHH----HHHHHHHHHHHHHHHHHH-